Protein 8CEG (pdb70)

Organism: Homo sapiens (NCBI:txid9606)

Solvent-accessible surface area: 21418 Å² total; per-residue (Å²): 132,86,87,132,56,28,25,149,98,2,88,86,13,2,48,32,2,70,140,9,1,36,73,1,12,99,9,1,19,9,2,8,137,17,2,25,106,6,43,62,53,0,53,86,0,17,96,19,1,43,47,1,0,66,69,21,74,94,68,0,70,107,4,1,68,48,2,0,91,51,0,36,88,0,4,102,51,12,52,47,12,13,99,146,1,57,50,94,0,0,90,42,5,124,76,7,43,78,36,0,125,105,62,85,52,53,12,129,52,25,59,78,64,31,104,66,55,74,119,177,99,116,59,103,46,106,88,99,126,128,87,59,60,67,22,39,76,148,12,23,143,51,1,101,80,13,7,87,87,6,50,59,92,10,47,140,33,2,48,76,5,1,14,53,0,0,49,11,1,41,108,10,4,26,76,0,44,110,2,1,71,48,2,74,108,73,1,78,109,7,50,93,142,176,58,68,186,26,69,104,57,33,82,46,10,38,152,100,4,70,84,18,0,42,34,2,74,147,15,1,36,66,0,14,93,8,2,23,5,2,15,141,28,3,24,88,6,43,50,36,0,52,84,0,15,94,17,0,53,43,0,0,65,67,20,81,114,87,1,73,91,8,0,69,56,3,0,92,31,1,34,96,0,3,100,88,14,50,25,8,13,99,108,1,34,47,98,0,7,94,45,3,126,73,8,48,75,36,3,131,110,53,71,82,60,14,56,58,35,103,89,49,57,79,58,56,50,122,110,67,73,71,26,73,114,61,74,106,179,67,78,98,46,80,127,11,69,55,70,30,117,84,42,111,66,89,19,32,86,34,0,56,152,31,15,65,96,8,96,117,15,12,86,89,7,51,68,79,14,25,119,27,1,48,71,3,1,16,50,0,0,54,11,2,50,115,10,4,24,28,0,52,133,8,2,56,42,0,71,114,66,2,59,93,2,78,89

B-factor: mean 45.9, std 14.66, range [25.65, 120.51]

Radius of gyration: 36.88 Å; Cα contacts (8 Å, |Δi|>4): 359; chains: 2; bounding box: 44×80×132 Å

Foldseek 3Di:
DDVVVLVCLLVVVLVVLLVVLVVVLVVLVVVLVVLVVVLVVLVVVLVVLQVVLVVDDVLSSVLSNVLSVLSNVLSVLSVVLSVLSCVQANVLSVCSNVVSVVSVVVVVCLVVVLVVVLPVVVVVVVVSVVSVVVSVVVVVVVSVVSSVVVVVVVVVSVCRNVVSNVVSVVVSVVSVVVSVVVSVVSVVPSPPD/DLVVLLVLLVVLLVVLVVVLVVLCVVLVVQLVVLLVVLVVLVVVLVVLVVVLVVLQVVLVPDDDLLSVLSPVLSVLSNVLSVLSVVLSVLSCVQANVLSVCSVVVSVVSVVVSVVVVVVVVVLVVVLVVLVVVCVVPVVPPVSVVVNVVSVVVVSVVSNVSSVVSVVVVVVVVVVVVVSVVRNVVSNVVSVVVSVVSVVVSVVVSVVSNVPSVD

GO terms:
  GO:0005634 nucleus (C, IDA)
  GO:0005515 protein binding (F, IPI)
  GO:0097546 ciliary base (C, IDA)
  GO:0005543 phospholipid binding (F, IDA)
  GO:0005737 cytoplasm (C, IDA)
  GO:0005743 mitochondrial inner membrane (C, IDA)
  GO:0005814 centriole (C, IDA)
  GO:0061024 membrane organization (P, IDA)
  GO:0005634 nucleus (C, EXP)
  GO:0035108 limb morphogenesis (P, IMP)
  GO:0030061 mitochondrial crista (C, IMP)
  GO:0060271 cilium assembly (P, IMP)
  GO:0097749 membrane tubulation (P, IMP)
  GO:0007007 inner mitochondrial membrane organization (P, IMP)
  GO:0005739 mitochondrion (C, IDA)

Nearest PDB structures (foldseek):
  8ceg-assembly1_A  TM=1.005E+00  e=4.173E-24  Homo sapiens
  8ceg-assembly1_B  TM=9.623E-01  e=1.947E-19  Homo sapiens
  3plt-assembly1_B  TM=7.033E-01  e=3.130E-03  Saccharomyces cerevisiae
  3plt-assembly2_C-2  TM=6.935E-01  e=7.156E-03  Saccharomyces cerevisiae
  8qb8-assembly1_A  TM=5.856E-01  e=1.139E-02  Saccharomyces cerevisiae

Structure (mmCIF, N/CA/C/O backbone):
data_8CEG
#
_entry.id   8CEG
#
_cell.length_a   49.044
_cell.length_b   54.915
_cell.length_c   57.505
_cell.angle_alpha   88.32
_cell.angle_beta   67.40
_cell.angle_gamma   63.86
#
_symmetry.space_group_name_H-M   'P 1'
#
loop_
_entity.id
_entity.type
_entity.pdbx_description
1 polymer 'CBY1-interacting BAR domain-containing protein 1'
2 water water
#
loop_
_atom_site.group_PDB
_atom_site.id
_atom_site.type_symbol
_atom_site.label_atom_id
_atom_site.label_alt_id
_atom_site.label_comp_id
_atom_site.label_asym_id
_atom_site.label_entity_id
_atom_site.label_seq_id
_atom_site.pdbx_PDB_ins_code
_atom_site.Cartn_x
_atom_site.Cartn_y
_atom_site.Cartn_z
_atom_site.occupancy
_atom_site.B_iso_or_equiv
_atom_site.auth_seq_id
_atom_site.auth_comp_id
_atom_site.auth_asym_id
_atom_site.auth_atom_id
_atom_site.pdbx_PDB_model_num
ATOM 1 N N . GLU A 1 7 ? 74.323 59.210 -9.576 1.00 94.48 7 GLU A N 1
ATOM 2 C CA . GLU A 1 7 ? 75.006 60.479 -9.343 1.00 96.14 7 GLU A CA 1
ATOM 3 C C . GLU A 1 7 ? 76.516 60.310 -9.102 1.00 87.76 7 GLU A C 1
ATOM 4 O O . GLU A 1 7 ? 77.314 61.101 -9.632 1.00 83.08 7 GLU A O 1
ATOM 6 N N . ASN A 1 8 ? 76.916 59.296 -8.306 1.00 79.39 8 ASN A N 1
ATOM 7 C CA . ASN A 1 8 ? 78.331 59.154 -7.935 1.00 69.06 8 ASN A CA 1
ATOM 8 C C . ASN A 1 8 ? 78.687 57.673 -7.767 1.00 58.26 8 ASN A C 1
ATOM 9 O O . ASN A 1 8 ? 78.682 57.143 -6.652 1.00 49.77 8 ASN A O 1
ATOM 14 N N . ARG A 1 9 ? 79.090 57.043 -8.881 1.00 52.83 9 ARG A N 1
ATOM 15 C CA . ARG A 1 9 ? 79.331 55.598 -8.890 1.00 52.75 9 ARG A CA 1
ATOM 16 C C . ARG A 1 9 ? 80.533 55.181 -8.042 1.00 47.08 9 ARG A C 1
ATOM 17 O O . ARG A 1 9 ? 80.497 54.115 -7.420 1.00 45.84 9 ARG A O 1
ATOM 25 N N . ASN A 1 10 ? 81.610 55.964 -8.034 1.00 48.90 10 ASN A N 1
ATOM 26 C CA . ASN A 1 10 ? 82.788 55.573 -7.278 1.00 49.55 10 ASN A CA 1
ATOM 27 C C . ASN A 1 10 ? 82.502 55.574 -5.782 1.00 47.62 10 ASN A C 1
ATOM 28 O O . ASN A 1 10 ? 83.027 54.743 -5.056 1.00 47.13 10 ASN A O 1
ATOM 33 N N . ALA A 1 11 ? 81.705 56.535 -5.329 1.00 46.90 11 ALA A N 1
ATOM 34 C CA . ALA A 1 11 ? 81.381 56.706 -3.929 1.00 49.89 11 ALA A CA 1
ATOM 35 C C . ALA A 1 11 ? 80.357 55.678 -3.479 1.00 47.98 11 ALA A C 1
ATOM 36 O O . ALA A 1 11 ? 80.499 55.112 -2.383 1.00 41.94 11 ALA A O 1
ATOM 38 N N . GLN A 1 12 ? 79.349 55.375 -4.315 1.00 42.46 12 GLN A N 1
ATOM 39 C CA . GLN A 1 12 ? 78.391 54.348 -3.903 1.00 42.36 12 GLN A CA 1
ATOM 40 C C . GLN A 1 12 ? 79.039 52.969 -3.829 1.00 40.20 12 GLN A C 1
ATOM 41 O O . GLN A 1 12 ? 78.747 52.178 -2.926 1.00 40.93 12 GLN A O 1
ATOM 47 N N . THR A 1 13 ? 79.874 52.656 -4.814 1.00 42.51 13 THR A N 1
ATOM 48 C CA . THR A 1 13 ? 80.594 51.388 -4.867 1.00 42.99 13 THR A CA 1
ATOM 49 C C . THR A 1 13 ? 81.459 51.200 -3.628 1.00 41.78 13 THR A C 1
ATOM 50 O O . THR A 1 13 ? 81.409 50.160 -2.975 1.00 40.77 13 THR A O 1
ATOM 54 N N . LYS A 1 14 ? 82.254 52.215 -3.301 1.00 43.68 14 LYS A N 1
ATOM 55 C CA . LYS A 1 14 ? 83.132 52.168 -2.157 1.00 43.01 14 LYS A CA 1
ATOM 56 C C . LYS A 1 14 ? 82.319 52.074 -0.872 1.00 43.12 14 LYS A C 1
ATOM 57 O O . LYS A 1 14 ? 82.650 51.297 0.025 1.00 39.96 14 LYS A O 1
ATOM 63 N N . GLN A 1 15 ? 81.226 52.843 -0.785 1.00 41.30 15 GLN A N 1
ATOM 64 C CA . GLN A 1 15 ? 80.385 52.794 0.403 1.00 45.86 15 GLN A CA 1
ATOM 65 C C . GLN A 1 15 ? 79.880 51.371 0.662 1.00 42.41 15 GLN A C 1
ATOM 66 O O . GLN A 1 15 ? 79.934 50.891 1.798 1.00 36.04 15 GLN A O 1
ATOM 72 N N . LEU A 1 16 ? 79.414 50.678 -0.383 1.00 38.52 16 LEU A N 1
ATOM 73 C CA . LEU A 1 16 ? 78.892 49.317 -0.255 1.00 37.82 16 LEU A CA 1
ATOM 74 C C . LEU A 1 16 ? 80.004 48.323 0.080 1.00 39.82 16 LEU A C 1
ATOM 75 O O . LEU A 1 16 ? 79.887 47.541 1.033 1.00 35.55 16 LEU A O 1
ATOM 80 N N . GLN A 1 17 ? 81.109 48.354 -0.664 1.00 39.45 17 GLN A N 1
ATOM 81 C CA . GLN A 1 17 ? 82.194 47.438 -0.334 1.00 40.59 17 GLN A CA 1
ATOM 82 C C . GLN A 1 17 ? 82.702 47.668 1.086 1.00 41.53 17 GLN A C 1
ATOM 83 O O . GLN A 1 17 ? 83.011 46.705 1.811 1.00 40.94 17 GLN A O 1
ATOM 89 N N . THR A 1 18 ? 82.780 48.927 1.524 1.00 42.86 18 THR A N 1
ATOM 90 C CA . THR A 1 18 ? 83.293 49.184 2.884 1.00 37.71 18 THR A CA 1
ATOM 91 C C . THR A 1 18 ? 82.322 48.659 3.945 1.00 38.65 18 THR A C 1
ATOM 92 O O . THR A 1 18 ? 82.743 48.090 4.963 1.00 41.25 18 THR A O 1
ATOM 96 N N . ALA A 1 19 ? 81.022 48.858 3.734 1.00 39.69 19 ALA A N 1
ATOM 97 C CA . ALA A 1 19 ? 80.028 48.351 4.666 1.00 38.07 19 ALA A CA 1
ATOM 98 C C . ALA A 1 19 ? 80.021 46.829 4.698 1.00 38.40 19 ALA A C 1
ATOM 99 O O . ALA A 1 19 ? 80.050 46.234 5.774 1.00 37.29 19 ALA A O 1
ATOM 101 N N . VAL A 1 20 ? 80.004 46.166 3.535 1.00 37.34 20 VAL A N 1
ATOM 102 C CA . VAL A 1 20 ? 79.912 44.708 3.600 1.00 41.30 20 VAL A CA 1
ATOM 103 C C . VAL A 1 20 ? 81.180 44.111 4.218 1.00 40.07 20 VAL A C 1
ATOM 104 O O . VAL A 1 20 ? 81.109 43.101 4.929 1.00 33.58 20 VAL A O 1
ATOM 108 N N . SER A 1 21 ? 82.342 44.712 3.950 1.00 36.85 21 SER A N 1
ATOM 109 C CA . SER A 1 21 ? 83.615 44.172 4.420 1.00 40.14 21 SER A CA 1
ATOM 110 C C . SER A 1 21 ? 83.791 44.349 5.922 1.00 38.78 21 SER A C 1
ATOM 111 O O . SER A 1 21 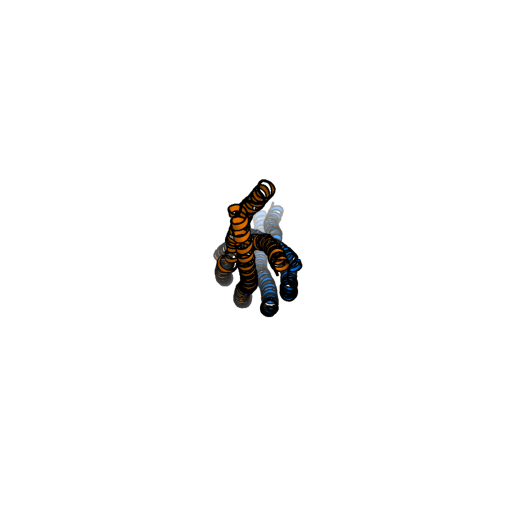? 84.379 43.491 6.590 1.00 37.15 21 SER A O 1
ATOM 114 N N . ASN A 1 22 ? 83.319 45.485 6.441 1.00 39.75 22 ASN A N 1
ATOM 115 C CA . ASN A 1 22 ? 83.336 45.749 7.869 1.00 37.78 22 ASN A CA 1
ATOM 116 C C . ASN A 1 22 ? 82.483 44.733 8.617 1.00 37.01 22 ASN A C 1
ATOM 117 O O . ASN A 1 22 ? 82.948 44.097 9.570 1.00 36.07 22 ASN A O 1
ATOM 122 N N . VAL A 1 23 ? 81.243 44.540 8.174 1.00 35.58 23 VAL A N 1
ATOM 123 C CA . VAL A 1 23 ? 80.363 43.541 8.772 1.00 35.54 23 VAL A CA 1
ATOM 124 C C . VAL A 1 23 ? 80.985 42.150 8.663 1.00 34.85 23 VAL A C 1
ATOM 125 O O . VAL A 1 23 ? 80.970 41.361 9.612 1.00 34.22 23 VAL A O 1
ATOM 129 N N . GLU A 1 24 ? 81.507 41.812 7.488 1.00 36.06 24 GLU A N 1
ATOM 130 C CA . GLU A 1 24 ? 82.083 40.481 7.319 1.00 38.76 24 GLU A CA 1
ATOM 131 C C . GLU A 1 24 ? 83.120 40.197 8.395 1.00 41.77 24 GLU A C 1
ATOM 132 O O . GLU A 1 24 ? 83.077 39.151 9.063 1.00 38.29 24 GLU A O 1
ATOM 138 N N . LYS A 1 25 ? 84.077 41.122 8.547 1.00 40.64 25 LYS A N 1
ATOM 139 C CA . LYS A 1 25 ? 85.169 40.977 9.507 1.00 39.97 25 LYS A CA 1
ATOM 140 C C . LYS A 1 25 ? 84.659 40.921 10.935 1.00 38.69 25 LYS A C 1
ATOM 141 O O . LYS A 1 25 ? 85.033 40.033 11.709 1.00 35.97 25 LYS A O 1
ATOM 147 N N . HIS A 1 26 ? 83.828 41.884 11.317 1.00 35.84 26 HIS A N 1
ATOM 148 C CA . HIS A 1 26 ? 83.444 41.978 12.714 1.00 32.27 26 HIS A CA 1
ATOM 149 C C . HIS A 1 26 ? 82.352 40.984 13.085 1.00 38.66 26 HIS A C 1
ATOM 150 O O . HIS A 1 26 ? 82.414 40.384 14.169 1.00 39.88 26 HIS A O 1
ATOM 157 N N . PHE A 1 27 ? 81.367 40.743 12.228 1.00 33.66 27 PHE A N 1
ATOM 158 C CA . PHE A 1 27 ? 80.430 39.680 12.577 1.00 38.14 27 PHE A CA 1
ATOM 159 C C . PHE A 1 27 ? 81.155 38.345 12.654 1.00 39.23 27 PHE A C 1
ATOM 160 O O . PHE A 1 27 ? 80.837 37.493 13.494 1.00 36.55 27 PHE A O 1
ATOM 168 N N . GLY A 1 28 ? 82.123 38.134 11.772 1.00 34.77 28 GLY A N 1
ATOM 169 C CA . GLY A 1 28 ? 82.819 36.869 11.770 1.00 37.42 28 GLY A CA 1
ATOM 170 C C . GLY A 1 28 ? 83.628 36.695 13.038 1.00 39.75 28 GLY A C 1
ATOM 171 O O . GLY A 1 28 ? 83.652 35.607 13.634 1.00 35.27 28 GLY A O 1
ATOM 172 N N . GLU A 1 29 ? 84.236 37.785 13.511 1.00 37.94 29 GLU A N 1
ATOM 173 C CA . GLU A 1 29 ? 84.956 37.723 14.789 1.00 42.19 29 GLU A CA 1
ATOM 174 C C . GLU A 1 29 ? 83.990 37.521 15.958 1.00 42.91 29 GLU A C 1
ATOM 175 O O . GLU A 1 29 ? 84.276 36.755 16.875 1.00 35.49 29 GLU A O 1
ATOM 181 N N . LEU A 1 30 ? 82.852 38.225 15.966 1.00 40.40 30 LEU A N 1
ATOM 182 C CA . LEU A 1 30 ? 81.871 37.997 17.016 1.00 38.70 30 LEU A CA 1
ATOM 183 C C . LEU A 1 30 ? 81.403 36.552 17.026 1.00 38.86 30 LEU A C 1
ATOM 184 O O . LEU A 1 30 ? 81.211 35.955 18.091 1.00 37.15 30 LEU A O 1
ATOM 189 N N . CYS A 1 31 ? 81.214 35.980 15.842 1.00 36.00 31 CYS A N 1
ATOM 190 C CA . CYS A 1 31 ? 80.736 34.613 15.733 1.00 36.78 31 CYS A CA 1
ATOM 191 C C . CYS A 1 31 ? 81.648 33.661 16.475 1.00 37.55 31 CYS A C 1
ATOM 192 O O . CYS A 1 31 ? 81.198 32.803 17.237 1.00 32.79 31 CYS A O 1
ATOM 195 N N . GLN A 1 32 ? 82.941 33.769 16.224 1.00 35.29 32 GLN A N 1
ATOM 196 C CA . GLN A 1 32 ? 83.858 32.791 16.767 1.00 42.09 32 GLN A CA 1
ATOM 197 C C . GLN A 1 32 ? 84.080 33.000 18.264 1.00 40.55 32 GLN A C 1
ATOM 198 O O . GLN A 1 32 ? 84.293 32.019 18.977 1.00 35.82 32 GLN A O 1
ATOM 204 N N . ILE A 1 33 ? 83.984 34.237 18.769 1.00 37.62 33 ILE A N 1
ATOM 205 C CA . ILE A 1 33 ? 84.126 34.455 20.215 1.00 37.28 33 ILE A CA 1
ATOM 206 C C . ILE A 1 33 ? 82.868 33.986 20.929 1.00 37.46 33 ILE A C 1
ATOM 207 O O . ILE A 1 33 ? 82.944 33.318 21.966 1.00 34.36 33 ILE A O 1
ATOM 212 N N . PHE A 1 34 ? 81.683 34.306 20.381 1.00 33.38 34 PHE A N 1
ATOM 213 C CA . PHE A 1 34 ? 80.464 33.748 20.949 1.00 33.30 34 PHE A CA 1
ATOM 214 C C . PHE A 1 34 ? 80.506 32.227 20.965 1.00 33.58 34 PHE A C 1
ATOM 215 O O . PHE A 1 34 ? 80.125 31.597 21.960 1.00 33.95 34 PHE A O 1
ATOM 223 N N . ALA A 1 35 ? 80.980 31.620 19.879 1.00 31.61 35 ALA A N 1
ATOM 224 C CA . ALA A 1 35 ? 81.088 30.170 19.839 1.00 32.97 35 ALA A CA 1
ATOM 225 C C . ALA A 1 35 ? 81.997 29.663 20.952 1.00 37.80 35 ALA A C 1
ATOM 226 O O . ALA A 1 35 ? 81.718 28.624 21.555 1.00 34.34 35 ALA A O 1
ATOM 228 N N . ALA A 1 36 ? 83.090 30.387 21.228 1.00 36.44 36 ALA A N 1
ATOM 229 C CA . ALA A 1 36 ? 84.024 30.007 22.296 1.00 38.25 36 ALA A CA 1
ATOM 230 C C . ALA A 1 36 ? 83.409 30.206 23.664 1.00 38.40 36 ALA A C 1
ATOM 231 O O . ALA A 1 36 ? 83.600 29.387 24.574 1.00 34.04 36 ALA A O 1
ATOM 233 N N . TYR A 1 37 ? 82.684 31.307 23.828 1.00 33.15 37 TYR A N 1
ATOM 234 C CA . TYR A 1 37 ? 81.944 31.549 25.055 1.00 32.77 37 TYR A CA 1
ATOM 235 C C . TYR A 1 37 ? 80.959 30.429 25.331 1.00 34.50 37 TYR A C 1
ATOM 236 O O . TYR A 1 37 ? 80.813 29.992 26.479 1.00 33.16 37 TYR A O 1
ATOM 245 N N . VAL A 1 38 ? 80.260 29.968 24.298 1.00 30.67 38 VAL A N 1
ATOM 246 C CA . VAL A 1 38 ? 79.334 28.849 24.442 1.00 32.43 38 VAL A CA 1
ATOM 247 C C . VAL A 1 38 ? 80.069 27.570 24.836 1.00 38.00 38 VAL A C 1
ATOM 248 O O . VAL A 1 38 ? 79.568 26.790 25.658 1.00 30.69 38 VAL A O 1
ATOM 252 N N . ARG A 1 39 ? 81.236 27.307 24.222 1.00 33.88 39 ARG A N 1
ATOM 253 C CA . ARG A 1 39 ? 82.003 26.118 24.556 1.00 38.12 39 ARG A CA 1
ATOM 254 C C . ARG A 1 39 ? 82.470 26.144 26.004 1.00 37.49 39 ARG A C 1
ATOM 255 O O . ARG A 1 39 ? 82.395 25.131 26.700 1.00 38.75 39 ARG A O 1
ATOM 263 N N . LYS A 1 40 ? 82.959 27.295 26.464 1.00 34.28 40 LYS A N 1
ATOM 264 C CA . LYS A 1 40 ? 83.382 27.438 27.850 1.00 36.81 40 LYS A CA 1
ATOM 265 C C . LYS A 1 40 ? 82.218 27.263 28.817 1.00 33.07 40 LYS A C 1
ATOM 266 O O . LYS A 1 40 ? 82.405 26.759 29.932 1.00 30.31 40 LYS A O 1
ATOM 272 N N . THR A 1 41 ? 81.028 27.730 28.431 1.00 31.29 41 THR A N 1
ATOM 273 C CA . THR A 1 41 ? 79.826 27.534 29.241 1.00 31.17 41 THR A CA 1
ATOM 274 C C . THR A 1 41 ? 79.503 26.035 29.364 1.00 31.58 41 THR A C 1
ATOM 275 O O . THR A 1 41 ? 79.242 25.526 30.477 1.00 33.33 41 THR A O 1
ATOM 279 N N . ALA A 1 42 ? 79.652 25.297 28.259 1.00 34.61 42 ALA A N 1
ATOM 280 C CA . ALA A 1 42 ? 79.446 23.857 28.284 1.00 37.78 42 ALA A CA 1
ATOM 281 C C . ALA A 1 42 ? 80.501 23.150 29.130 1.00 34.55 42 ALA A C 1
ATOM 282 O O . ALA A 1 42 ? 80.182 22.182 29.819 1.00 30.91 42 ALA A O 1
ATOM 284 N N . ARG A 1 43 ? 81.765 23.599 29.074 1.00 33.76 43 ARG A N 1
ATOM 285 C CA . ARG A 1 43 ? 82.797 22.970 29.902 1.00 35.09 43 ARG A CA 1
ATOM 286 C C . ARG A 1 43 ? 82.562 23.225 31.393 1.00 34.89 43 ARG A C 1
ATOM 287 O O . ARG A 1 43 ? 82.831 22.345 32.216 1.00 32.61 43 ARG A O 1
ATOM 295 N N . LEU A 1 44 ? 82.084 24.421 31.753 1.00 34.78 44 LEU A N 1
ATOM 296 C CA . LEU A 1 44 ? 81.652 24.689 33.121 1.00 34.38 44 LEU A CA 1
ATOM 297 C C . LEU A 1 44 ? 80.529 23.735 33.532 1.00 34.06 44 LEU A C 1
ATOM 298 O O . LEU A 1 44 ? 80.547 23.163 34.639 1.00 30.95 44 LEU A O 1
ATOM 303 N N . ARG A 1 45 ? 79.585 23.489 32.628 1.00 31.15 45 ARG A N 1
ATOM 304 C CA . ARG A 1 45 ? 78.436 22.597 32.911 1.00 34.14 45 ARG A CA 1
ATOM 305 C C . ARG A 1 45 ? 78.941 21.162 33.109 1.00 35.13 45 ARG A C 1
ATOM 306 O O . ARG A 1 45 ? 78.327 20.458 33.892 1.00 32.04 45 ARG A O 1
ATOM 314 N N . ASP A 1 46 ? 79.991 20.747 32.409 1.00 36.92 46 ASP A N 1
ATOM 315 C CA . ASP A 1 46 ? 80.574 19.423 32.630 1.00 37.73 46 ASP A CA 1
ATOM 316 C C . ASP A 1 46 ? 81.103 19.276 34.050 1.00 32.52 46 ASP A C 1
ATOM 317 O O . ASP A 1 46 ? 80.931 18.222 34.688 1.00 35.12 46 ASP A O 1
ATOM 322 N N . LYS A 1 47 ? 81.814 20.299 34.527 1.00 31.18 47 LYS A N 1
ATOM 323 C CA . LYS A 1 47 ? 82.385 20.255 35.873 1.00 38.94 47 LYS A CA 1
ATOM 324 C C . LYS A 1 47 ? 81.294 20.307 36.932 1.00 34.72 47 LYS A C 1
ATOM 325 O O . LYS A 1 47 ? 81.380 19.613 37.958 1.00 32.52 47 LYS A O 1
ATOM 331 N N . ALA A 1 48 ? 80.240 21.088 36.689 1.00 29.26 48 ALA A N 1
ATOM 332 C CA . ALA A 1 48 ? 79.133 21.105 37.628 1.00 32.31 48 ALA A CA 1
ATOM 333 C C . ALA A 1 48 ? 78.472 19.730 37.706 1.00 35.10 48 ALA A C 1
ATOM 334 O O . ALA A 1 48 ? 78.043 19.305 38.782 1.00 37.72 48 ALA A O 1
ATOM 336 N N . ASP A 1 49 ? 78.377 19.036 36.567 1.00 37.62 49 ASP A N 1
ATOM 337 C CA . ASP A 1 49 ? 77.865 17.675 36.539 1.00 36.72 49 ASP A CA 1
ATOM 338 C C . ASP A 1 49 ? 78.712 16.742 37.390 1.00 34.97 49 ASP A C 1
ATOM 339 O O . ASP A 1 49 ? 78.182 15.853 38.055 1.00 36.33 49 ASP A O 1
ATOM 344 N N . LEU A 1 50 ? 80.034 16.866 37.302 1.00 34.76 50 LEU A N 1
ATOM 345 C CA . LEU A 1 50 ? 80.891 16.074 38.183 1.00 40.15 50 LEU A CA 1
ATOM 346 C C . LEU A 1 50 ? 80.638 16.422 39.645 1.00 36.71 50 LEU A C 1
ATOM 347 O O . LEU A 1 50 ? 80.729 15.551 40.528 1.00 36.06 50 LEU A O 1
ATOM 352 N N . LEU A 1 51 ? 80.301 17.684 39.920 1.00 33.03 51 LEU A N 1
ATOM 353 C CA . LEU A 1 51 ? 80.020 18.094 41.289 1.00 32.79 51 LEU A CA 1
ATOM 354 C C . LEU A 1 51 ? 78.724 17.452 41.789 1.00 40.89 51 LEU A C 1
ATOM 355 O O . LEU A 1 51 ? 78.668 16.935 42.914 1.00 35.88 51 LEU A O 1
ATOM 360 N N . VAL A 1 52 ? 77.675 17.461 40.952 1.00 38.29 52 VAL A N 1
ATOM 361 C CA . VAL A 1 52 ? 76.460 16.711 41.275 1.00 35.26 52 VAL A CA 1
ATOM 362 C C . VAL A 1 52 ? 76.805 15.268 41.650 1.00 39.34 52 VAL A C 1
ATOM 363 O O . VAL A 1 52 ? 76.352 14.746 42.672 1.00 39.50 52 VAL A O 1
ATOM 367 N N . ASN A 1 53 ? 77.601 14.593 40.822 1.00 38.94 53 ASN A N 1
ATOM 368 C CA . ASN A 1 53 ? 77.812 13.176 41.078 1.00 41.46 53 ASN A CA 1
ATOM 369 C C . ASN A 1 53 ? 78.562 12.952 42.389 1.00 40.20 53 ASN A C 1
ATOM 370 O O . ASN A 1 53 ? 78.250 12.009 43.132 1.00 41.88 53 ASN A O 1
ATOM 375 N N . GLU A 1 54 ? 79.537 13.809 42.695 1.00 38.48 54 GLU A N 1
ATOM 376 C CA . GLU A 1 54 ? 80.330 13.616 43.914 1.00 38.63 54 GLU A CA 1
ATOM 377 C C . GLU A 1 54 ? 79.555 13.969 45.187 1.00 38.41 54 GLU A C 1
ATOM 378 O O . GLU A 1 54 ? 79.704 13.289 46.202 1.00 39.19 54 GLU A O 1
ATOM 384 N N . ILE A 1 55 ? 78.713 15.002 45.157 1.00 38.93 55 ILE A N 1
ATOM 385 C CA . ILE A 1 55 ? 77.878 15.323 46.320 1.00 37.02 55 ILE A CA 1
ATOM 386 C C . ILE A 1 55 ? 76.970 14.157 46.670 1.00 42.72 55 ILE A C 1
ATOM 387 O O . ILE A 1 55 ? 76.788 13.817 47.846 1.00 40.64 55 ILE A O 1
ATOM 392 N N . ASN A 1 56 ? 76.351 13.549 45.656 1.00 41.05 56 ASN A N 1
ATOM 393 C CA . ASN A 1 56 ? 75.508 12.378 45.893 1.00 42.72 56 ASN A CA 1
ATOM 394 C C . ASN A 1 56 ? 76.321 11.178 46.369 1.00 44.15 56 ASN A C 1
ATOM 395 O O . ASN A 1 56 ? 75.865 10.410 47.224 1.00 45.92 56 ASN A O 1
ATOM 400 N N . ALA A 1 57 ? 77.499 10.960 45.793 1.00 43.81 57 ALA A N 1
ATOM 401 C CA . ALA A 1 57 ? 78.362 9.870 46.249 1.00 46.88 57 ALA A CA 1
ATOM 402 C C . ALA A 1 57 ? 78.821 10.080 47.696 1.00 44.7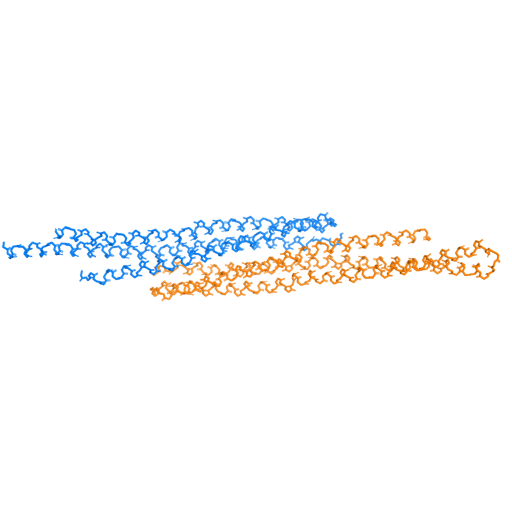9 57 ALA A C 1
ATOM 403 O O . ALA A 1 57 ? 78.869 9.125 48.494 1.00 51.38 57 ALA A O 1
ATOM 405 N N . TYR A 1 58 ? 79.146 11.317 48.076 1.00 46.58 58 TYR A N 1
ATOM 406 C CA . TYR A 1 58 ? 79.498 11.551 49.480 1.00 47.44 58 TYR A CA 1
ATOM 407 C C . TYR A 1 58 ? 78.266 11.465 50.369 1.00 47.19 58 TYR A C 1
ATOM 408 O O . TYR A 1 58 ? 78.331 10.922 51.477 1.00 44.25 58 TYR A O 1
ATOM 417 N N . ALA A 1 59 ? 77.134 12.014 49.910 1.00 46.56 59 ALA A N 1
ATOM 418 C CA . ALA A 1 59 ? 75.922 11.955 50.715 1.00 46.30 59 ALA A CA 1
ATOM 419 C C . ALA A 1 59 ? 75.567 10.518 51.066 1.00 53.45 59 ALA A C 1
ATOM 420 O O . ALA A 1 59 ? 75.063 10.245 52.159 1.00 48.07 59 ALA A O 1
ATOM 422 N N . ALA A 1 60 ? 75.753 9.603 50.107 1.00 51.75 60 ALA A N 1
ATOM 423 C CA . ALA A 1 60 ? 75.386 8.208 50.311 1.00 51.13 60 ALA A CA 1
ATOM 424 C C . ALA A 1 60 ? 76.066 7.611 51.547 1.00 56.05 60 ALA A C 1
ATOM 425 O O . ALA A 1 60 ? 75.519 6.698 52.178 1.00 55.87 60 ALA A O 1
ATOM 427 N N . THR A 1 61 ? 77.241 8.117 51.918 1.00 49.60 61 THR A N 1
ATOM 428 C CA . THR A 1 61 ? 78.010 7.599 53.032 1.00 53.22 61 THR A CA 1
ATOM 429 C C . THR A 1 61 ? 77.648 8.233 54.364 1.00 51.43 61 THR A C 1
ATOM 430 O O . THR A 1 61 ? 78.288 7.914 55.350 1.00 51.22 61 THR A O 1
ATOM 434 N N . GLU A 1 62 ? 76.689 9.146 54.430 1.00 51.75 62 GLU A N 1
ATOM 435 C CA . GLU A 1 62 ? 76.599 10.020 55.592 1.00 51.21 62 GLU A CA 1
ATOM 436 C C . GLU A 1 62 ? 75.360 9.719 56.424 1.00 54.37 62 GLU A C 1
ATOM 437 O O . GLU A 1 62 ? 74.573 8.803 56.130 1.00 54.45 62 GLU A O 1
ATOM 443 N N . THR A 1 63 ? 75.220 10.497 57.514 1.00 52.20 63 THR A N 1
ATOM 444 C CA . THR A 1 63 ? 74.092 10.307 58.422 1.00 68.38 63 THR A CA 1
ATOM 445 C C . THR A 1 63 ? 72.832 10.906 57.798 1.00 60.73 63 THR A C 1
ATOM 446 O O . THR A 1 63 ? 72.922 11.800 56.958 1.00 60.21 63 THR A O 1
ATOM 450 N N . PRO A 1 64 ? 71.648 10.405 58.192 1.00 66.16 64 PRO A N 1
ATOM 451 C CA . PRO A 1 64 ? 70.386 10.778 57.530 1.00 64.90 64 PRO A CA 1
ATOM 452 C C . PRO A 1 64 ? 70.174 12.258 57.248 1.00 61.14 64 PRO A C 1
ATOM 453 O O . PRO A 1 64 ? 69.873 12.602 56.103 1.00 64.66 64 PRO A O 1
ATOM 457 N N . HIS A 1 65 ? 70.253 13.137 58.254 1.00 62.38 65 HIS A N 1
ATOM 458 C CA . HIS A 1 65 ? 69.964 14.548 57.996 1.00 64.08 65 HIS A CA 1
ATOM 459 C C . HIS A 1 65 ? 70.955 15.139 56.996 1.00 57.35 65 HIS A C 1
ATOM 460 O O . HIS A 1 65 ? 70.572 15.910 56.102 1.00 59.94 65 HIS A O 1
ATOM 467 N N . LEU A 1 66 ? 72.234 14.779 57.125 1.00 54.30 66 LEU A N 1
ATOM 468 C CA . LEU A 1 66 ? 73.264 15.306 56.235 1.00 56.22 66 LEU A CA 1
ATOM 469 C C . LEU A 1 66 ? 73.155 14.687 54.851 1.00 51.26 66 LEU A C 1
ATOM 470 O O . LEU A 1 66 ? 73.312 15.381 53.832 1.00 48.60 66 LEU A O 1
ATOM 475 N N . LYS A 1 67 ? 72.850 13.387 54.791 1.00 48.79 67 LYS A N 1
ATOM 476 C CA . LYS A 1 67 ? 72.641 12.751 53.495 1.00 54.80 67 LYS A CA 1
ATOM 477 C C . LYS A 1 67 ? 71.467 13.385 52.744 1.00 53.43 67 LYS A C 1
ATOM 478 O O . LYS A 1 67 ? 71.566 13.706 51.551 1.00 50.21 67 LYS A O 1
ATOM 484 N N . LEU A 1 68 ? 70.351 13.583 53.434 1.00 54.26 68 LEU A N 1
ATOM 485 C CA . LEU A 1 68 ? 69.168 14.159 52.806 1.00 52.99 68 LEU A CA 1
ATOM 486 C C . LEU A 1 68 ? 69.431 15.581 52.308 1.00 54.11 68 LEU A C 1
ATOM 487 O O . LEU A 1 68 ? 69.128 15.918 51.152 1.00 50.12 68 LEU A O 1
ATOM 492 N N . GLY A 1 69 ? 70.020 16.426 53.154 1.00 51.81 69 GLY A N 1
ATOM 493 C CA . GLY A 1 69 ? 70.237 17.803 52.754 1.00 48.41 69 GLY A CA 1
ATOM 494 C C . GLY A 1 69 ? 71.173 17.911 51.567 1.00 46.49 69 GLY A C 1
ATOM 495 O O . GLY A 1 69 ? 70.984 18.755 50.701 1.00 46.52 69 GLY A O 1
ATOM 496 N N . LEU A 1 70 ? 72.201 17.055 51.518 1.00 44.99 70 LEU A N 1
ATOM 497 C CA . LEU A 1 70 ? 73.153 17.113 50.426 1.00 44.21 70 LEU A CA 1
ATOM 498 C C . LEU A 1 70 ? 72.529 16.593 49.148 1.00 42.14 70 LEU A C 1
ATOM 499 O O . LEU A 1 70 ? 72.799 17.111 48.079 1.00 44.63 70 LEU A O 1
ATOM 504 N N . MET A 1 71 ? 71.727 15.536 49.251 1.00 48.78 71 MET A N 1
ATOM 505 C CA . MET A 1 71 ? 71.070 14.990 48.079 1.00 52.16 71 MET A CA 1
ATOM 506 C C . MET A 1 71 ? 70.033 15.963 47.527 1.00 45.94 71 MET A C 1
ATOM 507 O O . MET A 1 71 ? 69.866 16.065 46.318 1.00 51.65 71 MET A O 1
ATOM 512 N N . ASN A 1 72 ? 69.339 16.690 48.400 1.00 49.95 72 ASN A N 1
ATOM 513 C CA . ASN A 1 72 ? 68.371 17.675 47.955 1.00 47.75 72 ASN A CA 1
ATOM 514 C C . ASN A 1 72 ? 69.076 18.821 47.257 1.00 50.18 72 ASN A C 1
ATOM 515 O O . ASN A 1 72 ? 68.610 19.305 46.213 1.00 47.99 72 ASN A O 1
ATOM 520 N N . PHE A 1 73 ? 70.223 19.243 47.808 1.00 43.96 73 PHE A N 1
ATOM 521 C CA . PHE A 1 73 ? 71.035 20.250 47.139 1.00 43.42 73 PHE A CA 1
ATOM 522 C C . PHE A 1 73 ? 71.528 19.736 45.794 1.00 44.51 73 PHE A C 1
ATOM 523 O O . PHE A 1 73 ? 71.555 20.482 44.790 1.00 40.64 73 PHE A O 1
ATOM 531 N N . ALA A 1 74 ? 71.957 18.471 45.754 1.00 39.25 74 ALA A N 1
ATOM 532 C CA . ALA A 1 74 ? 72.406 17.920 44.479 1.00 44.28 74 ALA A CA 1
ATOM 533 C C . ALA A 1 74 ? 71.251 17.915 43.481 1.00 43.39 74 ALA A C 1
ATOM 534 O O . ALA A 1 74 ? 71.434 18.264 42.315 1.00 38.75 74 ALA A O 1
ATOM 536 N N . ASP A 1 75 ? 70.037 17.619 43.944 1.00 42.47 75 ASP A N 1
ATOM 537 C CA . ASP A 1 75 ? 68.897 17.632 43.019 1.00 47.30 75 ASP A CA 1
ATOM 538 C C . ASP A 1 75 ? 68.702 19.010 42.389 1.00 44.74 75 ASP A C 1
ATOM 539 O O . ASP A 1 75 ? 68.538 19.134 41.162 1.00 49.73 75 ASP A O 1
ATOM 544 N N . GLU A 1 76 ? 68.703 20.064 43.208 1.00 43.99 76 GLU A N 1
ATOM 545 C CA . GLU A 1 76 ? 68.569 21.425 42.693 1.00 42.20 76 GLU A CA 1
ATOM 546 C C . GLU A 1 76 ? 69.720 21.782 41.756 1.00 47.52 76 GLU A C 1
ATOM 547 O O . GLU A 1 76 ? 69.510 22.308 40.645 1.00 42.23 76 GLU A O 1
ATOM 553 N N . PHE A 1 77 ? 70.951 21.522 42.194 1.00 38.88 77 PHE A N 1
ATOM 554 C CA . PHE A 1 77 ? 72.110 21.869 41.376 1.00 37.29 77 PHE A CA 1
ATOM 555 C C . PHE A 1 77 ? 72.098 21.121 40.051 1.00 41.13 77 PHE A C 1
ATOM 556 O O . PHE A 1 77 ? 72.474 21.679 39.018 1.00 38.73 77 PHE A O 1
ATOM 564 N N . ALA A 1 78 ? 71.659 19.863 40.050 1.00 40.38 78 ALA A N 1
ATOM 565 C CA . ALA A 1 78 ? 71.531 19.141 38.783 1.00 42.94 78 ALA A CA 1
ATOM 566 C C . ALA A 1 78 ? 70.514 19.810 37.867 1.00 43.00 78 ALA A C 1
ATOM 567 O O . ALA A 1 78 ? 70.703 19.889 36.642 1.00 42.39 78 ALA A O 1
ATOM 569 N N . LYS A 1 79 ? 69.418 20.280 38.450 1.00 42.18 79 LYS A N 1
ATOM 570 C CA . LYS A 1 79 ? 68.382 20.968 37.688 1.00 40.91 79 LYS A CA 1
ATOM 571 C C . LYS A 1 79 ? 68.926 22.218 37.022 1.00 48.65 79 LYS A C 1
ATOM 572 O O . LYS A 1 79 ? 68.656 22.481 35.833 1.00 39.56 79 LYS A O 1
ATOM 578 N N . LEU A 1 80 ? 69.713 22.986 37.773 1.00 37.30 80 LEU A N 1
ATOM 579 C CA . LEU A 1 80 ? 70.368 24.166 37.246 1.00 36.39 80 LEU A CA 1
ATOM 580 C C . LEU A 1 80 ? 71.224 23.833 36.033 1.00 39.37 80 LEU A C 1
ATOM 581 O O . LEU A 1 80 ? 71.332 24.647 35.104 1.00 37.16 80 LEU A O 1
ATOM 586 N N . GLN A 1 81 ? 71.852 22.650 36.020 1.00 38.82 81 GLN A N 1
ATOM 587 C CA . GLN A 1 81 ? 72.752 22.308 34.917 1.00 37.69 81 GLN A CA 1
ATOM 588 C C . GLN A 1 81 ? 71.982 21.911 33.661 1.00 40.90 81 GLN A C 1
ATOM 589 O O . GLN A 1 81 ? 72.486 22.093 32.536 1.00 36.92 81 GLN A O 1
ATOM 595 N N . ASP A 1 82 ? 70.765 21.396 33.822 1.00 39.52 82 ASP A N 1
ATOM 596 C CA . ASP A 1 82 ? 69.868 21.272 32.676 1.00 42.52 82 ASP A CA 1
ATOM 597 C C . ASP A 1 82 ? 69.498 22.634 32.109 1.00 38.68 82 ASP A C 1
ATOM 598 O O . ASP A 1 82 ? 69.340 22.784 30.896 1.00 39.80 82 ASP A O 1
ATOM 603 N N . TYR A 1 83 ? 69.277 23.629 32.977 1.00 39.37 83 TYR A N 1
ATOM 604 C CA . TYR A 1 83 ? 69.000 24.962 32.458 1.00 40.15 83 TYR A CA 1
ATOM 605 C C . TYR A 1 83 ? 70.232 25.545 31.782 1.00 34.03 83 TYR A C 1
ATOM 606 O O . TYR A 1 83 ? 70.117 26.228 30.775 1.00 32.02 83 TYR A O 1
ATOM 615 N N . ARG A 1 84 ? 71.418 25.295 32.335 1.00 32.09 84 ARG A N 1
ATOM 616 C CA . ARG A 1 84 ? 72.630 25.752 31.678 1.00 32.18 84 ARG A CA 1
ATOM 617 C C . ARG A 1 84 ? 72.781 25.113 30.303 1.00 33.57 84 ARG A C 1
ATOM 618 O O . ARG A 1 84 ? 73.268 25.758 29.364 1.00 31.96 84 ARG A O 1
ATOM 626 N N . GLN A 1 85 ? 72.433 23.831 30.175 1.00 35.55 85 GLN A N 1
ATOM 627 C CA . GLN A 1 85 ? 72.580 23.153 28.893 1.00 37.11 85 GLN A CA 1
ATOM 628 C C . GLN A 1 85 ? 71.625 23.775 27.881 1.00 41.93 85 GLN A C 1
ATOM 629 O O . GLN A 1 85 ? 72.004 23.993 26.723 1.00 42.14 85 GLN A O 1
ATOM 635 N N . ALA A 1 86 ? 70.413 24.142 28.342 1.00 42.11 86 ALA A N 1
ATOM 636 C CA . ALA A 1 86 ? 69.439 24.846 27.511 1.00 36.65 86 ALA A CA 1
ATOM 637 C C . ALA A 1 86 ? 69.923 26.221 27.109 1.00 37.23 86 ALA A C 1
ATOM 638 O O . ALA A 1 86 ? 69.654 26.667 25.987 1.00 38.25 86 ALA A O 1
ATOM 640 N N . GLU A 1 87 ? 70.607 26.922 28.017 1.00 31.16 87 GLU A N 1
ATOM 641 C CA . GLU A 1 87 ? 71.260 28.189 27.660 1.00 34.82 87 GLU A CA 1
ATOM 642 C C . GLU A 1 87 ? 72.289 27.961 26.571 1.00 32.63 87 GLU A C 1
ATOM 643 O O . GLU A 1 87 ? 72.342 28.688 25.576 1.00 33.12 87 GLU A O 1
ATOM 649 N N . VAL A 1 88 ? 73.152 26.965 26.773 1.00 34.71 88 VAL A N 1
ATOM 650 C CA . VAL A 1 88 ? 74.152 26.611 25.768 1.00 34.88 88 VAL A CA 1
ATOM 651 C C . VAL A 1 88 ? 73.499 26.418 24.400 1.00 37.01 88 VAL A C 1
ATOM 652 O O . VAL A 1 88 ? 73.917 27.018 23.408 1.00 35.29 88 VAL A O 1
ATOM 656 N N . GLU A 1 89 ? 72.431 25.632 24.340 1.00 35.65 89 GLU A N 1
ATOM 657 C CA . GLU A 1 89 ? 71.838 25.346 23.051 1.00 43.11 89 GLU A CA 1
ATOM 658 C C . GLU A 1 89 ? 71.142 26.556 22.454 1.00 39.51 89 GLU A C 1
ATOM 659 O O . GLU A 1 89 ? 71.169 26.720 21.235 1.00 35.45 89 GLU A O 1
ATOM 665 N N . ARG A 1 90 ? 70.556 27.434 23.271 1.00 34.32 90 ARG A N 1
ATOM 666 C CA . ARG A 1 90 ? 69.882 28.579 22.677 1.00 35.80 90 ARG A CA 1
ATOM 667 C C . ARG A 1 90 ? 70.895 29.599 22.170 1.00 35.23 90 ARG A C 1
ATOM 668 O O . ARG A 1 90 ? 70.676 30.226 21.124 1.00 30.08 90 ARG A O 1
ATOM 676 N N . LEU A 1 91 ? 72.014 29.754 22.873 1.00 29.41 91 LEU A N 1
ATOM 677 C CA . LEU A 1 91 ? 73.069 30.651 22.411 1.00 30.83 91 LEU A CA 1
ATOM 678 C C . LEU A 1 91 ? 73.598 30.243 21.045 1.00 30.66 91 LEU A C 1
ATOM 679 O O . LEU A 1 91 ? 73.782 31.092 20.166 1.00 31.23 91 LEU A O 1
ATOM 684 N N . GLU A 1 92 ? 73.850 28.954 20.843 1.00 34.10 92 GLU A N 1
ATOM 685 C CA . GLU A 1 92 ? 74.338 28.489 19.545 1.00 32.93 92 GLU A CA 1
ATOM 686 C C . GLU A 1 92 ? 73.278 28.716 18.464 1.00 40.46 92 GLU A C 1
ATOM 687 O O . GLU A 1 92 ? 73.578 29.255 17.394 1.00 36.31 92 GLU A O 1
ATOM 693 N N . ALA A 1 93 ? 72.016 28.408 18.781 1.00 36.87 93 ALA A N 1
ATOM 694 C CA . ALA A 1 93 ? 70.940 28.488 17.815 1.00 37.90 93 ALA A CA 1
ATOM 695 C C . ALA A 1 93 ? 70.613 29.936 17.448 1.00 42.20 93 ALA A C 1
ATOM 696 O O . ALA A 1 93 ? 70.313 30.241 16.278 1.00 36.00 93 ALA A O 1
ATOM 698 N N . LYS A 1 94 ? 70.679 30.853 18.410 1.00 30.51 94 LYS A N 1
ATOM 699 C CA . LYS A 1 94 ? 70.100 32.175 18.232 1.00 31.96 94 LYS A CA 1
ATOM 700 C C . LYS A 1 94 ? 71.116 33.297 18.230 1.00 31.90 94 LYS A C 1
ATOM 701 O O . LYS A 1 94 ? 70.741 34.468 18.005 1.00 36.12 94 LYS A O 1
ATOM 707 N N . VAL A 1 95 ? 72.383 32.991 18.450 1.00 29.41 95 VAL A N 1
ATOM 708 C CA . VAL A 1 95 ? 73.408 34.023 18.470 1.00 26.98 95 VAL A CA 1
ATOM 709 C C . VAL A 1 95 ? 74.510 33.629 17.509 1.00 32.07 95 VAL A C 1
ATOM 710 O O . VAL A 1 95 ? 74.843 34.382 16.585 1.00 34.09 95 VAL A O 1
ATOM 714 N N . VAL A 1 96 ? 75.060 32.434 17.702 1.00 27.48 96 VAL A N 1
ATOM 715 C CA . VAL A 1 96 ? 76.185 32.005 16.884 1.00 34.66 96 VAL A CA 1
ATOM 716 C C . VAL A 1 96 ? 75.734 31.741 15.450 1.00 36.24 96 VAL A C 1
ATOM 717 O O . VAL A 1 96 ? 76.320 32.258 14.505 1.00 33.80 96 VAL A O 1
ATOM 721 N N . GLU A 1 97 ? 74.680 30.951 15.267 1.00 31.99 97 GLU A N 1
ATOM 722 C CA . GLU A 1 97 ? 74.298 30.609 13.902 1.00 42.23 97 GLU A CA 1
ATOM 723 C C . GLU A 1 97 ? 73.879 31.823 13.081 1.00 36.21 97 GLU A C 1
ATOM 724 O O . GLU A 1 97 ? 74.302 31.891 11.916 1.00 40.14 97 GLU A O 1
ATOM 730 N N . PRO A 1 98 ? 73.087 32.790 13.582 1.00 35.45 98 PRO A N 1
ATOM 731 C CA . PRO A 1 98 ? 72.779 33.998 12.783 1.00 38.15 98 PRO A CA 1
ATOM 732 C C . PRO A 1 98 ? 73.998 34.815 12.403 1.00 34.73 98 PRO A C 1
ATOM 733 O O . PRO A 1 98 ? 74.038 35.387 11.309 1.00 37.57 98 PRO A O 1
ATOM 737 N N . LEU A 1 99 ? 74.993 34.902 13.283 1.00 32.29 99 LEU A N 1
ATOM 738 C CA . LEU A 1 99 ? 76.229 35.586 12.925 1.00 37.06 99 LEU A CA 1
ATOM 739 C C . LEU A 1 99 ? 76.976 34.822 11.842 1.00 38.71 99 LEU A C 1
ATOM 740 O O . LEU A 1 99 ? 77.539 35.420 10.923 1.00 37.91 99 LEU A O 1
ATOM 745 N N . LYS A 1 100 ? 77.005 33.496 11.936 1.00 35.60 100 LYS A N 1
ATOM 746 C CA . LYS A 1 100 ? 77.650 32.729 10.876 1.00 43.42 100 LYS A CA 1
ATOM 747 C C . LYS A 1 100 ? 76.927 32.913 9.545 1.00 43.74 100 LYS A C 1
ATOM 748 O O . LYS A 1 100 ? 77.569 32.930 8.487 1.00 41.79 100 LYS A O 1
ATOM 754 N N . THR A 1 101 ? 75.597 33.081 9.574 1.00 40.88 101 THR A N 1
ATOM 755 C CA . THR A 1 101 ? 74.845 33.281 8.334 1.00 38.37 101 THR A CA 1
ATOM 756 C C . THR A 1 101 ? 75.290 34.523 7.572 1.00 41.12 101 THR A C 1
ATOM 757 O O . THR A 1 101 ? 75.133 34.565 6.344 1.00 37.93 101 THR A O 1
ATOM 761 N N . TYR A 1 102 ? 75.877 35.519 8.250 1.00 37.75 102 TYR A N 1
ATOM 762 C CA . TYR A 1 102 ? 76.306 36.734 7.568 1.00 40.78 102 TYR A CA 1
ATOM 763 C C . TYR A 1 102 ? 77.466 36.540 6.602 1.00 42.80 102 TYR A C 1
ATOM 764 O O . TYR A 1 102 ? 77.656 37.389 5.707 1.00 40.63 102 TYR A O 1
ATOM 773 N N . GLY A 1 103 ? 78.224 35.450 6.721 1.00 37.67 103 GLY A N 1
ATOM 774 C CA . GLY A 1 103 ? 79.227 35.167 5.701 1.00 41.60 103 GLY A CA 1
ATOM 775 C C . GLY A 1 103 ? 78.592 34.960 4.341 1.00 42.30 103 GLY A C 1
ATOM 776 O O . GLY A 1 103 ? 79.097 35.428 3.317 1.00 45.84 103 GLY A O 1
ATOM 777 N N . THR A 1 104 ? 77.430 34.318 4.333 1.00 40.19 104 THR A N 1
ATOM 778 C CA . THR A 1 104 ? 76.676 34.102 3.118 1.00 41.64 104 THR A CA 1
ATOM 779 C C . THR A 1 104 ? 76.017 35.392 2.637 1.00 41.41 104 THR A C 1
ATOM 780 O O . THR A 1 104 ? 76.017 35.676 1.443 1.00 42.62 104 THR A O 1
ATOM 784 N N . ILE A 1 105 ? 75.442 36.176 3.550 1.00 40.04 105 ILE A N 1
ATOM 785 C CA . ILE A 1 105 ? 74.834 37.445 3.157 1.00 41.45 105 ILE A CA 1
ATOM 786 C C . ILE A 1 105 ? 75.864 38.343 2.488 1.00 41.38 105 ILE A C 1
ATOM 787 O O . ILE A 1 105 ? 75.647 38.858 1.390 1.00 41.10 105 ILE A O 1
ATOM 792 N N . VAL A 1 106 ? 77.018 38.507 3.128 1.00 40.11 106 VAL A N 1
ATOM 793 C CA . VAL A 1 106 ? 78.071 39.347 2.565 1.00 41.39 106 VAL A CA 1
ATOM 794 C C . VAL A 1 106 ? 78.514 38.816 1.200 1.00 43.07 106 VAL A C 1
ATOM 795 O O . VAL A 1 106 ? 78.811 39.594 0.283 1.00 41.95 106 VAL A O 1
ATOM 799 N N . LYS A 1 107 ? 78.620 37.490 1.052 1.00 44.23 107 LYS A N 1
ATOM 800 C CA . LYS A 1 107 ? 78.992 36.965 -0.256 1.00 46.35 107 LYS A CA 1
ATOM 801 C C . LYS A 1 107 ? 77.945 37.328 -1.311 1.00 45.13 107 LYS A C 1
ATOM 802 O O . LYS A 1 107 ? 78.289 37.800 -2.382 1.00 45.71 107 LYS A O 1
ATOM 808 N N . MET A 1 108 ? 76.661 37.157 -1.006 1.00 44.44 108 MET A N 1
ATOM 809 C CA . MET A 1 108 ? 75.632 37.480 -1.996 1.00 45.52 108 MET A CA 1
ATOM 810 C C . MET A 1 108 ? 75.647 38.966 -2.358 1.00 45.07 108 MET A C 1
ATOM 811 O O . MET A 1 108 ? 75.399 39.332 -3.516 1.00 51.61 108 MET A O 1
ATOM 816 N N . LYS A 1 109 ? 75.927 39.843 -1.384 1.00 43.58 109 LYS A N 1
ATOM 817 C CA . LYS A 1 109 ? 75.978 41.277 -1.666 1.00 45.24 109 LYS A CA 1
ATOM 818 C C . LYS A 1 109 ? 77.118 41.609 -2.615 1.00 50.61 109 LYS A C 1
ATOM 819 O O . LYS A 1 109 ? 76.932 42.374 -3.566 1.00 44.97 109 LYS A O 1
ATOM 825 N N . ARG A 1 110 ? 78.300 41.029 -2.378 1.00 47.58 110 ARG A N 1
ATOM 826 C CA . ARG A 1 110 ? 79.426 41.271 -3.273 1.00 50.21 110 ARG A CA 1
ATOM 827 C C . ARG A 1 110 ? 79.145 40.704 -4.657 1.00 52.87 110 ARG A C 1
ATOM 828 O O . ARG A 1 110 ? 79.382 41.378 -5.669 1.00 49.42 110 ARG A O 1
ATOM 836 N N . ASP A 1 111 ? 78.590 39.485 -4.714 1.00 47.51 111 ASP A N 1
ATOM 837 C CA . ASP A 1 111 ? 78.287 38.861 -6.006 1.00 54.13 111 ASP A CA 1
ATOM 838 C C . ASP A 1 111 ? 77.275 39.681 -6.802 1.00 54.48 111 ASP A C 1
ATOM 839 O O . ASP A 1 111 ? 77.325 39.703 -8.035 1.00 52.82 111 ASP A O 1
ATOM 844 N N . ASP A 1 112 ? 76.328 40.325 -6.118 1.00 53.47 112 ASP A N 1
ATOM 845 C CA . ASP A 1 112 ? 75.338 41.160 -6.810 1.00 53.63 112 ASP A CA 1
ATOM 846 C C . ASP A 1 112 ? 75.966 42.452 -7.327 1.00 59.23 112 ASP A C 1
ATOM 847 O O . ASP A 1 112 ? 75.674 42.896 -8.458 1.00 53.42 112 ASP A O 1
ATOM 852 N N . LEU A 1 113 ? 76.855 43.061 -6.532 1.00 49.71 113 LEU A N 1
ATOM 853 C CA . LEU A 1 113 ? 77.595 44.227 -7.017 1.00 53.21 113 LEU A CA 1
ATOM 854 C C . LEU A 1 113 ? 78.395 43.897 -8.278 1.00 59.35 113 LEU A C 1
ATOM 855 O O . LEU A 1 113 ? 78.279 44.594 -9.300 1.00 60.34 113 LEU A O 1
ATOM 860 N N . LYS A 1 114 ? 79.186 42.814 -8.244 1.00 55.52 114 LYS A N 1
ATOM 861 C CA . LYS A 1 114 ? 79.976 42.444 -9.416 1.00 63.47 114 LYS A CA 1
ATOM 862 C C . LYS A 1 114 ? 79.082 42.165 -10.616 1.00 68.48 114 LYS A C 1
ATOM 863 O O . LYS A 1 114 ? 79.338 42.656 -11.716 1.00 63.45 114 LYS A O 1
ATOM 869 N N . ALA A 1 115 ? 78.007 41.393 -10.410 1.00 65.26 115 ALA A N 1
ATOM 870 C CA . ALA A 1 115 ? 77.078 41.093 -11.497 1.00 70.36 115 ALA A CA 1
ATOM 871 C C . ALA A 1 115 ? 76.413 42.364 -12.019 1.00 71.73 115 ALA A C 1
ATOM 872 O O . ALA A 1 115 ? 76.200 42.507 -13.228 1.00 83.84 115 ALA A O 1
ATOM 874 N N . THR A 1 116 ? 76.059 43.291 -11.119 1.00 75.26 116 THR A N 1
ATOM 875 C CA . THR A 1 116 ? 75.463 44.564 -11.532 1.00 78.00 116 THR A CA 1
ATOM 876 C C . THR A 1 116 ? 76.367 45.302 -12.523 1.00 81.67 116 THR A C 1
ATOM 877 O O . THR A 1 116 ? 75.904 45.766 -13.573 1.00 84.13 116 THR A O 1
ATOM 881 N N . LEU A 1 117 ? 77.660 45.439 -12.191 1.00 73.32 117 LEU A N 1
ATOM 882 C CA . LEU A 1 117 ? 78.619 46.135 -13.052 1.00 73.59 117 LEU A CA 1
ATOM 883 C C . LEU A 1 117 ? 79.028 45.293 -14.270 1.00 79.75 117 LEU A C 1
ATOM 884 O O . LEU A 1 117 ? 79.357 45.860 -15.313 1.00 82.08 117 LEU A O 1
ATOM 889 N N . THR A 1 118 ? 79.034 43.952 -14.169 1.00 81.09 118 THR A N 1
ATOM 890 C CA . THR A 1 118 ? 79.365 43.126 -15.332 1.00 84.66 118 THR A CA 1
ATOM 891 C C . THR A 1 118 ? 78.244 43.129 -16.378 1.00 90.67 118 THR A C 1
ATOM 892 O O . THR A 1 118 ? 78.516 43.169 -17.586 1.00 86.74 118 THR A O 1
ATOM 896 N N . ALA A 1 119 ? 76.979 43.080 -15.931 1.00 92.83 119 ALA A N 1
ATOM 897 C CA . ALA A 1 119 ? 75.851 43.071 -16.860 1.00 92.02 119 ALA A CA 1
ATOM 898 C C . ALA A 1 119 ? 75.779 44.359 -17.663 1.00 97.00 119 ALA A C 1
ATOM 899 O O . ALA A 1 119 ? 75.659 44.331 -18.893 1.00 105.59 119 ALA A O 1
ATOM 901 N N . ARG A 1 120 ? 75.821 45.506 -16.984 1.00 93.27 120 ARG A N 1
ATOM 902 C CA . ARG A 1 120 ? 75.827 46.764 -17.723 1.00 97.85 120 ARG A CA 1
ATOM 903 C C . ARG A 1 120 ? 77.047 46.849 -18.639 1.00 106.89 120 ARG A C 1
ATOM 904 O O . ARG A 1 120 ? 76.966 47.441 -19.723 1.00 106.85 120 ARG A O 1
ATOM 906 N N . ASN A 1 121 ? 78.177 46.243 -18.230 1.00 104.93 121 ASN A N 1
ATOM 907 C CA . ASN A 1 121 ? 79.376 46.198 -19.071 1.00 104.37 121 ASN A CA 1
ATOM 908 C C . ASN A 1 121 ? 79.208 45.277 -20.276 1.00 109.48 121 ASN A C 1
ATOM 909 O O . ASN A 1 121 ? 79.566 45.644 -21.404 1.00 108.92 121 ASN A O 1
ATOM 914 N N . ARG A 1 122 ? 78.710 44.066 -20.059 1.00 104.85 122 ARG A N 1
ATOM 915 C CA . ARG A 1 122 ? 78.552 43.087 -21.156 1.00 109.50 122 ARG A CA 1
ATOM 916 C C . ARG A 1 122 ? 77.742 43.764 -22.254 1.00 109.34 122 ARG A C 1
ATOM 917 O O . ARG A 1 122 ? 78.215 43.788 -23.399 1.00 110.46 122 ARG A O 1
ATOM 919 N N . GLU A 1 123 ? 76.590 44.329 -21.904 1.00 116.87 123 GLU A N 1
ATOM 920 C CA . GLU A 1 123 ? 75.666 44.942 -22.888 1.00 119.99 123 GLU A CA 1
ATOM 921 C C . GLU A 1 123 ? 76.386 46.049 -23.655 1.00 120.51 123 GLU A C 1
ATOM 922 O O . GLU A 1 123 ? 76.188 46.142 -24.881 1.00 115.49 123 GLU A O 1
ATOM 924 N N . ALA A 1 124 ? 77.182 46.860 -22.967 1.00 120.26 124 ALA A N 1
ATOM 925 C CA . ALA A 1 124 ? 77.897 47.993 -23.588 1.00 117.58 124 ALA A CA 1
ATOM 926 C C . ALA A 1 124 ? 78.861 47.470 -24.654 1.00 118.86 124 ALA A C 1
ATOM 927 O O . ALA A 1 124 ? 78.991 48.133 -25.694 1.00 119.40 124 ALA A O 1
ATOM 929 N N . LYS A 1 125 ? 79.518 46.336 -24.406 1.00 115.28 125 LYS A N 1
ATOM 930 C CA . LYS A 1 125 ? 80.457 45.727 -25.383 1.00 107.02 125 LYS A CA 1
ATOM 931 C C . LYS A 1 125 ? 79.666 45.171 -26.575 1.00 102.29 125 LYS A C 1
ATOM 932 O O . LYS A 1 125 ? 78.438 45.022 -26.433 1.00 102.87 125 LYS A O 1
ATOM 934 N N . HIS A 1 142 ? 77.697 56.405 -38.495 1.00 78.44 142 HIS A N 1
ATOM 935 C CA . HIS A 1 142 ? 78.866 57.258 -38.399 1.00 78.71 142 HIS A CA 1
ATOM 936 C C . HIS A 1 142 ? 79.248 57.344 -36.917 1.00 77.30 142 HIS A C 1
ATOM 937 O O . HIS A 1 142 ? 78.587 56.751 -36.048 1.00 76.08 142 HIS A O 1
ATOM 944 N N . VAL A 1 143 ? 80.287 58.119 -36.615 1.00 53.83 143 VAL A N 1
ATOM 945 C CA . VAL A 1 143 ? 80.732 58.228 -35.232 1.00 56.14 143 VAL A CA 1
ATOM 946 C C . VAL A 1 143 ? 79.720 59.011 -34.396 1.00 50.15 143 VAL A C 1
ATOM 947 O O . VAL A 1 143 ? 79.475 58.665 -33.230 1.00 35.50 143 VAL A O 1
ATOM 951 N N . ILE A 1 144 ? 79.082 60.046 -34.975 1.00 41.87 144 ILE A N 1
ATOM 952 C CA . ILE A 1 144 ? 78.100 60.807 -34.195 1.00 39.20 144 ILE A CA 1
ATOM 953 C C . ILE A 1 144 ? 76.934 59.925 -33.753 1.00 44.10 144 ILE A C 1
ATOM 954 O O . ILE A 1 144 ? 76.522 59.955 -32.582 1.00 33.94 144 ILE A O 1
ATOM 959 N N . SER A 1 145 ? 76.381 59.118 -34.656 1.00 40.41 145 SER A N 1
ATOM 960 C CA . SER A 1 145 ? 75.242 58.303 -34.230 1.00 45.38 145 SER A CA 1
ATOM 961 C C . SER A 1 145 ? 75.650 57.255 -33.193 1.00 40.36 145 SER A C 1
ATOM 962 O O . SER A 1 145 ? 74.883 56.946 -32.278 1.00 40.21 145 SER A O 1
ATOM 965 N N . GLN A 1 146 ? 76.845 56.677 -33.326 1.00 41.95 146 GLN A N 1
ATOM 966 C CA . GLN A 1 146 ? 77.338 55.755 -32.309 1.00 40.61 146 GLN A CA 1
ATOM 967 C C . GLN A 1 146 ? 77.462 56.440 -30.949 1.00 36.36 146 GLN A C 1
ATOM 968 O O . GLN A 1 146 ? 77.090 55.868 -29.916 1.00 37.16 146 GLN A O 1
ATOM 974 N N . ALA A 1 147 ? 78.002 57.659 -30.928 1.00 37.01 147 ALA A N 1
ATOM 975 C CA . ALA A 1 147 ? 78.183 58.365 -29.666 1.00 34.08 147 ALA A CA 1
ATOM 976 C C . ALA A 1 147 ? 76.841 58.672 -29.025 1.00 36.62 147 ALA A C 1
ATOM 977 O O . ALA A 1 147 ? 76.706 58.587 -27.811 1.00 30.70 147 ALA A O 1
ATOM 979 N N . GLU A 1 148 ? 75.835 59.043 -29.821 1.00 34.94 148 GLU A N 1
ATOM 980 C CA . GLU A 1 148 ? 74.523 59.301 -29.238 1.00 39.06 148 GLU A CA 1
ATOM 981 C C . GLU A 1 148 ? 73.908 58.033 -28.635 1.00 36.59 148 GLU A C 1
ATOM 982 O O . GLU A 1 148 ? 73.187 58.100 -27.637 1.00 32.64 148 GLU A O 1
ATOM 988 N N . THR A 1 149 ? 74.099 56.882 -29.281 1.00 35.09 149 THR A N 1
ATOM 989 C CA . THR A 1 149 ? 73.496 55.668 -28.742 1.00 36.16 149 THR A CA 1
ATOM 990 C C . THR A 1 149 ? 74.178 55.273 -27.436 1.00 35.17 149 THR A C 1
ATOM 991 O O . THR A 1 149 ? 73.519 54.809 -26.505 1.00 36.51 149 THR A O 1
ATOM 995 N N . GLU A 1 150 ? 75.505 55.451 -27.371 1.00 37.00 150 GLU A N 1
ATOM 996 C CA . GLU A 1 150 ? 76.262 55.180 -26.168 1.00 41.54 150 GLU A CA 1
ATOM 997 C C . GLU A 1 150 ? 75.910 56.179 -25.084 1.00 34.75 150 GLU A C 1
ATOM 998 O O . GLU A 1 150 ? 75.810 55.802 -23.935 1.00 32.54 150 GLU A O 1
ATOM 1004 N N . LEU A 1 151 ? 75.679 57.446 -25.440 1.00 37.89 151 LEU A N 1
ATOM 1005 C CA . LEU A 1 151 ? 75.221 58.420 -24.448 1.00 37.68 151 LEU A CA 1
ATOM 1006 C C . LEU A 1 151 ? 73.890 58.017 -23.852 1.00 35.11 151 LEU A C 1
ATOM 1007 O O . LEU A 1 151 ? 73.685 58.113 -22.640 1.00 33.00 151 LEU A O 1
ATOM 1012 N N . GLN A 1 152 ? 72.943 57.660 -24.709 1.00 31.93 152 GLN A N 1
ATOM 1013 C CA . GLN A 1 152 ? 71.636 57.255 -24.216 1.00 34.01 152 GLN A CA 1
ATOM 1014 C C . GLN A 1 152 ? 71.764 56.032 -23.301 1.00 31.93 152 GLN A C 1
ATOM 1015 O O . GLN A 1 152 ? 71.141 55.985 -22.240 1.00 31.84 152 GLN A O 1
ATOM 1021 N N . ARG A 1 153 ? 72.554 55.030 -23.713 1.00 32.76 153 ARG A N 1
ATOM 1022 C CA . ARG A 1 153 ? 72.735 53.812 -22.906 1.00 35.42 153 ARG A CA 1
ATOM 1023 C C . ARG A 1 153 ? 73.388 54.125 -21.569 1.00 36.77 153 ARG A C 1
ATOM 1024 O O . ARG A 1 153 ? 73.003 53.564 -20.524 1.00 33.76 153 ARG A O 1
ATOM 1032 N N . ALA A 1 154 ? 74.407 54.998 -21.589 1.00 32.40 154 ALA A N 1
ATOM 1033 C CA . ALA A 1 154 ? 75.090 55.368 -20.351 1.00 36.05 154 ALA A CA 1
ATOM 1034 C C . ALA A 1 154 ? 74.141 56.089 -19.410 1.00 38.12 154 ALA A C 1
ATOM 1035 O O . ALA A 1 154 ? 74.156 55.854 -18.192 1.00 35.43 154 ALA A O 1
ATOM 1037 N N . ALA A 1 155 ? 73.272 56.936 -19.953 1.00 30.23 155 ALA A N 1
ATOM 1038 C CA . ALA A 1 155 ? 72.309 57.635 -19.110 1.00 31.32 155 ALA A CA 1
ATOM 1039 C C . ALA A 1 155 ? 71.328 56.664 -18.459 1.00 34.86 155 ALA A C 1
ATOM 1040 O O . ALA A 1 155 ? 70.989 56.803 -17.271 1.00 33.40 155 ALA A O 1
ATOM 1042 N N . MET A 1 156 ? 70.836 55.688 -19.229 1.00 34.76 156 MET A N 1
ATOM 1043 C CA . MET A 1 156 ? 69.896 54.707 -18.671 1.00 37.63 156 MET A CA 1
ATOM 1044 C C . MET A 1 156 ? 70.570 53.870 -17.595 1.00 33.42 156 MET A C 1
ATOM 1045 O O . MET A 1 156 ? 70.035 53.684 -16.495 1.00 34.15 156 MET A O 1
ATOM 1050 N N . ASP A 1 157 ? 71.771 53.402 -17.871 1.00 35.29 157 ASP A N 1
ATOM 1051 C CA . ASP A 1 157 ? 72.479 52.575 -16.905 1.00 40.15 157 ASP A CA 1
ATOM 1052 C C . ASP A 1 157 ? 72.898 53.360 -15.675 1.00 38.01 157 ASP A C 1
ATOM 1053 O O . ASP A 1 157 ? 72.868 52.835 -14.550 1.00 34.56 157 ASP A O 1
ATOM 1058 N N . ALA A 1 158 ? 73.269 54.615 -15.844 1.00 33.18 158 ALA A N 1
ATOM 1059 C CA . ALA A 1 158 ? 73.621 55.404 -14.666 1.00 38.91 158 ALA A CA 1
ATOM 1060 C C . ALA A 1 158 ? 72.421 55.577 -13.753 1.00 37.62 158 ALA A C 1
ATOM 1061 O O . ALA A 1 158 ? 72.542 55.518 -12.527 1.00 33.17 158 ALA A O 1
ATOM 1063 N N . SER A 1 159 ? 71.258 55.837 -14.345 1.00 34.58 159 SER A N 1
ATOM 1064 C CA . SER A 1 159 ? 70.028 56.008 -13.579 1.00 29.88 159 SER A CA 1
ATOM 1065 C C . SER A 1 159 ? 69.627 54.703 -12.884 1.00 34.68 159 SER A C 1
ATOM 1066 O O . SER A 1 159 ? 69.296 54.697 -11.690 1.00 32.82 159 SER A O 1
ATOM 1069 N N . ARG A 1 160 ? 69.672 53.579 -13.607 1.00 30.26 160 ARG A N 1
ATOM 1070 C CA . ARG A 1 160 ? 69.220 52.314 -13.021 1.00 34.04 160 ARG A CA 1
ATOM 1071 C C . ARG A 1 160 ? 70.209 51.796 -11.971 1.00 32.96 160 ARG A C 1
ATOM 1072 O O . ARG A 1 160 ? 69.808 51.228 -10.951 1.00 31.53 160 ARG A O 1
ATOM 1080 N N . THR A 1 161 ? 71.511 51.956 -12.231 1.00 32.10 161 THR A N 1
ATOM 1081 C CA . THR A 1 161 ? 72.527 51.443 -11.324 1.00 31.11 161 THR A CA 1
ATOM 1082 C C . THR A 1 161 ? 72.596 52.260 -10.039 1.00 35.19 161 THR A C 1
ATOM 1083 O O . THR A 1 161 ? 72.767 51.699 -8.944 1.00 31.92 161 THR A O 1
ATOM 1087 N N . SER A 1 162 ? 72.480 53.574 -10.140 1.00 31.30 162 SER A N 1
ATOM 1088 C CA . SER A 1 162 ? 72.535 54.366 -8.926 1.00 35.01 162 SER A CA 1
ATOM 1089 C C . SER A 1 162 ? 71.273 54.186 -8.076 1.00 37.39 162 SER A C 1
ATOM 1090 O O . SER A 1 162 ? 71.353 54.248 -6.855 1.00 38.06 162 SER A O 1
ATOM 1093 N N . ARG A 1 163 ? 70.110 53.957 -8.693 1.00 35.52 163 ARG A N 1
ATOM 1094 C CA . ARG A 1 163 ? 68.914 53.598 -7.934 1.00 36.20 163 ARG A CA 1
ATOM 1095 C C . ARG A 1 163 ? 69.107 52.272 -7.191 1.00 35.15 163 ARG A C 1
ATOM 1096 O O . ARG A 1 163 ? 68.670 52.117 -6.038 1.00 34.15 163 ARG A O 1
ATOM 1104 N N . HIS A 1 164 ? 69.704 51.297 -7.874 1.00 32.28 164 HIS A N 1
ATOM 1105 C CA . HIS A 1 164 ? 69.939 49.973 -7.325 1.00 34.90 164 HIS A CA 1
ATOM 1106 C C . HIS A 1 164 ? 70.983 50.008 -6.219 1.00 37.28 164 HIS A C 1
ATOM 1107 O O . HIS A 1 164 ? 70.778 49.451 -5.149 1.00 32.87 164 HIS A O 1
ATOM 1114 N N . LEU A 1 165 ? 72.109 50.664 -6.453 1.00 35.62 165 LEU A N 1
ATOM 1115 C CA . LEU A 1 165 ? 73.135 50.707 -5.433 1.00 30.12 165 LEU A CA 1
ATOM 1116 C C . LEU A 1 165 ? 72.628 51.386 -4.178 1.00 40.70 165 LEU A C 1
ATOM 1117 O O . LEU A 1 165 ? 72.992 50.998 -3.050 1.00 35.75 165 LEU A O 1
ATOM 1122 N N . GLU A 1 166 ? 71.843 52.446 -4.361 1.00 36.08 166 GLU A N 1
ATOM 1123 C CA . GLU A 1 166 ? 71.302 53.173 -3.222 1.00 43.39 166 GLU A CA 1
ATOM 1124 C C . GLU A 1 166 ? 70.370 52.299 -2.407 1.00 42.80 166 GLU A C 1
ATOM 1125 O O . GLU A 1 166 ? 70.385 52.343 -1.169 1.00 39.87 166 GLU A O 1
ATOM 1131 N N . GLU A 1 167 ? 69.516 51.538 -3.089 1.00 37.43 167 GLU A N 1
ATOM 1132 C CA . GLU A 1 167 ? 68.574 50.669 -2.398 1.00 40.16 167 GLU A CA 1
ATOM 1133 C C . GLU A 1 167 ? 69.274 49.475 -1.764 1.00 41.61 167 GLU A C 1
ATOM 1134 O O . GLU A 1 167 ? 68.911 49.083 -0.652 1.00 37.83 167 GLU A O 1
ATOM 1140 N N . THR A 1 168 ? 70.326 48.948 -2.397 1.00 32.80 168 THR A N 1
ATOM 1141 C CA . THR A 1 168 ? 71.089 47.856 -1.792 1.00 37.99 168 THR A CA 1
ATOM 1142 C C . THR A 1 168 ? 71.814 48.315 -0.526 1.00 38.57 168 THR A C 1
ATOM 1143 O O . THR A 1 168 ? 71.810 47.615 0.490 1.00 35.13 168 THR A O 1
ATOM 1147 N N . ILE A 1 169 ? 72.460 49.478 -0.584 1.00 35.03 169 ILE A N 1
ATOM 1148 C CA . ILE A 1 169 ? 73.141 50.036 0.576 1.00 36.23 169 ILE A CA 1
ATOM 1149 C C . ILE A 1 169 ? 72.148 50.288 1.706 1.00 39.83 169 ILE A C 1
ATOM 1150 O O . ILE A 1 169 ? 72.418 49.988 2.880 1.00 36.65 169 ILE A O 1
ATOM 1155 N N . ASN A 1 170 ? 71.008 50.904 1.378 1.00 36.32 170 ASN A N 1
ATOM 1156 C CA . ASN A 1 170 ? 70.087 51.307 2.424 1.00 37.28 170 ASN A CA 1
ATOM 1157 C C . ASN A 1 170 ? 69.458 50.087 3.076 1.00 37.12 170 ASN A C 1
ATOM 1158 O O . ASN A 1 170 ? 69.366 50.029 4.307 1.00 35.10 170 ASN A O 1
ATOM 1163 N N . ASN A 1 171 ? 69.093 49.078 2.272 1.00 33.73 171 ASN A N 1
ATOM 1164 C CA . ASN A 1 171 ? 68.552 47.840 2.824 1.00 43.55 171 ASN A CA 1
ATOM 1165 C C . ASN A 1 171 ? 69.595 47.096 3.644 1.00 37.03 171 ASN A C 1
ATOM 1166 O O . ASN A 1 171 ? 69.260 46.528 4.695 1.00 37.73 171 ASN A O 1
ATOM 1171 N N . PHE A 1 172 ? 70.848 47.021 3.143 1.00 32.07 172 PHE A N 1
ATOM 1172 C CA . PHE A 1 172 ? 71.883 46.284 3.873 1.00 39.82 172 PHE A CA 1
ATOM 1173 C C . PHE A 1 172 ? 72.081 46.889 5.253 1.00 40.09 172 PHE A C 1
ATOM 1174 O O . PHE A 1 172 ? 72.120 46.178 6.273 1.00 34.46 172 PHE A O 1
ATOM 1182 N N . GLU A 1 173 ? 72.136 48.213 5.298 1.00 33.82 173 GLU A N 1
ATOM 1183 C CA . GLU A 1 173 ? 72.398 48.898 6.547 1.00 40.38 173 GLU A CA 1
ATOM 1184 C C . GLU A 1 173 ? 71.217 48.782 7.504 1.00 39.67 173 GLU A C 1
ATOM 1185 O O . GLU A 1 173 ? 71.417 48.696 8.719 1.00 34.38 173 GLU A O 1
ATOM 1191 N N . ARG A 1 174 ? 69.982 48.870 6.985 1.00 37.34 174 ARG A N 1
ATOM 1192 C CA . ARG A 1 174 ? 68.777 48.691 7.808 1.00 33.63 174 ARG A CA 1
ATOM 1193 C C . ARG A 1 174 ? 68.676 47.260 8.343 1.00 38.13 174 ARG A C 1
ATOM 1194 O O . ARG A 1 174 ? 68.288 47.033 9.508 1.00 34.41 174 ARG A O 1
ATOM 1196 N N . GLN A 1 175 ? 69.047 46.279 7.520 1.00 32.01 175 GLN A N 1
ATOM 1197 C CA . GLN A 1 175 ? 68.958 44.890 7.962 1.00 34.84 175 GLN A CA 1
ATOM 1198 C C . GLN A 1 175 ? 70.050 44.561 8.968 1.00 36.23 175 GLN A C 1
ATOM 1199 O O . GLN A 1 175 ? 69.845 43.731 9.869 1.00 33.68 175 GLN A O 1
ATOM 1205 N N . LYS A 1 176 ? 71.241 45.145 8.765 1.00 32.09 176 LYS A N 1
ATOM 1206 C CA . LYS A 1 176 ? 72.373 44.929 9.659 1.00 36.06 176 LYS A CA 1
ATOM 1207 C C . LYS A 1 176 ? 72.046 45.429 11.061 1.00 35.75 176 LYS A C 1
ATOM 1208 O O . LYS A 1 176 ? 72.351 44.761 12.048 1.00 35.02 176 LYS A O 1
ATOM 1214 N N . MET A 1 177 ? 71.403 46.598 11.156 1.00 36.98 177 MET A N 1
ATOM 1215 C CA . MET A 1 177 ? 70.972 47.139 12.438 1.00 35.11 177 MET A CA 1
ATOM 1216 C C . MET A 1 177 ? 69.900 46.275 13.071 1.00 36.04 177 MET A C 1
ATOM 1217 O O . MET A 1 177 ? 69.921 46.028 14.286 1.00 33.63 177 MET A O 1
ATOM 1222 N N . LYS A 1 178 ? 68.923 45.848 12.273 1.00 30.37 178 LYS A N 1
ATOM 1223 C CA . LYS A 1 178 ? 67.885 44.972 12.802 1.00 39.20 178 LYS A CA 1
ATOM 1224 C C . LYS A 1 178 ? 68.499 43.700 13.353 1.00 33.33 178 LYS A C 1
ATOM 1225 O O . LYS A 1 178 ? 68.093 43.217 14.406 1.00 31.97 178 LYS A O 1
ATOM 1231 N N . ASP A 1 179 ? 69.465 43.152 12.628 1.00 31.45 179 ASP A N 1
ATOM 1232 C CA . ASP A 1 179 ? 70.049 41.878 12.969 1.00 34.32 179 ASP A CA 1
ATOM 1233 C C . ASP A 1 179 ? 70.925 42.008 14.191 1.00 37.57 179 ASP A C 1
ATOM 1234 O O . ASP A 1 179 ? 70.891 41.135 15.066 1.00 31.07 179 ASP A O 1
ATOM 1239 N N . ILE A 1 180 ? 71.711 43.093 14.271 1.00 32.98 180 ILE A N 1
ATOM 1240 C CA . ILE A 1 180 ? 72.525 43.324 15.463 1.00 34.97 180 ILE A CA 1
ATOM 1241 C C . ILE A 1 180 ? 71.642 43.464 16.688 1.00 33.82 180 ILE A C 1
ATOM 1242 O O . ILE A 1 180 ? 71.969 42.965 17.772 1.00 28.61 180 ILE A O 1
ATOM 1247 N N . LYS A 1 181 ? 70.545 44.201 16.555 1.00 27.42 181 LYS A N 1
ATOM 1248 C CA . LYS A 1 181 ? 69.641 44.360 17.685 1.00 34.87 181 LYS A CA 1
ATOM 1249 C C . LYS A 1 181 ? 69.057 43.005 18.103 1.00 32.04 181 LYS A C 1
ATOM 1250 O O . LYS A 1 181 ? 68.969 42.709 19.298 1.00 30.28 181 LYS A O 1
ATOM 1256 N N . THR A 1 182 ? 68.677 42.167 17.127 1.00 30.80 182 THR A N 1
ATOM 1257 C CA . THR A 1 182 ? 68.080 40.867 17.414 1.00 32.03 182 THR A CA 1
ATOM 1258 C C . THR A 1 182 ? 69.075 39.964 18.110 1.00 29.88 182 THR A C 1
ATOM 1259 O O . THR A 1 182 ? 68.753 39.324 19.106 1.00 30.79 182 THR A O 1
ATOM 1263 N N . ILE A 1 183 ? 70.302 39.929 17.602 1.00 29.61 183 ILE A N 1
ATOM 1264 C CA . ILE A 1 183 ? 71.283 38.970 18.059 1.00 28.98 183 ILE A CA 1
ATOM 1265 C C . ILE A 1 183 ? 71.735 39.291 19.474 1.00 31.82 183 ILE A C 1
ATOM 1266 O O . ILE A 1 183 ? 71.854 38.393 20.300 1.00 29.50 183 ILE A O 1
ATOM 1271 N N . PHE A 1 184 ? 72.001 40.560 19.764 1.00 30.20 184 PHE A N 1
ATOM 1272 C CA . PHE A 1 184 ? 72.380 40.961 21.106 1.00 33.22 184 PHE A CA 1
ATOM 1273 C C . PHE A 1 184 ? 71.194 40.921 22.037 1.00 29.91 184 PHE A C 1
ATOM 1274 O O . PHE A 1 184 ? 71.357 40.567 23.202 1.00 30.80 184 PHE A O 1
ATOM 1282 N N . SER A 1 185 ? 69.985 41.174 21.527 1.00 29.56 185 SER A N 1
ATOM 1283 C CA . SER A 1 185 ? 68.814 41.058 22.388 1.00 31.78 185 SER A CA 1
ATOM 1284 C C . SER A 1 185 ? 68.553 39.607 22.774 1.00 30.94 185 SER A C 1
ATOM 1285 O O . SER A 1 185 ? 68.193 39.341 23.923 1.00 30.88 185 SER A O 1
ATOM 1288 N N . GLU A 1 186 ? 68.751 38.661 21.832 1.00 31.34 186 GLU A N 1
ATOM 1289 C CA . GLU A 1 186 ? 68.657 37.237 22.148 1.00 33.23 186 GLU A CA 1
ATOM 1290 C C . GLU A 1 186 ? 69.733 36.798 23.140 1.00 31.62 186 GLU A C 1
ATOM 1291 O O . GLU A 1 186 ? 69.445 36.012 24.038 1.00 27.66 186 GLU A O 1
ATOM 1297 N N . PHE A 1 187 ? 70.997 37.208 22.938 1.00 26.53 187 PHE A N 1
ATOM 1298 C CA . PHE A 1 187 ? 72.039 36.870 23.906 1.00 27.32 187 PHE A CA 1
ATOM 1299 C C . PHE A 1 187 ? 71.632 37.330 25.298 1.00 29.01 187 PHE A C 1
ATOM 1300 O O . PHE A 1 187 ? 71.775 36.588 26.292 1.00 29.29 187 PHE A O 1
ATOM 1308 N N . ILE A 1 188 ? 71.159 38.572 25.388 1.00 27.85 188 ILE A N 1
ATOM 1309 C CA . ILE A 1 188 ? 70.826 39.123 26.693 1.00 33.93 188 ILE A CA 1
ATOM 1310 C C . ILE A 1 188 ? 69.621 38.396 27.270 1.00 30.12 188 ILE A C 1
ATOM 1311 O O . ILE A 1 188 ? 69.614 38.029 28.441 1.00 33.37 188 ILE A O 1
ATOM 1316 N N . THR A 1 189 ? 68.624 38.113 26.435 1.00 30.41 189 THR A N 1
ATOM 1317 C CA . THR A 1 189 ? 67.435 37.415 26.910 1.00 31.86 189 THR A CA 1
ATOM 1318 C C . THR A 1 189 ? 67.785 36.034 27.454 1.00 30.42 189 THR A C 1
ATOM 1319 O O . THR A 1 189 ? 67.266 35.611 28.488 1.00 33.79 189 THR A O 1
ATOM 1323 N N . ILE A 1 190 ? 68.623 35.297 26.717 1.00 31.02 190 ILE A N 1
ATOM 1324 C CA . ILE A 1 190 ? 68.999 33.930 27.061 1.00 29.36 190 ILE A CA 1
ATOM 1325 C C . ILE A 1 190 ? 69.754 33.903 28.383 1.00 34.09 190 ILE A C 1
ATOM 1326 O O . ILE A 1 190 ? 69.525 33.034 29.231 1.00 28.38 190 ILE A O 1
ATOM 1331 N N . GLU A 1 191 ? 70.657 34.865 28.572 1.00 33.32 191 GLU A N 1
ATOM 1332 C CA . GLU A 1 191 ? 71.413 34.979 29.811 1.00 28.77 191 GLU A CA 1
ATOM 1333 C C . GLU A 1 191 ? 70.516 35.401 30.969 1.00 31.54 191 GLU A C 1
ATOM 1334 O O . GLU A 1 191 ? 70.576 34.803 32.045 1.00 35.25 191 GLU A O 1
ATOM 1340 N N . MET A 1 192 ? 69.635 36.371 30.756 1.00 31.62 192 MET A N 1
ATOM 1341 C CA . MET A 1 192 ? 68.732 36.780 31.828 1.00 37.53 192 MET A CA 1
ATOM 1342 C C . MET A 1 192 ? 67.867 35.626 32.314 1.00 33.61 192 MET A C 1
ATOM 1343 O O . MET A 1 192 ? 67.579 35.510 33.516 1.00 39.39 192 MET A O 1
ATOM 1348 N N . LEU A 1 193 ? 67.372 34.811 31.384 1.00 35.20 193 LEU A N 1
ATOM 1349 C CA . LEU A 1 193 ? 66.533 33.689 31.774 1.00 37.36 193 LEU A CA 1
ATOM 1350 C C . LEU A 1 193 ? 67.327 32.684 32.600 1.00 32.84 193 LEU A C 1
ATOM 1351 O O . LEU A 1 193 ? 66.838 32.200 33.624 1.00 38.84 193 LEU A O 1
ATOM 1356 N N . PHE A 1 194 ? 68.560 32.368 32.182 1.00 30.23 194 PHE A N 1
ATOM 1357 C CA . PHE A 1 194 ? 69.403 31.474 32.988 1.00 32.08 194 PHE A CA 1
ATOM 1358 C C . PHE A 1 194 ? 69.695 32.076 34.358 1.00 37.26 194 PHE A C 1
ATOM 1359 O O . PHE A 1 194 ? 69.595 31.396 35.385 1.00 34.89 194 PHE A O 1
ATOM 1367 N N . HIS A 1 195 ? 70.110 33.346 34.403 1.00 31.63 195 HIS A N 1
ATOM 1368 C CA . HIS A 1 195 ? 70.437 33.914 35.710 1.00 34.47 195 HIS A CA 1
ATOM 1369 C C . HIS A 1 195 ? 69.210 33.974 36.603 1.00 34.97 195 HIS A C 1
ATOM 1370 O O . HIS A 1 195 ? 69.328 33.828 37.829 1.00 35.90 195 HIS A O 1
ATOM 1377 N N . GLY A 1 196 ? 68.037 34.162 35.998 1.00 36.97 196 GLY A N 1
ATOM 1378 C CA . GLY A 1 196 ? 66.807 34.204 36.763 1.00 37.97 196 GLY A CA 1
ATOM 1379 C C . GLY A 1 196 ? 66.500 32.868 37.414 1.00 40.52 196 GLY A C 1
ATOM 1380 O O . GLY A 1 196 ? 66.179 32.814 38.592 1.00 39.84 196 GLY A O 1
ATOM 1381 N N . LYS A 1 197 ? 66.616 31.776 36.649 1.00 43.85 197 LYS A N 1
ATOM 1382 C CA . LYS A 1 197 ? 66.444 30.430 37.194 1.00 45.87 197 LYS A CA 1
ATOM 1383 C C . LYS A 1 197 ? 67.497 30.081 38.240 1.00 43.03 197 LYS A C 1
ATOM 1384 O O . LYS A 1 197 ? 67.183 29.423 39.230 1.00 39.31 197 LYS A O 1
ATOM 1390 N N . ALA A 1 198 ? 68.765 30.434 37.991 1.00 39.16 198 ALA A N 1
ATOM 1391 C CA . ALA A 1 198 ? 69.841 30.160 38.930 1.00 38.80 198 ALA A CA 1
ATOM 1392 C C . ALA A 1 198 ? 69.542 30.809 40.269 1.00 39.70 198 ALA A C 1
ATOM 1393 O O . ALA A 1 198 ? 69.648 30.172 41.326 1.00 40.57 198 ALA A O 1
ATOM 1395 N N . LEU A 1 199 ? 69.103 32.060 40.239 1.00 37.69 199 LEU A N 1
ATOM 1396 C CA . LEU A 1 199 ? 68.790 32.751 41.483 1.00 47.31 199 LEU A CA 1
ATOM 1397 C C . LEU A 1 199 ? 67.750 31.996 42.300 1.00 47.02 199 LEU A C 1
ATOM 1398 O O . LEU A 1 199 ? 67.914 31.793 43.512 1.00 48.48 199 LEU A O 1
ATOM 1403 N N . GLU A 1 200 ? 66.686 31.547 41.647 1.00 47.47 200 GLU A N 1
ATOM 1404 C CA . GLU A 1 200 ? 65.616 30.902 42.384 1.00 52.11 200 GLU A CA 1
ATOM 1405 C C . GLU A 1 200 ? 66.020 29.501 42.830 1.00 48.88 200 GLU A C 1
ATOM 1406 O O . GLU A 1 200 ? 65.504 29.012 43.828 1.00 50.38 200 GLU A O 1
ATOM 1412 N N . VAL A 1 201 ? 66.891 28.825 42.089 1.00 47.64 201 VAL A N 1
ATOM 1413 C CA . VAL A 1 201 ? 67.390 27.527 42.533 1.00 50.06 201 VAL A CA 1
ATOM 1414 C C . VAL A 1 201 ? 68.306 27.689 43.751 1.00 50.82 201 VAL A C 1
ATOM 1415 O O . VAL A 1 201 ? 68.118 27.043 44.788 1.00 48.03 201 VAL A O 1
ATOM 1419 N N . TYR A 1 202 ? 69.276 28.595 43.666 1.00 48.15 202 TYR A N 1
ATOM 1420 C CA . TYR A 1 202 ? 70.180 28.814 44.785 1.00 44.42 202 TYR A CA 1
ATOM 1421 C C . TYR A 1 202 ? 69.443 29.368 45.998 1.00 53.32 202 TYR A C 1
ATOM 1422 O O . TYR A 1 202 ? 69.804 29.060 47.136 1.00 49.74 202 TYR A O 1
ATOM 1431 N N . THR A 1 203 ? 68.404 30.177 45.790 1.00 51.97 203 THR A N 1
ATOM 1432 C CA . THR A 1 203 ? 67.636 30.662 46.935 1.00 55.93 203 THR A CA 1
ATOM 1433 C C . THR A 1 203 ? 66.974 29.489 47.664 1.00 60.06 203 THR A C 1
ATOM 1434 O O . THR A 1 203 ? 66.931 29.449 48.901 1.00 66.40 203 THR A O 1
ATOM 1438 N N . ALA A 1 204 ? 66.458 28.519 46.907 1.00 60.29 204 ALA A N 1
ATOM 1439 C CA . ALA A 1 204 ? 65.898 27.314 47.512 1.00 59.83 204 ALA A CA 1
ATOM 1440 C C . ALA A 1 204 ? 66.975 26.441 48.144 1.00 65.95 204 ALA A C 1
ATOM 1441 O O . ALA A 1 204 ? 66.848 26.019 49.297 1.00 65.21 204 ALA A O 1
ATOM 1443 N N . ALA A 1 205 ? 68.052 26.157 47.403 1.00 59.81 205 ALA A N 1
ATOM 1444 C CA . ALA A 1 205 ? 69.069 25.242 47.911 1.00 52.80 205 ALA A CA 1
ATOM 1445 C C . ALA A 1 205 ? 69.667 25.722 49.230 1.00 58.48 205 ALA A C 1
ATOM 1446 O O . ALA A 1 205 ? 70.057 24.902 50.071 1.00 52.23 205 ALA A O 1
ATOM 1448 N N . TYR A 1 206 ? 69.766 27.040 49.416 1.00 59.21 206 TYR A N 1
ATOM 1449 C CA . TYR A 1 206 ? 70.347 27.577 50.640 1.00 59.44 206 TYR A CA 1
ATOM 1450 C C . TYR A 1 206 ? 69.615 27.040 51.858 1.00 65.00 206 TYR A C 1
ATOM 1451 O O . TYR A 1 206 ? 70.246 26.691 52.865 1.00 62.16 206 TYR A O 1
ATOM 1460 N N . GLN A 1 207 ? 68.282 26.991 51.787 1.00 67.08 207 GLN A N 1
ATOM 1461 C CA . GLN A 1 207 ? 67.486 26.591 52.938 1.00 73.49 207 GLN A CA 1
ATOM 1462 C C . GLN A 1 207 ? 67.752 25.149 53.359 1.00 77.81 207 GLN A C 1
ATOM 1463 O O . GLN A 1 207 ? 68.029 24.883 54.536 1.00 80.64 207 GLN A O 1
ATOM 1469 N N . ASN A 1 208 ? 67.740 24.204 52.417 1.00 74.24 208 ASN A N 1
ATOM 1470 C CA . ASN A 1 208 ? 67.872 22.811 52.856 1.00 82.51 208 ASN A CA 1
ATOM 1471 C C . ASN A 1 208 ? 69.294 22.464 53.275 1.00 73.56 208 ASN A C 1
ATOM 1472 O O . ASN A 1 208 ? 69.476 21.493 54.015 1.00 72.14 208 ASN A O 1
ATOM 1477 N N . ILE A 1 209 ? 70.305 23.186 52.792 1.00 63.60 209 ILE A N 1
ATOM 1478 C CA . ILE A 1 209 ? 71.612 23.064 53.413 1.00 60.67 209 ILE A CA 1
ATOM 1479 C C . ILE A 1 209 ? 71.555 23.603 54.837 1.00 68.64 209 ILE A C 1
ATOM 1480 O O . ILE A 1 209 ? 72.136 23.027 55.761 1.00 63.84 209 ILE A O 1
ATOM 1485 N N . GLN A 1 210 ? 70.838 24.718 55.036 1.00 74.46 210 GLN A N 1
ATOM 1486 C CA . GLN A 1 210 ? 70.778 25.338 56.358 1.00 78.55 210 GLN A CA 1
ATOM 1487 C C . GLN A 1 210 ? 69.918 24.552 57.343 1.00 80.52 210 GLN A C 1
ATOM 1488 O O . GLN A 1 210 ? 70.171 24.607 58.550 1.00 78.29 210 GLN A O 1
ATOM 1494 N N . ASN A 1 211 ? 68.897 23.843 56.863 1.00 81.84 211 ASN A N 1
ATOM 1495 C CA . ASN A 1 211 ? 68.022 23.048 57.716 1.00 83.82 211 ASN A CA 1
ATOM 1496 C C . ASN A 1 211 ? 68.486 21.606 57.872 1.00 81.70 211 ASN A C 1
ATOM 1497 O O . ASN A 1 211 ? 67.696 20.743 58.277 1.00 85.47 211 ASN A O 1
ATOM 1502 N N . ILE A 1 212 ? 69.749 21.329 57.564 1.00 70.88 212 ILE A N 1
ATOM 1503 C CA . ILE A 1 212 ? 70.347 20.045 57.910 1.00 67.46 212 ILE A CA 1
ATOM 1504 C C . ILE A 1 212 ? 70.423 20.031 59.437 1.00 79.88 212 ILE A C 1
ATOM 1505 O O . ILE A 1 212 ? 71.227 20.767 60.020 1.00 73.13 212 ILE A O 1
ATOM 1510 N N . ASP A 1 213 ? 69.598 19.201 60.084 1.00 86.67 213 ASP A N 1
ATOM 1511 C CA . ASP A 1 213 ? 69.557 19.159 61.544 1.00 92.96 213 ASP A CA 1
ATOM 1512 C C . ASP A 1 213 ? 70.822 18.480 62.062 1.00 94.90 213 ASP A C 1
ATOM 1513 O O . ASP A 1 213 ? 71.109 17.328 61.710 1.00 90.87 213 ASP A O 1
ATOM 1515 N N . GLU A 1 214 ? 71.580 19.196 62.891 1.00 105.25 214 GLU A N 1
ATOM 1516 C CA . GLU A 1 214 ? 72.858 18.709 63.387 1.00 108.21 214 GLU A CA 1
ATOM 1517 C C . GLU A 1 214 ? 72.750 17.412 64.191 1.00 113.73 214 GLU A C 1
ATOM 1518 O O . GLU A 1 214 ? 73.775 16.864 64.595 1.00 113.93 214 GLU A O 1
ATOM 1520 N N . ASP A 1 215 ? 71.533 16.910 64.431 1.00 112.35 215 ASP A N 1
ATOM 1521 C CA . ASP A 1 215 ? 71.348 15.554 64.956 1.00 107.48 215 ASP A CA 1
ATOM 1522 C C . ASP A 1 215 ? 71.363 14.530 63.814 1.00 103.55 215 ASP A C 1
ATOM 1523 O O . ASP A 1 215 ? 71.892 13.426 63.950 1.00 102.25 215 ASP A O 1
ATOM 1528 N N . MET B 1 1 ? 84.153 -2.039 83.601 1.00 81.77 1 MET B N 1
ATOM 1529 C CA . MET B 1 1 ? 84.765 -3.368 83.286 1.00 75.83 1 MET B CA 1
ATOM 1530 C C . MET B 1 1 ? 85.930 -3.188 82.323 1.00 67.95 1 MET B C 1
ATOM 1531 O O . MET B 1 1 ? 85.908 -2.339 81.411 1.00 62.15 1 MET B O 1
ATOM 1536 N N . MET B 1 2 ? 86.933 -4.039 82.498 1.00 57.16 2 MET B N 1
ATOM 1537 C CA . MET B 1 2 ? 88.066 -4.011 81.591 1.00 61.82 2 MET B CA 1
ATOM 1538 C C . MET B 1 2 ? 87.727 -4.605 80.224 1.00 53.63 2 MET B C 1
ATOM 1539 O O . MET B 1 2 ? 88.223 -4.117 79.206 1.00 52.93 2 MET B O 1
ATOM 1544 N N . ARG B 1 3 ? 86.921 -5.683 80.187 1.00 56.18 3 ARG B N 1
ATOM 1545 C CA . ARG B 1 3 ? 86.456 -6.258 78.920 1.00 60.58 3 ARG B CA 1
ATOM 1546 C C . ARG B 1 3 ? 85.820 -5.184 78.034 1.00 53.10 3 ARG B C 1
ATOM 1547 O O . ARG B 1 3 ? 86.175 -5.035 76.849 1.00 47.75 3 ARG B O 1
ATOM 1549 N N . ARG B 1 4 ? 84.944 -4.363 78.633 1.00 46.17 4 ARG B N 1
ATOM 1550 C CA . ARG B 1 4 ? 84.233 -3.324 77.902 1.00 52.30 4 ARG B CA 1
ATOM 1551 C C . ARG B 1 4 ? 85.151 -2.182 77.481 1.00 45.03 4 ARG B C 1
ATOM 1552 O O . ARG B 1 4 ? 84.981 -1.628 76.397 1.00 45.89 4 ARG B O 1
ATOM 1560 N N . THR B 1 5 ? 86.121 -1.802 78.320 1.00 45.73 5 THR B N 1
ATOM 1561 C CA . THR B 1 5 ? 87.001 -0.679 77.966 1.00 44.93 5 THR B CA 1
ATOM 1562 C C . THR B 1 5 ? 87.906 -1.038 76.792 1.00 42.21 5 THR B C 1
ATOM 1563 O O . THR B 1 5 ? 88.073 -0.240 75.865 1.00 45.46 5 THR B O 1
ATOM 1567 N N . LEU B 1 6 ? 88.499 -2.234 76.821 1.00 43.18 6 LEU B N 1
ATOM 1568 C CA . LEU B 1 6 ? 89.311 -2.719 75.708 1.00 43.34 6 LEU B CA 1
ATOM 1569 C C . LEU B 1 6 ? 88.489 -2.850 74.423 1.00 43.19 6 LEU B C 1
ATOM 1570 O O . LEU B 1 6 ? 88.947 -2.477 73.339 1.00 45.11 6 LEU B O 1
ATOM 1575 N N . GLU B 1 7 ? 87.268 -3.372 74.515 1.00 43.75 7 GLU B N 1
ATOM 1576 C CA . GLU B 1 7 ? 86.404 -3.428 73.340 1.00 47.35 7 GLU B CA 1
ATOM 1577 C C . GLU B 1 7 ? 86.077 -2.022 72.831 1.00 47.30 7 GLU B C 1
ATOM 1578 O O . GLU B 1 7 ? 86.143 -1.743 71.623 1.00 42.94 7 GLU B O 1
ATOM 1584 N N . ASN B 1 8 ? 85.744 -1.105 73.741 1.00 45.56 8 ASN B N 1
ATOM 1585 C CA . ASN B 1 8 ? 85.378 0.216 73.270 1.00 50.55 8 ASN B CA 1
ATOM 1586 C C . ASN B 1 8 ? 86.596 0.958 72.734 1.00 46.34 8 ASN B C 1
ATOM 1587 O O . ASN B 1 8 ? 86.445 1.833 71.884 1.00 46.83 8 ASN B O 1
ATOM 1592 N N . ARG B 1 9 ? 87.807 0.642 73.213 1.00 45.19 9 ARG B N 1
ATOM 1593 C CA . ARG B 1 9 ? 88.977 1.291 72.621 1.00 44.99 9 ARG B CA 1
ATOM 1594 C C . ARG B 1 9 ? 89.151 0.865 71.168 1.00 39.93 9 ARG B C 1
ATOM 1595 O O . ARG B 1 9 ? 89.406 1.699 70.293 1.00 38.66 9 ARG B O 1
ATOM 1603 N N . ASN B 1 10 ? 88.970 -0.434 70.897 1.00 42.58 10 ASN B N 1
ATOM 1604 C CA . ASN B 1 10 ? 89.115 -0.990 69.557 1.00 43.10 10 ASN B CA 1
ATOM 1605 C C . ASN B 1 10 ? 88.023 -0.498 68.614 1.00 40.22 10 ASN B C 1
ATOM 1606 O O . ASN B 1 10 ? 88.272 -0.322 67.415 1.00 42.75 10 ASN B O 1
ATOM 1611 N N . ALA B 1 11 ? 86.815 -0.286 69.123 1.00 40.92 11 ALA B N 1
ATOM 1612 C CA . ALA B 1 11 ? 85.705 0.098 68.254 1.00 42.75 11 ALA B CA 1
ATOM 1613 C C . ALA B 1 11 ? 85.829 1.559 67.831 1.00 40.48 11 ALA B C 1
ATOM 1614 O O . ALA B 1 11 ? 85.488 1.918 66.705 1.00 42.52 11 ALA B O 1
ATOM 1616 N N . GLN B 1 12 ? 86.285 2.403 68.755 1.00 41.14 12 GLN B N 1
ATOM 1617 C CA . GLN B 1 12 ? 86.466 3.830 68.503 1.00 42.86 12 GLN B CA 1
ATOM 1618 C C . GLN B 1 12 ? 87.624 4.078 67.545 1.00 42.17 12 GLN B C 1
ATOM 1619 O O . GLN B 1 12 ? 87.549 4.967 66.679 1.00 41.18 12 GLN B O 1
ATOM 1625 N N . THR B 1 13 ? 88.712 3.322 67.706 1.00 38.39 13 THR B N 1
ATOM 1626 C CA . THR B 1 13 ? 89.832 3.384 66.776 1.00 37.81 13 THR B CA 1
ATOM 1627 C C . THR B 1 13 ? 89.356 3.062 65.367 1.00 42.56 13 THR B C 1
ATOM 1628 O O . THR B 1 13 ? 89.650 3.804 64.426 1.00 37.01 13 THR B O 1
ATOM 1632 N N . LYS B 1 14 ? 88.610 1.955 65.208 1.00 37.92 14 LYS B N 1
ATOM 1633 C CA . LYS B 1 14 ? 88.050 1.617 63.902 1.00 39.21 14 LYS B CA 1
ATOM 1634 C C . LYS B 1 14 ? 87.042 2.672 63.428 1.00 44.48 14 LYS B C 1
ATOM 1635 O O . LYS B 1 14 ? 87.087 3.111 62.270 1.00 41.69 14 LYS B O 1
ATOM 1641 N N . GLN B 1 15 ? 86.192 3.161 64.326 1.00 42.14 15 GLN B N 1
ATOM 1642 C CA . GLN B 1 15 ? 85.254 4.209 63.934 1.00 40.83 15 GLN B CA 1
ATOM 1643 C C . GLN B 1 15 ? 85.967 5.473 63.433 1.00 43.80 15 GLN B C 1
ATOM 1644 O O . GLN B 1 15 ? 85.529 6.092 62.446 1.00 36.46 15 GLN B O 1
ATOM 1650 N N . LEU B 1 16 ? 87.036 5.899 64.118 1.00 39.17 16 LEU B N 1
ATOM 1651 C CA . LEU B 1 16 ? 87.727 7.120 63.725 1.00 38.15 16 LEU B CA 1
ATOM 1652 C C . LEU B 1 16 ? 88.428 6.946 62.379 1.00 43.90 16 LEU B C 1
ATOM 1653 O O . LEU B 1 16 ? 88.289 7.791 61.479 1.00 36.24 16 LEU B O 1
ATOM 1658 N N . GLN B 1 17 ? 89.169 5.853 62.213 1.00 40.14 17 GLN B N 1
ATOM 1659 C CA . GLN B 1 17 ? 89.878 5.629 60.953 1.00 42.46 17 GLN B CA 1
ATOM 1660 C C . GLN B 1 17 ? 88.923 5.544 59.755 1.00 44.95 17 GLN B C 1
ATOM 1661 O O . GLN B 1 17 ? 89.283 5.929 58.633 1.00 37.75 17 GLN B O 1
ATOM 1667 N N . THR B 1 18 ? 87.736 4.968 59.941 1.00 44.64 18 THR B N 1
ATOM 1668 C CA . THR B 1 18 ? 86.794 4.871 58.828 1.00 36.35 18 THR B CA 1
ATOM 1669 C C . THR B 1 18 ? 86.275 6.241 58.451 1.00 41.10 18 THR B C 1
ATOM 1670 O O . THR B 1 18 ? 86.259 6.595 57.265 1.00 37.68 18 THR B O 1
ATOM 1674 N N . ALA B 1 19 ? 85.929 7.051 59.460 1.00 40.39 19 ALA B N 1
ATOM 1675 C CA . ALA B 1 19 ? 85.465 8.408 59.209 1.00 39.87 19 ALA B CA 1
ATOM 1676 C C . ALA B 1 19 ? 86.550 9.265 58.585 1.00 42.19 19 ALA B C 1
ATOM 1677 O O . ALA B 1 19 ? 86.273 10.021 57.641 1.00 34.88 19 ALA B O 1
ATOM 1679 N N . VAL B 1 20 ? 87.784 9.187 59.105 1.00 34.64 20 VAL B N 1
ATOM 1680 C CA . VAL B 1 20 ? 88.874 10.015 58.587 1.00 33.33 20 VAL B CA 1
ATOM 1681 C C . VAL B 1 20 ? 89.133 9.686 57.118 1.00 36.49 20 VAL B C 1
ATOM 1682 O O . VAL B 1 20 ? 89.376 10.580 56.296 1.00 38.90 20 VAL B O 1
ATOM 1686 N N . SER B 1 21 ? 89.046 8.402 56.762 1.00 38.77 21 SER B N 1
ATOM 1687 C CA . SER B 1 21 ? 89.296 7.974 55.395 1.00 42.41 21 SER B CA 1
ATOM 1688 C C . SER B 1 21 ? 88.172 8.434 54.465 1.00 43.28 21 SER B C 1
ATOM 1689 O O . SER B 1 21 ? 88.416 8.792 53.301 1.00 40.30 21 SER B O 1
ATOM 1692 N N . ASN B 1 22 ? 86.934 8.382 54.967 1.00 39.13 22 ASN B N 1
ATOM 1693 C CA . ASN B 1 22 ? 85.778 8.854 54.220 1.00 42.31 22 ASN B CA 1
ATOM 1694 C C . ASN B 1 22 ? 85.867 10.343 53.949 1.00 37.25 22 ASN B C 1
ATOM 1695 O O . ASN B 1 22 ? 85.629 10.800 52.820 1.00 36.37 22 ASN B O 1
ATOM 1700 N N . VAL B 1 23 ? 86.150 11.130 54.984 1.00 33.70 23 VAL B N 1
ATOM 1701 C CA . VAL B 1 23 ? 86.305 12.572 54.782 1.00 33.23 23 VAL B CA 1
ATOM 1702 C C . VAL B 1 23 ? 87.442 12.849 53.800 1.00 35.83 23 VAL B C 1
ATOM 1703 O O . VAL B 1 23 ? 87.298 13.646 52.866 1.00 35.45 23 VAL B O 1
ATOM 1707 N N . GLU B 1 24 ? 88.570 12.166 53.962 1.00 36.34 24 GLU B N 1
ATOM 1708 C CA . GLU B 1 24 ? 89.693 12.372 53.072 1.00 39.82 24 GLU B CA 1
ATOM 1709 C C . GLU B 1 24 ? 89.299 12.144 51.628 1.00 42.69 24 GLU B C 1
ATOM 1710 O O . GLU B 1 24 ? 89.603 12.962 50.759 1.00 35.28 24 GLU B O 1
ATOM 1716 N N . LYS B 1 25 ? 88.673 11.001 51.352 1.00 37.52 25 LYS B N 1
ATOM 1717 C CA . LYS B 1 25 ? 88.347 10.634 49.976 1.00 40.03 25 LYS B CA 1
ATOM 1718 C C . LYS B 1 25 ? 87.375 11.636 49.335 1.00 38.19 25 LYS B C 1
ATOM 1719 O O . LYS B 1 25 ? 87.627 12.160 48.244 1.00 34.03 25 LYS B O 1
ATOM 1725 N N . HIS B 1 26 ? 86.282 11.948 50.033 1.00 36.63 26 HIS B N 1
ATOM 1726 C CA . HIS B 1 26 ? 85.218 12.767 49.488 1.00 33.01 26 HIS B CA 1
ATOM 1727 C C . HIS B 1 26 ? 85.498 14.257 49.589 1.00 36.55 26 HIS B C 1
ATOM 1728 O O . HIS B 1 26 ? 85.189 14.990 48.647 1.00 33.54 26 HIS B O 1
ATOM 1735 N N . PHE B 1 27 ? 86.059 14.752 50.697 1.00 32.68 27 PHE B N 1
ATOM 1736 C CA . PHE B 1 27 ? 86.431 16.163 50.721 1.00 34.17 27 PHE B CA 1
ATOM 1737 C C . PHE B 1 27 ? 87.507 16.463 49.683 1.00 35.04 27 PHE B C 1
ATOM 1738 O O . PHE B 1 27 ? 87.560 17.575 49.146 1.00 31.61 27 PHE B O 1
ATOM 1746 N N . GLY B 1 28 ? 88.425 15.514 49.464 1.00 35.08 28 GLY B N 1
ATOM 1747 C CA . GLY B 1 28 ? 89.471 15.706 48.472 1.00 31.68 28 GLY B CA 1
ATOM 1748 C C . GLY B 1 28 ? 88.912 15.708 47.059 1.00 36.97 28 GLY B C 1
ATOM 1749 O O . GLY B 1 28 ? 89.360 16.471 46.200 1.00 33.79 28 GLY B O 1
ATOM 1750 N N . GLU B 1 29 ? 87.912 14.868 46.806 1.00 38.75 29 GLU B N 1
ATOM 1751 C CA . GLU B 1 29 ? 87.246 14.878 45.506 1.00 36.64 29 GLU B CA 1
ATOM 1752 C C . GLU B 1 29 ? 86.456 16.175 45.299 1.00 36.80 29 GLU B C 1
ATOM 1753 O O . GLU B 1 29 ? 86.540 16.789 44.236 1.00 38.31 29 GLU B O 1
ATOM 1759 N N . LEU B 1 30 ? 85.692 16.617 46.308 1.00 30.26 30 LEU B N 1
ATOM 1760 C CA . LEU B 1 30 ? 85.024 17.904 46.220 1.00 35.92 30 LEU B CA 1
ATOM 1761 C C . LEU B 1 30 ? 86.027 19.023 46.003 1.00 36.58 30 LEU B C 1
ATOM 1762 O O . LEU B 1 30 ? 85.782 19.945 45.205 1.00 32.14 30 LEU B O 1
ATOM 1767 N N . CYS B 1 31 ? 87.171 18.950 46.682 1.00 30.57 31 CYS B N 1
ATOM 1768 C CA . CYS B 1 31 ? 88.165 20.002 46.537 1.00 30.11 31 CYS B CA 1
ATOM 1769 C C . CYS B 1 31 ? 88.600 20.142 45.075 1.00 38.19 31 CYS B C 1
ATOM 1770 O O . CYS B 1 31 ? 88.618 21.242 44.518 1.00 33.21 31 CYS B O 1
ATOM 1773 N N . GLN B 1 32 ? 88.953 19.033 44.435 1.00 37.42 32 GLN B N 1
ATOM 1774 C CA . GLN B 1 32 ? 89.508 19.138 43.087 1.00 36.04 32 GLN B CA 1
ATOM 1775 C C . GLN B 1 32 ? 88.429 19.453 42.038 1.00 36.01 32 GLN B C 1
ATOM 1776 O O . GLN B 1 32 ? 88.743 20.095 41.030 1.00 33.33 32 GLN B O 1
ATOM 1782 N N . ILE B 1 33 ? 87.173 19.046 42.263 1.00 33.25 33 ILE B N 1
ATOM 1783 C CA . ILE B 1 33 ? 86.078 19.380 41.358 1.00 35.46 33 ILE B CA 1
ATOM 1784 C C . ILE B 1 33 ? 85.656 20.832 41.545 1.00 33.86 33 ILE B C 1
ATOM 1785 O O . ILE B 1 33 ? 85.436 21.553 40.562 1.00 32.67 33 ILE B O 1
ATOM 1790 N N . PHE B 1 34 ? 85.522 21.301 42.793 1.00 28.50 34 PHE B N 1
ATOM 1791 C CA . PHE B 1 34 ? 85.258 22.724 42.958 1.00 29.67 34 PHE B CA 1
ATOM 1792 C C . PHE B 1 34 ? 86.378 23.558 42.350 1.00 32.68 34 PHE B C 1
ATOM 1793 O O . PHE B 1 34 ? 86.123 24.605 41.754 1.00 27.16 34 PHE B O 1
ATOM 1801 N N . ALA B 1 35 ? 87.628 23.141 42.547 1.00 32.29 35 ALA B N 1
ATOM 1802 C CA . ALA B 1 35 ? 88.737 23.881 41.947 1.00 35.03 35 ALA B CA 1
ATOM 1803 C C . ALA B 1 35 ? 88.635 23.891 40.427 1.00 34.75 35 ALA B C 1
ATOM 1804 O O . ALA B 1 35 ? 88.985 24.892 39.789 1.00 31.66 35 ALA B O 1
ATOM 1806 N N . ALA B 1 36 ? 88.211 22.773 39.817 1.00 33.02 36 ALA B N 1
ATOM 1807 C CA . ALA B 1 36 ? 88.044 22.756 38.363 1.00 34.27 36 ALA B CA 1
ATOM 1808 C C . ALA B 1 36 ? 86.875 23.643 37.955 1.00 36.47 36 ALA B C 1
ATOM 1809 O O . ALA B 1 36 ? 86.949 24.373 36.956 1.00 30.81 36 ALA B O 1
ATOM 1811 N N . TYR B 1 37 ? 85.794 23.614 38.743 1.00 30.85 37 TYR B N 1
ATOM 1812 C CA . TYR B 1 37 ? 84.689 24.525 38.485 1.00 32.12 37 TYR B CA 1
ATOM 1813 C C . TYR B 1 37 ? 85.146 25.984 38.501 1.00 33.68 37 TYR B C 1
ATOM 1814 O O . TYR B 1 37 ? 84.757 26.779 37.635 1.00 30.15 37 TYR B O 1
ATOM 1823 N N . VAL B 1 38 ? 85.973 26.359 39.469 1.00 31.41 38 VAL B N 1
ATOM 1824 C CA . VAL B 1 38 ? 86.475 27.727 39.511 1.00 28.80 38 VAL B CA 1
ATOM 1825 C C . VAL B 1 38 ? 87.305 28.021 38.266 1.00 35.57 38 VAL B C 1
ATOM 1826 O O . VAL B 1 38 ? 87.156 29.072 37.647 1.00 33.19 38 VAL B O 1
ATOM 1830 N N . ARG B 1 39 ? 88.148 27.080 37.848 1.00 35.92 39 ARG B N 1
ATOM 1831 C CA . ARG B 1 39 ? 88.971 27.300 36.666 1.00 35.93 39 ARG B CA 1
ATOM 1832 C C . ARG B 1 39 ? 88.127 27.489 35.416 1.00 34.68 39 ARG B C 1
ATOM 1833 O O . ARG B 1 39 ? 88.448 28.322 34.557 1.00 33.92 39 ARG B O 1
ATOM 1841 N N . LYS B 1 40 ? 87.089 26.675 35.244 1.00 31.47 40 LYS B N 1
ATOM 1842 C CA . LYS B 1 40 ? 86.241 26.852 34.070 1.00 30.58 40 LYS B CA 1
ATOM 1843 C C . LYS B 1 40 ? 85.485 28.171 34.129 1.00 30.47 40 LYS B C 1
ATOM 1844 O O . LYS B 1 40 ? 85.187 28.772 33.083 1.00 36.61 40 LYS B O 1
ATOM 1850 N N . THR B 1 41 ? 85.116 28.604 35.326 1.00 28.73 41 THR B N 1
ATOM 1851 C CA . THR B 1 41 ? 84.451 29.885 35.467 1.00 27.28 41 THR B CA 1
ATOM 1852 C C . THR B 1 41 ? 85.396 31.008 35.047 1.00 30.91 41 THR B C 1
ATOM 1853 O O . THR B 1 41 ? 84.972 31.980 34.417 1.00 31.64 41 THR B O 1
ATOM 1857 N N . ALA B 1 42 ? 86.679 30.890 35.391 1.00 33.52 42 ALA B N 1
ATOM 1858 C CA . ALA B 1 42 ? 87.682 31.867 34.952 1.00 33.20 42 ALA B CA 1
ATOM 1859 C C . ALA B 1 42 ? 87.927 31.788 33.449 1.00 32.45 42 ALA B C 1
ATOM 1860 O O . ALA B 1 42 ? 88.142 32.824 32.801 1.00 32.11 42 ALA B O 1
ATOM 1862 N N . ARG B 1 43 ? 87.913 30.575 32.866 1.00 31.63 43 ARG B N 1
ATOM 1863 C CA . ARG B 1 43 ? 88.080 30.458 31.416 1.00 36.19 43 ARG B CA 1
ATOM 1864 C C . ARG B 1 43 ? 86.902 31.110 30.670 1.00 36.84 43 ARG B C 1
ATOM 1865 O O . ARG B 1 43 ? 87.091 31.725 29.603 1.00 34.54 43 ARG B O 1
ATOM 1873 N N . LEU B 1 44 ? 85.667 30.943 31.192 1.00 29.88 44 LEU B N 1
ATOM 1874 C CA . LEU B 1 44 ? 84.507 31.657 30.640 1.00 32.96 44 LEU B CA 1
ATOM 1875 C C . LEU B 1 44 ? 84.688 33.166 30.760 1.00 33.68 44 LEU B C 1
ATOM 1876 O O . LEU B 1 44 ? 84.430 33.914 29.815 1.00 34.89 44 LEU B O 1
ATOM 1881 N N . ARG B 1 45 ? 85.165 33.628 31.908 1.00 30.05 45 ARG B N 1
ATOM 1882 C CA . ARG B 1 45 ? 85.445 35.047 32.080 1.00 33.30 45 ARG B CA 1
ATOM 1883 C C . ARG B 1 45 ? 86.464 35.535 31.043 1.00 30.19 45 ARG B C 1
ATOM 1884 O O . ARG B 1 45 ? 86.331 36.644 30.509 1.00 32.81 45 ARG B O 1
ATOM 1892 N N . ASP B 1 46 ? 87.465 34.701 30.698 1.00 35.39 46 ASP B N 1
ATOM 1893 C CA . ASP B 1 46 ? 88.432 35.087 29.655 1.00 36.19 46 ASP B CA 1
ATOM 1894 C C . ASP B 1 46 ? 87.753 35.337 28.313 1.00 31.61 46 ASP B C 1
ATOM 1895 O O . ASP B 1 46 ? 88.132 36.236 27.567 1.00 32.33 46 ASP B O 1
ATOM 1900 N N . LYS B 1 47 ? 86.871 34.429 27.934 1.00 32.07 47 LYS B N 1
ATOM 1901 C CA . LYS B 1 47 ? 86.166 34.529 26.675 1.00 34.77 47 LYS B CA 1
ATOM 1902 C C . LYS B 1 47 ? 85.239 35.721 26.668 1.00 33.47 47 LYS B C 1
ATOM 1903 O O . LYS B 1 47 ? 85.092 36.379 25.633 1.00 33.39 47 LYS B O 1
ATOM 1909 N N . ALA B 1 48 ? 84.614 36.013 27.810 1.00 32.33 48 ALA B N 1
ATOM 1910 C CA . ALA B 1 48 ? 83.771 37.190 27.891 1.00 30.11 48 ALA B CA 1
ATOM 1911 C C . ALA B 1 48 ? 84.579 38.469 27.743 1.00 34.34 48 ALA B C 1
ATOM 1912 O O . ALA B 1 48 ? 84.129 39.404 27.067 1.00 34.90 48 ALA B O 1
ATOM 1914 N N . ASP B 1 49 ? 85.786 38.518 28.319 1.00 30.71 49 ASP B N 1
ATOM 1915 C CA . ASP B 1 49 ? 86.638 39.691 28.121 1.00 34.78 49 ASP B CA 1
ATOM 1916 C C . ASP B 1 49 ? 86.948 39.924 26.624 1.00 32.53 49 ASP B C 1
ATOM 1917 O O . ASP B 1 49 ? 86.918 41.060 26.126 1.00 33.05 49 ASP B O 1
ATOM 1922 N N . LEU B 1 50 ? 87.289 38.862 25.901 1.00 33.99 50 LEU B N 1
ATOM 1923 C CA . LEU B 1 50 ? 87.546 38.982 24.464 1.00 38.20 50 LEU B CA 1
ATOM 1924 C C . LEU B 1 50 ? 86.331 39.493 23.705 1.00 34.16 50 LEU B C 1
ATOM 1925 O O . LEU B 1 50 ? 86.466 40.165 22.671 1.00 36.68 50 LEU B O 1
ATOM 1930 N N . LEU B 1 51 ? 85.142 39.113 24.160 1.00 35.50 51 LEU B N 1
ATOM 1931 C CA . LEU B 1 51 ? 83.922 39.605 23.556 1.00 35.74 51 LEU B CA 1
ATOM 1932 C C . LEU B 1 51 ? 83.766 41.080 23.824 1.00 33.20 51 LEU B C 1
ATOM 1933 O O . LEU B 1 51 ? 83.389 41.844 22.947 1.00 31.69 51 LEU B O 1
ATOM 1938 N N . VAL B 1 52 ? 84.003 41.484 25.067 1.00 33.05 52 VAL B N 1
ATOM 1939 C CA . VAL B 1 52 ? 84.054 42.911 25.372 1.00 31.81 52 VAL B CA 1
ATOM 1940 C C . VAL B 1 52 ? 84.926 43.636 24.348 1.00 34.19 52 VAL B C 1
ATOM 1941 O O . VAL B 1 52 ? 84.518 44.653 23.775 1.00 34.80 52 VAL B O 1
ATOM 1945 N N . ASN B 1 53 ? 86.131 43.116 24.104 1.00 33.85 53 ASN B N 1
ATOM 1946 C CA . ASN B 1 53 ? 87.082 43.809 23.252 1.00 36.68 53 ASN B CA 1
ATOM 1947 C C . ASN B 1 53 ? 86.597 43.852 21.797 1.00 35.46 53 ASN B C 1
ATOM 1948 O O . ASN B 1 53 ? 86.788 44.847 21.116 1.00 36.25 53 ASN B O 1
ATOM 1953 N N . GLU B 1 54 ? 86.009 42.768 21.304 1.00 35.35 54 GLU B N 1
ATOM 1954 C CA . GLU B 1 54 ? 85.525 42.753 19.927 1.00 39.49 54 GLU B CA 1
ATOM 1955 C C . GLU B 1 54 ? 84.253 43.569 19.768 1.00 34.11 54 GLU B C 1
ATOM 1956 O O . GLU B 1 54 ? 84.033 44.152 18.716 1.00 37.97 54 GLU B O 1
ATOM 1962 N N . ILE B 1 55 ? 83.367 43.584 20.765 1.00 37.57 55 ILE B N 1
ATOM 1963 C CA . ILE B 1 55 ? 82.219 44.481 20.664 1.00 36.76 55 ILE B CA 1
ATOM 1964 C C . ILE B 1 55 ? 82.706 45.918 20.559 1.00 40.35 55 ILE B C 1
ATOM 1965 O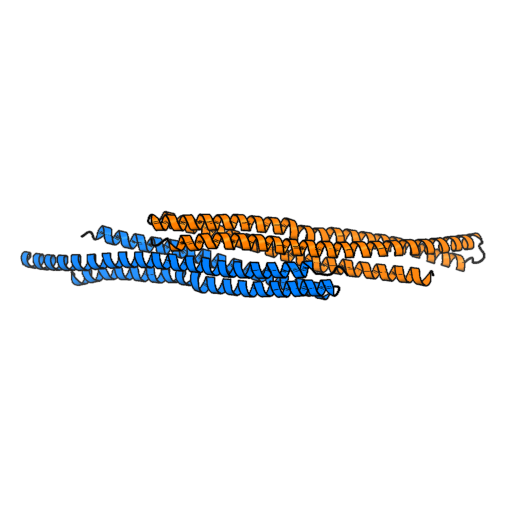 O . ILE B 1 55 ? 82.252 46.688 19.693 1.00 38.56 55 ILE B O 1
ATOM 1970 N N . ASN B 1 56 ? 83.681 46.287 21.412 1.00 39.20 56 ASN B N 1
ATOM 1971 C CA . ASN B 1 56 ? 84.255 47.633 21.310 1.00 45.51 56 ASN B CA 1
ATOM 1972 C C . ASN B 1 56 ? 84.915 47.866 19.958 1.00 36.58 56 ASN B C 1
ATOM 1973 O O . ASN B 1 56 ? 84.746 48.929 19.360 1.00 38.13 56 ASN B O 1
ATOM 1978 N N . ALA B 1 57 ? 85.670 46.886 19.454 1.00 37.17 57 ALA B N 1
ATOM 1979 C CA . ALA B 1 57 ? 86.350 47.076 18.170 1.00 38.83 57 ALA B CA 1
ATOM 1980 C C . ALA B 1 57 ? 85.347 47.274 17.042 1.00 41.00 57 ALA B C 1
ATOM 1981 O O . ALA B 1 57 ? 85.545 48.112 16.147 1.00 38.76 57 ALA B O 1
ATOM 1983 N N . TYR B 1 58 ? 84.248 46.525 17.065 1.00 38.33 58 TYR B N 1
ATOM 1984 C CA . TYR B 1 58 ? 83.256 46.720 16.007 1.00 40.22 58 TYR B CA 1
ATOM 1985 C C . TYR B 1 58 ? 82.542 48.058 16.166 1.00 38.79 58 TYR B C 1
ATOM 1986 O O . TYR B 1 58 ? 82.332 48.769 15.182 1.00 38.87 58 TYR B O 1
ATOM 1995 N N . ALA B 1 59 ? 82.176 48.426 17.403 1.00 37.22 59 ALA B N 1
ATOM 1996 C CA . ALA B 1 59 ? 81.496 49.700 17.664 1.00 35.76 59 ALA B CA 1
ATOM 1997 C C . ALA B 1 59 ? 82.308 50.881 17.146 1.00 40.62 59 ALA B C 1
ATOM 1998 O O . ALA B 1 59 ? 81.747 51.858 16.627 1.00 44.60 59 ALA B O 1
ATOM 2000 N N . ALA B 1 60 ? 83.630 50.814 17.319 1.00 41.59 60 ALA B N 1
ATOM 2001 C CA . ALA B 1 60 ? 84.527 51.874 16.877 1.00 42.10 60 ALA B CA 1
ATOM 2002 C C . ALA B 1 60 ? 84.340 52.190 15.395 1.00 46.05 60 ALA B C 1
ATOM 2003 O O . ALA B 1 60 ? 84.511 53.344 14.973 1.00 52.53 60 ALA B O 1
ATOM 2005 N N . THR B 1 61 ? 83.937 51.204 14.597 1.00 45.54 61 THR B N 1
ATOM 2006 C CA . THR B 1 61 ? 83.786 51.398 13.154 1.00 46.15 61 THR B CA 1
ATOM 2007 C C . THR B 1 61 ? 82.416 51.907 12.743 1.00 45.02 61 THR B C 1
ATOM 2008 O O . THR B 1 61 ? 82.175 52.076 11.547 1.00 47.00 61 THR B O 1
ATOM 2012 N N . GLU B 1 62 ? 81.507 52.139 13.667 1.00 43.93 62 GLU B N 1
ATOM 2013 C CA . GLU B 1 62 ? 80.115 52.247 13.284 1.00 46.62 62 GLU B CA 1
ATOM 2014 C C . GLU B 1 62 ? 79.612 53.691 13.384 1.00 58.92 62 GLU B C 1
ATOM 2015 O O . GLU B 1 62 ? 80.331 54.612 13.804 1.00 53.71 62 GLU B O 1
ATOM 2021 N N . THR B 1 63 ? 78.343 53.862 12.963 1.00 53.25 63 THR B N 1
ATOM 2022 C CA . THR B 1 63 ? 77.675 55.149 12.948 1.00 60.73 63 THR B CA 1
ATOM 2023 C C . THR B 1 63 ? 77.295 55.550 14.373 1.00 53.34 63 THR B C 1
ATOM 2024 O O . THR B 1 63 ? 77.127 54.699 15.234 1.00 60.02 63 THR B O 1
ATOM 2028 N N . PRO B 1 64 ? 77.123 56.859 14.624 1.00 61.60 64 PRO B N 1
ATOM 2029 C CA . PRO B 1 64 ? 77.046 57.370 16.005 1.00 61.37 64 PRO B CA 1
ATOM 2030 C C . PRO B 1 64 ? 76.184 56.590 16.989 1.00 56.13 64 PRO B C 1
ATOM 2031 O O . PRO B 1 64 ? 76.681 56.106 18.009 1.00 51.92 64 PRO B O 1
ATOM 2035 N N . HIS B 1 65 ? 74.894 56.466 16.678 1.00 59.88 65 HIS B N 1
ATOM 2036 C CA . HIS B 1 65 ? 73.923 55.867 17.595 1.00 58.88 65 HIS B CA 1
ATOM 2037 C C . HIS B 1 65 ? 74.239 54.395 17.867 1.00 60.28 65 HIS B C 1
ATOM 2038 O O . HIS B 1 65 ? 74.107 53.907 19.008 1.00 49.93 65 HIS B O 1
ATOM 2045 N N . LEU B 1 66 ? 74.662 53.676 16.828 1.00 47.09 66 LEU B N 1
ATOM 2046 C CA . LEU B 1 66 ? 74.980 52.261 16.968 1.00 52.72 66 LEU B CA 1
ATOM 2047 C C . LEU B 1 66 ? 76.272 52.076 17.753 1.00 43.26 66 LEU B C 1
ATOM 2048 O O . LEU B 1 66 ? 76.346 51.207 18.625 1.00 39.40 66 LEU B O 1
ATOM 2053 N N . LYS B 1 67 ? 77.266 52.933 17.500 1.00 46.07 67 LYS B N 1
ATOM 2054 C CA . LYS B 1 67 ? 78.515 52.890 18.249 1.00 45.43 67 LYS B CA 1
ATOM 2055 C C . LYS B 1 67 ? 78.235 53.108 19.724 1.00 41.92 67 LYS B C 1
ATOM 2056 O O . LYS B 1 67 ? 78.748 52.383 20.588 1.00 44.76 67 LYS B O 1
ATOM 2062 N N . LEU B 1 68 ? 77.423 54.126 20.025 1.00 41.24 68 LEU B N 1
ATOM 2063 C CA . LEU B 1 68 ? 77.113 54.461 21.408 1.00 47.00 68 LEU B CA 1
ATOM 2064 C C . LEU B 1 68 ? 76.448 53.285 22.123 1.00 48.21 68 LEU B C 1
ATOM 2065 O O . LEU B 1 68 ? 76.818 52.944 23.256 1.00 39.79 68 LEU B O 1
ATOM 2070 N N . GLY B 1 69 ? 75.451 52.664 21.478 1.00 42.35 69 GLY B N 1
ATOM 2071 C CA . GLY B 1 69 ? 74.751 51.548 22.096 1.00 43.95 69 GLY B CA 1
ATOM 2072 C C . GLY B 1 69 ? 75.635 50.333 22.314 1.00 38.54 69 GLY B C 1
ATOM 2073 O O . GLY B 1 69 ? 75.524 49.637 23.337 1.00 37.42 69 GLY B O 1
ATOM 2074 N N . LEU B 1 70 ? 76.520 50.047 21.362 1.00 36.37 70 LEU B N 1
ATOM 2075 C CA . LEU B 1 70 ? 77.368 48.869 21.506 1.00 35.27 70 LEU B CA 1
ATOM 2076 C C . LEU B 1 70 ? 78.446 49.070 22.564 1.00 37.04 70 LEU B C 1
ATOM 2077 O O . LEU B 1 70 ? 78.774 48.131 23.286 1.00 35.64 70 LEU B O 1
ATOM 2082 N N . MET B 1 71 ? 79.038 50.269 22.630 1.00 40.73 71 MET B N 1
ATOM 2083 C CA . MET B 1 71 ? 80.040 50.571 23.646 1.00 38.34 71 MET B CA 1
ATOM 2084 C C . MET B 1 71 ? 79.406 50.629 25.014 1.00 38.27 71 MET B C 1
ATOM 2085 O O . MET B 1 71 ? 80.059 50.283 26.017 1.00 40.63 71 MET B O 1
ATOM 2090 N N . ASN B 1 72 ? 78.155 51.086 25.093 1.00 35.66 72 ASN B N 1
ATOM 2091 C CA . ASN B 1 72 ? 77.459 51.037 26.378 1.00 40.99 72 ASN B CA 1
ATOM 2092 C C . ASN B 1 72 ? 77.212 49.589 26.805 1.00 41.17 72 ASN B C 1
ATOM 2093 O O . ASN B 1 72 ? 77.415 49.218 27.979 1.00 39.08 72 ASN B O 1
ATOM 2098 N N . PHE B 1 73 ? 76.828 48.733 25.856 1.00 37.52 73 PHE B N 1
ATOM 2099 C CA . PHE B 1 73 ? 76.661 47.332 26.210 1.00 39.10 73 PHE B CA 1
ATOM 2100 C C . PHE B 1 73 ? 77.995 46.699 26.622 1.00 35.86 73 PHE B C 1
ATOM 2101 O O . PHE B 1 73 ? 78.052 45.915 27.578 1.00 37.62 73 PHE B O 1
ATOM 2109 N N . ALA B 1 74 ? 79.075 47.010 25.898 1.00 32.54 74 ALA B N 1
ATOM 2110 C CA . ALA B 1 74 ? 80.379 46.458 26.255 1.00 40.23 74 ALA B CA 1
ATOM 2111 C C . ALA B 1 74 ? 80.807 46.870 27.673 1.00 36.66 74 ALA B C 1
ATOM 2112 O O . ALA B 1 74 ? 81.390 46.064 28.403 1.00 32.34 74 ALA B O 1
ATOM 2114 N N . ASP B 1 75 ? 80.524 48.114 28.083 1.00 38.65 75 ASP B N 1
ATOM 2115 C CA . ASP B 1 75 ? 80.862 48.551 29.440 1.00 40.89 75 ASP B CA 1
ATOM 2116 C C . ASP B 1 75 ? 80.108 47.755 30.494 1.00 36.97 75 ASP B C 1
ATOM 2117 O O . ASP B 1 75 ? 80.678 47.353 31.515 1.00 36.02 75 ASP B O 1
ATOM 2122 N N . GLU B 1 76 ? 78.805 47.582 30.293 1.00 34.06 76 GLU B N 1
ATOM 2123 C CA . GLU B 1 76 ? 77.984 46.761 31.186 1.00 38.75 76 GLU B CA 1
ATOM 2124 C C . GLU B 1 76 ? 78.509 45.331 31.250 1.00 33.49 76 GLU B C 1
ATOM 2125 O O . GLU B 1 76 ? 78.790 44.804 32.333 1.00 38.79 76 GLU B O 1
ATOM 2131 N N . PHE B 1 77 ? 78.736 44.715 30.099 1.00 33.37 77 PHE B N 1
ATOM 2132 C CA . PHE B 1 77 ? 79.241 43.349 30.079 1.00 32.74 77 PHE B CA 1
ATOM 2133 C C . PHE B 1 77 ? 80.617 43.248 30.735 1.00 34.02 77 PHE B C 1
ATOM 2134 O O . PHE B 1 77 ? 80.890 42.277 31.445 1.00 33.96 77 PHE B O 1
ATOM 2142 N N . ALA B 1 78 ? 81.483 44.244 30.534 1.00 36.45 78 ALA B N 1
ATOM 2143 C CA . ALA B 1 78 ? 82.786 44.251 31.196 1.00 34.97 78 ALA B CA 1
ATOM 2144 C C . ALA B 1 78 ? 82.641 44.339 32.712 1.00 38.12 78 ALA B C 1
ATOM 2145 O O . ALA B 1 78 ? 83.381 43.682 33.463 1.00 34.48 78 ALA B O 1
ATOM 2147 N N . LYS B 1 79 ? 81.713 45.168 33.186 1.00 36.80 79 LYS B N 1
ATOM 2148 C CA . LYS B 1 79 ? 81.476 45.230 34.626 1.00 44.85 79 LYS B CA 1
ATOM 2149 C C . LYS B 1 79 ? 81.032 43.854 35.158 1.00 39.74 79 LYS B C 1
ATOM 2150 O O . LYS B 1 79 ? 81.490 43.404 36.212 1.00 37.18 79 LYS B O 1
ATOM 2156 N N . LEU B 1 80 ? 80.157 43.163 34.423 1.00 31.74 80 LEU B N 1
ATOM 2157 C CA . LEU B 1 80 ? 79.779 41.808 34.778 1.00 32.54 80 LEU B CA 1
ATOM 2158 C C . LEU B 1 80 ? 81.000 40.911 34.889 1.00 34.11 80 LEU B C 1
ATOM 2159 O O . LEU B 1 80 ? 81.042 40.024 35.754 1.00 30.79 80 LEU B O 1
ATOM 2164 N N . GLN B 1 81 ? 82.024 41.138 34.069 1.00 33.68 81 GLN B N 1
ATOM 2165 C CA . GLN B 1 81 ? 83.166 40.225 34.122 1.00 31.91 81 GLN B CA 1
ATOM 2166 C C . GLN B 1 81 ? 84.049 40.514 35.326 1.00 35.44 81 GLN B C 1
ATOM 2167 O O . GLN B 1 81 ? 84.668 39.586 35.871 1.00 30.48 81 GLN B O 1
ATOM 2173 N N . ASP B 1 82 ? 84.056 41.769 35.795 1.00 37.55 82 ASP B N 1
ATOM 2174 C CA . ASP B 1 82 ? 84.651 42.086 37.087 1.00 35.01 82 ASP B CA 1
ATOM 2175 C C . ASP B 1 82 ? 83.926 41.376 38.230 1.00 33.46 82 ASP B C 1
ATOM 2176 O O . ASP B 1 82 ? 84.550 40.971 39.216 1.00 35.92 82 ASP B O 1
ATOM 2181 N N . TYR B 1 83 ? 82.601 41.259 38.150 1.00 33.00 83 TYR B N 1
ATOM 2182 C CA . TYR B 1 83 ? 81.888 40.507 39.185 1.00 34.47 83 TYR B CA 1
ATOM 2183 C C . TYR B 1 83 ? 82.180 39.010 39.101 1.00 36.22 83 TYR B C 1
ATOM 2184 O O . TYR B 1 83 ? 82.280 38.313 40.137 1.00 32.06 83 TYR B O 1
ATOM 2193 N N . ARG B 1 84 ? 82.255 38.484 37.878 1.00 28.26 84 ARG B N 1
ATOM 2194 C CA . ARG B 1 84 ? 82.643 37.096 37.705 1.00 27.23 84 ARG B CA 1
ATOM 2195 C C . ARG B 1 84 ? 84.037 36.860 38.263 1.00 30.13 84 ARG B C 1
ATOM 2196 O O . ARG B 1 84 ? 84.275 35.836 38.901 1.00 27.71 84 ARG B O 1
ATOM 2204 N N . GLN B 1 85 ? 84.963 37.808 38.076 1.00 32.13 85 GLN B N 1
ATOM 2205 C CA . GLN B 1 85 ? 86.304 37.578 38.602 1.00 33.03 85 GLN B CA 1
ATOM 2206 C C . GLN B 1 85 ? 86.268 37.548 40.133 1.00 35.06 85 GLN B C 1
ATOM 2207 O O . GLN B 1 85 ? 86.932 36.728 40.768 1.00 34.97 85 GLN B O 1
ATOM 2213 N N . ALA B 1 86 ? 85.456 38.410 40.737 1.00 37.52 86 ALA B N 1
ATOM 2214 C CA . ALA B 1 86 ? 85.282 38.396 42.170 1.00 29.77 86 ALA B CA 1
ATOM 2215 C C . ALA B 1 86 ? 84.609 37.110 42.635 1.00 35.83 86 ALA B C 1
ATOM 2216 O O . ALA B 1 86 ? 84.963 36.584 43.694 1.00 35.25 86 ALA B O 1
ATOM 2218 N N . GLU B 1 87 ? 83.672 36.565 41.846 1.00 29.95 87 GLU B N 1
ATOM 2219 C CA . GLU B 1 87 ? 83.087 35.262 42.149 1.00 34.83 87 GLU B CA 1
ATOM 2220 C C . GLU B 1 87 ? 84.172 34.191 42.180 1.00 33.27 87 GLU B C 1
ATOM 2221 O O . GLU B 1 87 ? 84.286 33.434 43.149 1.00 29.27 87 GLU B O 1
ATOM 2227 N N . VAL B 1 88 ? 84.998 34.154 41.130 1.00 29.05 88 VAL B N 1
ATOM 2228 C CA . VAL B 1 88 ? 86.136 33.235 41.040 1.00 29.95 88 VAL B CA 1
ATOM 2229 C C . VAL B 1 88 ? 87.015 33.299 42.284 1.00 31.66 88 VAL B C 1
ATOM 2230 O O . VAL B 1 88 ? 87.393 32.260 42.858 1.00 31.99 88 VAL B O 1
ATOM 2234 N N . GLU B 1 89 ? 87.369 34.517 42.710 1.00 31.10 89 GLU B N 1
ATOM 2235 C CA . GLU B 1 89 ? 88.309 34.668 43.814 1.00 29.28 89 GLU B CA 1
ATOM 2236 C C . GLU B 1 89 ? 87.679 34.270 45.133 1.00 34.82 89 GLU B C 1
ATOM 2237 O O . GLU B 1 89 ? 88.360 33.668 45.963 1.00 29.07 89 GLU B O 1
ATOM 2243 N N . ARG B 1 90 ? 86.379 34.530 45.313 1.00 30.55 90 ARG B N 1
ATOM 2244 C CA . ARG B 1 90 ? 85.720 34.181 46.555 1.00 35.99 90 ARG B CA 1
ATOM 2245 C C . ARG B 1 90 ? 85.467 32.678 46.621 1.00 32.87 90 ARG B C 1
ATOM 2246 O O . ARG B 1 90 ? 85.630 32.078 47.687 1.00 32.90 90 ARG B O 1
ATOM 2254 N N . LEU B 1 91 ? 85.112 32.045 45.501 1.00 29.34 91 LEU B N 1
ATOM 2255 C CA . LEU B 1 91 ? 85.003 30.584 45.503 1.00 28.49 91 LEU B CA 1
ATOM 2256 C C . LEU B 1 91 ? 86.328 29.931 45.916 1.00 28.81 91 LEU B C 1
ATOM 2257 O O . LEU B 1 91 ? 86.344 28.977 46.702 1.00 30.20 91 LEU B O 1
ATOM 2262 N N . GLU B 1 92 ? 87.443 30.440 45.405 1.00 28.96 92 GLU B N 1
ATOM 2263 C CA . GLU B 1 92 ? 88.760 29.905 45.735 1.00 34.40 92 GLU B CA 1
ATOM 2264 C C . GLU B 1 92 ? 89.042 30.076 47.210 1.00 36.00 92 GLU B C 1
ATOM 2265 O O . GLU B 1 92 ? 89.510 29.156 47.856 1.00 33.14 92 GLU B O 1
ATOM 2267 N N . ALA B 1 93 ? 88.734 31.250 47.753 1.00 37.13 93 ALA B N 1
ATOM 2268 C CA . ALA B 1 93 ? 89.072 31.546 49.133 1.00 36.56 93 ALA B CA 1
ATOM 2269 C C . ALA B 1 93 ? 88.159 30.831 50.126 1.00 37.53 93 ALA B C 1
ATOM 2270 O O . ALA B 1 93 ? 88.617 30.447 51.197 1.00 29.66 93 ALA B O 1
ATOM 2272 N N . LYS B 1 94 ? 86.865 30.684 49.828 1.00 32.68 94 LYS B N 1
ATOM 2273 C CA . LYS B 1 94 ? 85.884 30.295 50.834 1.00 27.43 94 LYS B CA 1
ATOM 2274 C C . LYS B 1 94 ? 85.279 28.924 50.587 1.00 30.94 94 LYS B C 1
ATOM 2275 O O . LYS B 1 94 ? 84.459 28.474 51.389 1.00 33.16 94 LYS B O 1
ATOM 2281 N N . VAL B 1 95 ? 85.627 28.267 49.483 1.00 30.76 95 VAL B N 1
ATOM 2282 C CA . VAL B 1 95 ? 85.115 26.942 49.175 1.00 29.89 95 VAL B CA 1
ATOM 2283 C C . VAL B 1 95 ? 86.287 26.009 48.925 1.00 34.24 95 VAL B C 1
ATOM 2284 O O . VAL B 1 95 ? 86.393 24.966 49.574 1.00 27.64 95 VAL B O 1
ATOM 2288 N N . VAL B 1 96 ? 87.178 26.356 47.981 1.00 34.51 96 VAL B N 1
ATOM 2289 C CA . VAL B 1 96 ? 88.272 25.444 47.642 1.00 34.86 96 VAL B CA 1
ATOM 2290 C C . VAL B 1 96 ? 89.294 25.366 48.785 1.00 37.36 96 VAL B C 1
ATOM 2291 O O . VAL B 1 96 ? 89.707 24.282 49.180 1.00 36.31 96 VAL B O 1
ATOM 2295 N N . GLU B 1 97 ? 89.740 26.507 49.304 1.00 36.50 97 GLU B N 1
ATOM 2296 C CA . GLU B 1 97 ? 90.777 26.449 50.340 1.00 37.34 97 GLU B CA 1
ATOM 2297 C C . GLU B 1 97 ? 90.327 25.778 51.639 1.00 37.77 97 GLU B C 1
ATOM 2298 O O . GLU B 1 97 ? 91.138 25.010 52.204 1.00 37.23 97 GLU B O 1
ATOM 2304 N N . PRO B 1 98 ? 89.114 25.997 52.177 1.00 36.25 98 PRO B N 1
ATOM 2305 C CA . PRO B 1 98 ? 88.665 25.212 53.348 1.00 35.78 98 PRO B CA 1
ATOM 2306 C C . PRO B 1 98 ? 88.600 23.710 53.093 1.00 35.07 98 PRO B C 1
ATOM 2307 O O . PRO B 1 98 ? 88.909 22.912 53.983 1.00 35.05 98 PRO B O 1
ATOM 2311 N N . LEU B 1 99 ? 88.199 23.283 51.893 1.00 34.48 99 LEU B N 1
ATOM 2312 C CA . LEU B 1 99 ? 88.229 21.856 51.589 1.00 33.91 99 LEU B CA 1
ATOM 2313 C C . LEU B 1 99 ? 89.669 21.352 51.540 1.00 35.71 99 LEU B C 1
ATOM 2314 O O . LEU B 1 99 ? 89.976 20.243 52.019 1.00 34.50 99 LEU B O 1
ATOM 2319 N N . LYS B 1 100 ? 90.576 22.166 50.990 1.00 35.55 100 LYS B N 1
ATOM 2320 C CA . LYS B 1 100 ? 91.981 21.769 50.896 1.00 36.37 100 LYS B CA 1
ATOM 2321 C C . LYS B 1 100 ? 92.620 21.647 52.273 1.00 38.72 100 LYS B C 1
ATOM 2322 O O . LYS B 1 100 ? 93.472 20.781 52.487 1.00 43.21 100 LYS B O 1
ATOM 2328 N N . THR B 1 101 ? 92.202 22.484 53.222 1.00 39.85 101 THR B N 1
ATOM 2329 C CA . THR B 1 101 ? 92.689 22.375 54.589 1.00 42.52 101 THR B CA 1
ATOM 2330 C C . THR B 1 101 ? 92.393 21.006 55.168 1.00 44.02 101 THR B C 1
ATOM 2331 O O . THR B 1 101 ? 93.125 20.533 56.056 1.00 41.40 101 THR B O 1
ATOM 2335 N N . TYR B 1 102 ? 91.377 20.314 54.650 1.00 36.35 102 TYR B N 1
ATOM 2336 C CA . TYR B 1 102 ? 91.082 19.003 55.200 1.00 37.62 102 TYR B CA 1
ATOM 2337 C C . TYR B 1 102 ? 92.162 17.980 54.890 1.00 40.99 102 TYR B C 1
ATOM 2338 O O . TYR B 1 102 ? 92.285 17.000 55.623 1.00 44.10 102 TYR B O 1
ATOM 2347 N N . GLY B 1 103 ? 92.994 18.197 53.881 1.00 39.74 103 GLY B N 1
ATOM 2348 C CA . GLY B 1 103 ? 94.138 17.315 53.709 1.00 42.20 103 GLY B CA 1
ATOM 2349 C C . GLY B 1 103 ? 95.086 17.363 54.892 1.00 41.31 103 GLY B C 1
ATOM 2350 O O . GLY B 1 103 ? 95.689 16.352 55.267 1.00 45.90 103 GLY B O 1
ATOM 2351 N N . THR B 1 104 ? 95.246 18.548 55.483 1.00 44.52 104 THR B N 1
ATOM 2352 C CA . THR B 1 104 ? 96.072 18.680 56.667 1.00 42.00 104 THR B CA 1
ATOM 2353 C C . THR B 1 104 ? 95.385 18.120 57.894 1.00 41.73 104 THR B C 1
ATOM 2354 O O . THR B 1 104 ? 96.017 17.414 58.682 1.00 39.88 104 THR B O 1
ATOM 2358 N N . ILE B 1 105 ? 94.098 18.430 58.072 1.00 38.32 105 ILE B N 1
ATOM 2359 C CA . ILE B 1 105 ? 93.350 17.909 59.207 1.00 41.25 105 ILE B CA 1
ATOM 2360 C C . ILE B 1 105 ? 93.407 16.393 59.199 1.00 46.98 105 ILE B C 1
ATOM 2361 O O . ILE B 1 105 ? 93.684 15.744 60.218 1.00 40.34 105 ILE B O 1
ATOM 2366 N N . VAL B 1 106 ? 93.152 15.808 58.030 1.00 40.04 106 VAL B N 1
ATOM 2367 C CA . VAL B 1 106 ? 93.219 14.362 57.867 1.00 40.90 106 VAL B CA 1
ATOM 2368 C C . VAL B 1 106 ? 94.619 13.839 58.150 1.00 43.33 106 VAL B C 1
ATOM 2369 O O . VAL B 1 106 ? 94.785 12.791 58.791 1.00 44.99 106 VAL B O 1
ATOM 2373 N N . LYS B 1 107 ? 95.653 14.538 57.674 1.00 42.43 107 LYS B N 1
ATOM 2374 C CA . LYS B 1 107 ? 97.016 14.077 57.940 1.00 42.81 107 LYS B CA 1
ATOM 2375 C C . LYS B 1 107 ? 97.307 14.055 59.444 1.00 45.45 107 LYS B C 1
ATOM 2376 O O . LYS B 1 107 ? 97.918 13.109 59.956 1.00 46.95 107 LYS B O 1
ATOM 2382 N N . MET B 1 108 ? 96.881 15.100 60.167 1.00 42.81 108 MET B N 1
ATOM 2383 C CA . MET B 1 108 ? 97.088 15.146 61.611 1.00 43.39 108 MET B CA 1
ATOM 2384 C C . MET B 1 108 ? 96.358 14.012 62.324 1.00 45.39 108 MET B C 1
ATOM 2385 O O . MET B 1 108 ? 96.884 13.437 63.289 1.00 41.92 108 MET B O 1
ATOM 2390 N N . LYS B 1 109 ? 95.142 13.681 61.874 1.00 38.51 109 LYS B N 1
ATOM 2391 C CA . LYS B 1 109 ? 94.415 12.582 62.479 1.00 37.09 109 LYS B CA 1
ATOM 2392 C C . LYS B 1 109 ? 95.139 11.262 62.239 1.00 40.65 109 LYS B C 1
ATOM 2393 O O . LYS B 1 109 ? 95.247 10.432 63.142 1.00 39.86 109 LYS B O 1
ATOM 2399 N N . ARG B 1 110 ? 95.641 11.045 61.027 1.00 43.17 110 ARG B N 1
ATOM 2400 C CA . ARG B 1 110 ? 96.344 9.796 60.753 1.00 45.50 110 ARG B CA 1
ATOM 2401 C C . ARG B 1 110 ? 97.652 9.668 61.525 1.00 45.78 110 ARG B C 1
ATOM 2402 O O . ARG B 1 110 ? 97.995 8.567 61.961 1.00 49.13 110 ARG B O 1
ATOM 2410 N N . ASP B 1 111 ? 98.409 10.762 61.665 1.00 47.37 111 ASP B N 1
ATOM 2411 C CA . ASP B 1 111 ? 99.654 10.731 62.415 1.00 47.39 111 ASP B CA 1
ATOM 2412 C C . ASP B 1 111 ? 99.395 10.375 63.865 1.00 50.60 111 ASP B C 1
ATOM 2413 O O . ASP B 1 111 ? 100.209 9.697 64.504 1.00 51.82 111 ASP B O 1
ATOM 2418 N N . ASP B 1 112 ? 98.283 10.863 64.416 1.00 46.02 112 ASP B N 1
ATOM 2419 C CA . ASP B 1 112 ? 97.976 10.558 65.806 1.00 49.67 112 ASP B CA 1
ATOM 2420 C C . ASP B 1 112 ? 97.547 9.103 65.966 1.00 49.06 112 ASP B C 1
ATOM 2421 O O . ASP B 1 112 ? 97.966 8.433 66.914 1.00 47.07 112 ASP B O 1
ATOM 2426 N N . LEU B 1 113 ? 96.743 8.581 65.032 1.00 44.49 113 LEU B N 1
ATOM 2427 C CA . LEU B 1 113 ? 96.404 7.157 65.064 1.00 47.39 113 LEU B CA 1
ATOM 2428 C C . LEU B 1 113 ? 97.657 6.292 64.957 1.00 50.36 113 LEU B C 1
ATOM 2429 O O . LEU B 1 113 ? 97.800 5.294 65.680 1.00 44.96 113 LEU B O 1
ATOM 2434 N N . LYS B 1 114 ? 98.555 6.639 64.024 1.00 47.98 114 LYS B N 1
ATOM 2435 C CA . LYS B 1 114 ? 99.814 5.905 63.897 1.00 46.81 114 LYS B CA 1
ATOM 2436 C C . LYS B 1 114 ? 100.615 5.990 65.186 1.00 47.11 114 LYS B C 1
ATOM 2437 O O . LYS B 1 114 ? 101.187 4.988 65.628 1.00 51.21 114 LYS B O 1
ATOM 2439 N N . ALA B 1 115 ? 100.676 7.174 65.811 1.00 48.60 115 ALA B N 1
ATOM 2440 C CA . ALA B 1 115 ? 101.425 7.287 67.066 1.00 52.33 115 ALA B CA 1
ATOM 2441 C C . ALA B 1 115 ? 100.825 6.393 68.141 1.00 52.05 115 ALA B C 1
ATOM 2442 O O . ALA B 1 115 ? 101.537 5.632 68.805 1.00 55.76 115 ALA B O 1
ATOM 2444 N N . THR B 1 116 ? 99.501 6.452 68.303 1.00 52.97 116 THR B N 1
ATOM 2445 C CA . THR B 1 116 ? 98.827 5.588 69.269 1.00 46.24 116 THR B CA 1
ATOM 2446 C C . THR B 1 116 ? 99.103 4.125 68.995 1.00 45.95 116 THR B C 1
ATOM 2447 O O . THR B 1 116 ? 99.409 3.367 69.919 1.00 50.64 116 THR B O 1
ATOM 2451 N N . LEU B 1 117 ? 99.033 3.713 67.730 1.00 44.21 117 LEU B N 1
ATOM 2452 C CA . LEU B 1 117 ? 99.186 2.302 67.415 1.00 45.27 117 LEU B CA 1
ATOM 2453 C C . LEU B 1 117 ? 100.610 1.816 67.655 1.00 51.78 117 LEU B C 1
ATOM 2454 O O . LEU B 1 117 ? 100.803 0.677 68.119 1.00 43.10 117 LEU B O 1
ATOM 2459 N N . THR B 1 118 ? 101.619 2.658 67.409 1.00 45.25 118 THR B N 1
ATOM 2460 C CA . THR B 1 118 ? 102.980 2.212 67.714 1.00 51.81 118 THR B CA 1
ATOM 2461 C C . THR B 1 118 ? 103.202 2.144 69.219 1.00 47.51 118 THR B C 1
ATOM 2462 O O . THR B 1 118 ? 103.957 1.291 69.709 1.00 42.73 118 THR B O 1
ATOM 2466 N N . ALA B 1 119 ? 102.603 3.071 69.968 1.00 49.08 119 ALA B N 1
ATOM 2467 C CA . ALA B 1 119 ? 102.686 2.979 71.421 1.00 47.21 119 ALA B CA 1
ATOM 2468 C C . ALA B 1 119 ? 102.027 1.697 71.904 1.00 47.81 119 ALA B C 1
ATOM 2469 O O . ALA B 1 119 ? 102.598 0.949 72.702 1.00 46.29 119 ALA B O 1
ATOM 2471 N N . ARG B 1 120 ? 100.816 1.424 71.426 1.00 41.48 120 ARG B N 1
ATOM 2472 C CA . ARG B 1 120 ? 100.128 0.201 71.824 1.00 47.04 120 ARG B CA 1
ATOM 2473 C C . ARG B 1 120 ? 100.906 -1.060 71.439 1.00 42.76 120 ARG B C 1
ATOM 2474 O O . ARG B 1 120 ? 100.909 -2.049 72.193 1.00 41.48 120 ARG B O 1
ATOM 2482 N N . ASN B 1 121 ? 101.640 -1.017 70.326 1.00 40.38 121 ASN B N 1
ATOM 2483 C CA . ASN B 1 121 ? 102.446 -2.162 69.907 1.00 42.92 121 ASN B CA 1
ATOM 2484 C C . ASN B 1 121 ? 103.618 -2.379 70.856 1.00 43.67 121 ASN B C 1
ATOM 2485 O O . ASN B 1 121 ? 103.940 -3.527 71.190 1.00 42.42 121 ASN B O 1
ATOM 2490 N N . ARG B 1 122 ? 104.287 -1.290 71.254 1.00 42.72 122 ARG B N 1
ATOM 2491 C CA . ARG B 1 122 ? 105.368 -1.375 72.239 1.00 44.81 122 ARG B CA 1
ATOM 2492 C C . ARG B 1 122 ? 104.845 -1.912 73.579 1.00 43.41 122 ARG B C 1
ATOM 2493 O O . ARG B 1 122 ? 105.476 -2.774 74.212 1.00 38.89 122 ARG B O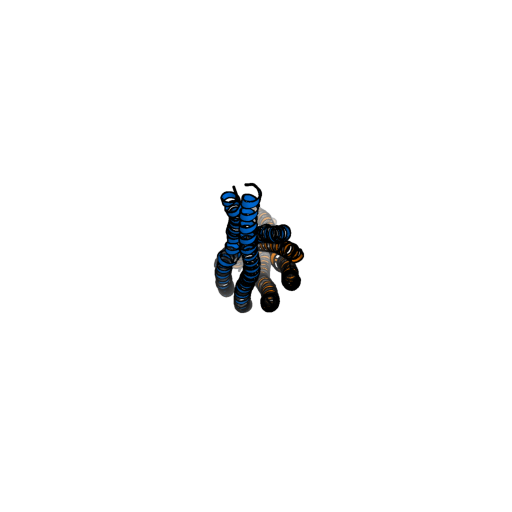 1
ATOM 2495 N N . GLU B 1 123 ? 103.700 -1.400 74.042 1.00 43.55 123 GLU B N 1
ATOM 2496 C CA . GLU B 1 123 ? 103.164 -1.845 75.327 1.00 43.14 123 GLU B CA 1
ATOM 2497 C C . GLU B 1 123 ? 102.766 -3.313 75.274 1.00 39.50 123 GLU B C 1
ATOM 2498 O O . GLU B 1 123 ? 103.002 -4.073 76.227 1.00 35.65 123 GLU B O 1
ATOM 2504 N N . ALA B 1 124 ? 102.176 -3.726 74.151 1.00 33.96 124 ALA B N 1
ATOM 2505 C CA . ALA B 1 124 ? 101.761 -5.111 73.976 1.00 38.58 124 ALA B CA 1
ATOM 2506 C C . ALA B 1 124 ? 102.954 -6.067 73.966 1.00 36.69 124 ALA B C 1
ATOM 2507 O O . ALA B 1 124 ? 102.839 -7.192 74.447 1.00 34.61 124 ALA B O 1
ATOM 2509 N N . LYS B 1 125 ? 104.090 -5.642 73.414 1.00 37.97 125 LYS B N 1
ATOM 2510 C CA . LYS B 1 125 ? 105.304 -6.435 73.444 1.00 39.09 125 LYS B CA 1
ATOM 2511 C C . LYS B 1 125 ? 105.793 -6.564 74.861 1.00 39.30 125 LYS B C 1
ATOM 2512 O O . LYS B 1 125 ? 106.168 -7.642 75.295 1.00 40.92 125 LYS B O 1
ATOM 2518 N N . GLN B 1 126 ? 105.802 -5.439 75.588 1.00 38.47 126 GLN B N 1
ATOM 2519 C CA . GLN B 1 126 ? 106.226 -5.441 76.975 1.00 43.16 126 GLN B CA 1
ATOM 2520 C C . GLN B 1 126 ? 105.359 -6.368 77.809 1.00 39.95 126 GLN B C 1
ATOM 2521 O O . GLN B 1 126 ? 105.875 -7.128 78.626 1.00 37.63 126 GLN B O 1
ATOM 2527 N N . LEU B 1 127 ? 104.032 -6.305 77.613 1.00 38.99 127 LEU B N 1
ATOM 2528 C CA . LEU B 1 127 ? 103.115 -7.104 78.409 1.00 37.73 127 LEU B CA 1
ATOM 2529 C C . LEU B 1 127 ? 103.262 -8.575 78.091 1.00 36.93 127 LEU B C 1
ATOM 2530 O O . LEU B 1 127 ? 103.224 -9.404 78.989 1.00 35.10 127 LEU B O 1
ATOM 2535 N N . THR B 1 128 ? 103.381 -8.931 76.820 1.00 37.37 128 THR B N 1
ATOM 2536 C CA . THR B 1 128 ? 103.503 -10.354 76.525 1.00 38.26 128 THR B CA 1
ATOM 2537 C C . THR B 1 128 ? 104.858 -10.881 76.968 1.00 38.00 128 THR B C 1
ATOM 2538 O O . THR B 1 128 ? 104.947 -12.039 77.392 1.00 38.20 128 THR B O 1
ATOM 2542 N N . GLN B 1 129 ? 105.910 -10.042 76.921 1.00 36.03 129 GLN B N 1
ATOM 2543 C CA . GLN B 1 129 ? 107.226 -10.485 77.392 1.00 35.68 129 GLN B CA 1
ATOM 2544 C C . GLN B 1 129 ? 107.215 -10.731 78.900 1.00 36.34 129 GLN B C 1
ATOM 2545 O O . GLN B 1 129 ? 107.830 -11.687 79.383 1.00 37.72 129 GLN B O 1
ATOM 2551 N N . LEU B 1 130 ? 106.522 -9.868 79.643 1.00 34.29 130 LEU B N 1
ATOM 2552 C CA . LEU B 1 130 ? 106.420 -10.021 81.080 1.00 34.70 130 LEU B CA 1
ATOM 2553 C C . LEU B 1 130 ? 105.648 -11.282 81.436 1.00 39.25 130 LEU B C 1
ATOM 2554 O O . LEU B 1 130 ? 105.989 -11.973 82.404 1.00 35.53 130 LEU B O 1
ATOM 2559 N N . GLU B 1 131 ? 104.593 -11.593 80.688 1.00 39.77 131 GLU B N 1
ATOM 2560 C CA . GLU B 1 131 ? 103.887 -12.847 80.934 1.00 37.53 131 GLU B CA 1
ATOM 2561 C C . GLU B 1 131 ? 104.769 -14.047 80.588 1.00 39.53 131 GLU B C 1
ATOM 2562 O O . GLU B 1 131 ? 104.741 -15.061 81.296 1.00 40.58 131 GLU B O 1
ATOM 2568 N N . ARG B 1 132 ? 105.601 -13.950 79.551 1.00 40.02 132 ARG B N 1
ATOM 2569 C CA . ARG B 1 132 ? 106.532 -15.052 79.295 1.00 39.11 132 ARG B CA 1
ATOM 2570 C C . ARG B 1 132 ? 107.510 -15.228 80.465 1.00 39.58 132 ARG B C 1
ATOM 2571 O O . ARG B 1 132 ? 107.827 -16.356 80.849 1.00 37.23 132 ARG B O 1
ATOM 2579 N N . THR B 1 133 ? 107.980 -14.125 81.054 1.00 36.38 133 THR B N 1
ATOM 2580 C CA . THR B 1 133 ? 108.887 -14.212 82.201 1.00 38.39 133 THR B CA 1
ATOM 2581 C C . THR B 1 133 ? 108.206 -14.864 83.395 1.00 34.82 133 THR B C 1
ATOM 2582 O O . THR B 1 133 ? 108.789 -15.727 84.057 1.00 40.73 133 THR B O 1
ATOM 2586 N N . ARG B 1 134 ? 106.968 -14.458 83.677 1.00 35.95 134 ARG B N 1
ATOM 2587 C CA . ARG B 1 134 ? 106.213 -15.042 84.775 1.00 36.84 134 ARG B CA 1
ATOM 2588 C C . ARG B 1 134 ? 106.060 -16.547 84.590 1.00 42.40 134 ARG B C 1
ATOM 2589 O O . ARG B 1 134 ? 106.282 -17.317 85.526 1.00 45.27 134 ARG B O 1
ATOM 2597 N N . GLN B 1 135 ? 105.716 -16.995 83.375 1.00 44.95 135 GLN B N 1
ATOM 2598 C CA . GLN B 1 135 ? 105.575 -18.438 83.141 1.00 49.06 135 GLN B CA 1
ATOM 2599 C C . GLN B 1 135 ? 106.882 -19.197 83.382 1.00 48.84 135 GLN B C 1
ATOM 2600 O O . GLN B 1 135 ? 106.856 -20.373 83.779 1.00 46.55 135 GLN B O 1
ATOM 2606 N N . ARG B 1 136 ? 108.028 -18.545 83.193 1.00 42.19 136 ARG B N 1
ATOM 2607 C CA . ARG B 1 136 ? 109.326 -19.195 83.375 1.00 38.12 136 ARG B CA 1
ATOM 2608 C C . ARG B 1 136 ? 109.863 -19.115 84.809 1.00 45.29 136 ARG B C 1
ATOM 2609 O O . ARG B 1 136 ? 110.753 -19.904 85.181 1.00 39.67 136 ARG B O 1
ATOM 2617 N N . ASN B 1 137 ? 109.343 -18.199 85.628 1.00 43.25 137 ASN B N 1
ATOM 2618 C CA . ASN B 1 137 ? 109.717 -18.101 87.045 1.00 45.06 137 ASN B CA 1
ATOM 2619 C C . ASN B 1 137 ? 108.501 -17.605 87.794 1.00 39.65 137 ASN B C 1
ATOM 2620 O O . ASN B 1 137 ? 108.442 -16.448 88.233 1.00 42.40 137 ASN B O 1
ATOM 2625 N N . PRO B 1 138 ? 107.455 -18.443 87.932 1.00 45.56 138 PRO B N 1
ATOM 2626 C CA . PRO B 1 138 ? 106.154 -17.958 88.442 1.00 43.78 138 PRO B CA 1
ATOM 2627 C C . PRO B 1 138 ? 106.111 -17.638 89.939 1.00 42.45 138 PRO B C 1
ATOM 2628 O O . PRO B 1 138 ? 105.127 -17.026 90.386 1.00 43.88 138 PRO B O 1
ATOM 2632 N N . SER B 1 139 ? 107.118 -18.031 90.719 1.00 40.53 139 SER B N 1
ATOM 2633 C CA . SER B 1 139 ? 107.152 -17.730 92.149 1.00 42.73 139 SER B CA 1
ATOM 2634 C C . SER B 1 139 ? 107.977 -16.491 92.479 1.00 48.30 139 SER B C 1
ATOM 2635 O O . SER B 1 139 ? 107.992 -16.064 93.642 1.00 45.62 139 SER B O 1
ATOM 2638 N N . ASP B 1 140 ? 108.666 -15.913 91.485 1.00 46.97 140 ASP B N 1
ATOM 2639 C CA . ASP B 1 140 ? 109.387 -14.654 91.639 1.00 44.71 140 ASP B CA 1
ATOM 2640 C C . ASP B 1 140 ? 108.472 -13.543 92.131 1.00 39.66 140 ASP B C 1
ATOM 2641 O O . ASP B 1 140 ? 107.600 -13.062 91.380 1.00 38.86 140 ASP B O 1
ATOM 2646 N N . ARG B 1 141 ? 108.697 -13.106 93.381 1.00 38.21 141 ARG B N 1
ATOM 2647 C CA . ARG B 1 141 ? 107.866 -12.063 93.981 1.00 41.55 141 ARG B CA 1
ATOM 2648 C C . ARG B 1 141 ? 107.951 -10.757 93.202 1.00 41.38 141 ARG B C 1
ATOM 2649 O O . ARG B 1 141 ? 106.999 -9.961 93.200 1.00 36.46 141 ARG B O 1
ATOM 2651 N N . HIS B 1 142 ? 109.132 -10.456 92.656 1.00 38.84 142 HIS B N 1
ATOM 2652 C CA . HIS B 1 142 ? 109.285 -9.213 91.930 1.00 42.43 142 HIS B CA 1
ATOM 2653 C C . HIS B 1 142 ? 108.580 -9.267 90.575 1.00 44.41 142 HIS B C 1
ATOM 2654 O O . HIS B 1 142 ? 108.075 -8.235 90.102 1.00 40.93 142 HIS B O 1
ATOM 2661 N N . VAL B 1 143 ? 108.540 -10.432 89.917 1.00 43.68 143 VAL B N 1
ATOM 2662 C CA . VAL B 1 143 ? 107.805 -10.481 88.649 1.00 40.63 143 VAL B CA 1
ATOM 2663 C C . VAL B 1 143 ? 106.314 -10.429 88.920 1.00 37.41 143 VAL B C 1
ATOM 2664 O O . VAL B 1 143 ? 105.546 -9.800 88.180 1.00 34.50 143 VAL B O 1
ATOM 2668 N N . ILE B 1 144 ? 105.881 -11.078 90.003 1.00 38.14 144 ILE B N 1
ATOM 2669 C CA . ILE B 1 144 ? 104.485 -11.002 90.395 1.00 36.88 144 ILE B CA 1
ATOM 2670 C C . ILE B 1 144 ? 104.105 -9.554 90.617 1.00 36.55 144 ILE B C 1
ATOM 2671 O O . ILE B 1 144 ? 103.052 -9.092 90.161 1.00 34.14 144 ILE B O 1
ATOM 2676 N N . SER B 1 145 ? 104.966 -8.807 91.312 1.00 36.95 145 SER B N 1
ATOM 2677 C CA . SER B 1 145 ? 104.688 -7.401 91.573 1.00 38.42 145 SER B CA 1
ATOM 2678 C C . SER B 1 145 ? 104.729 -6.569 90.290 1.00 36.42 145 SER B C 1
ATOM 2679 O O . SER B 1 145 ? 103.877 -5.695 90.088 1.00 36.84 145 SER B O 1
ATOM 2682 N N . GLN B 1 146 ? 105.669 -6.848 89.382 1.00 41.14 146 GLN B N 1
ATOM 2683 C CA . GLN B 1 146 ? 105.644 -6.153 88.084 1.00 42.58 146 GLN B CA 1
ATOM 2684 C C . GLN B 1 146 ? 104.346 -6.428 87.339 1.00 35.64 146 GLN B C 1
ATOM 2685 O O . GLN B 1 146 ? 103.774 -5.534 86.714 1.00 36.82 146 GLN B O 1
ATOM 2691 N N . ALA B 1 147 ? 103.907 -7.684 87.335 1.00 35.54 147 ALA B N 1
ATOM 2692 C CA . ALA B 1 147 ? 102.680 -8.040 86.635 1.00 35.80 147 ALA B CA 1
ATOM 2693 C C . ALA B 1 147 ? 101.472 -7.329 87.240 1.00 35.37 147 ALA B C 1
ATOM 2694 O O . ALA B 1 147 ? 100.605 -6.847 86.505 1.00 33.11 147 ALA B O 1
ATOM 2696 N N . GLU B 1 148 ? 101.390 -7.260 88.587 1.00 34.09 148 GLU B N 1
ATOM 2697 C CA . GLU B 1 148 ? 100.294 -6.514 89.210 1.00 33.82 148 GLU B CA 1
ATOM 2698 C C . GLU B 1 148 ? 100.351 -5.035 88.851 1.00 34.76 148 GLU B C 1
ATOM 2699 O O . GLU B 1 148 ? 99.327 -4.422 88.542 1.00 34.68 148 GLU B O 1
ATOM 2705 N N . THR B 1 149 ? 101.544 -4.463 88.814 1.00 36.95 149 THR B N 1
ATOM 2706 C CA . THR B 1 149 ? 101.673 -3.047 88.458 1.00 36.77 149 THR B CA 1
ATOM 2707 C C . THR B 1 149 ? 101.276 -2.818 87.007 1.00 36.25 149 THR B C 1
ATOM 2708 O O . THR B 1 149 ? 100.569 -1.837 86.682 1.00 36.52 149 THR B O 1
ATOM 2712 N N . GLU B 1 150 ? 101.669 -3.735 86.118 1.00 36.94 150 GLU B N 1
ATOM 2713 C CA . GLU B 1 150 ? 101.326 -3.569 84.699 1.00 37.69 150 GLU B CA 1
ATOM 2714 C C . GLU B 1 150 ? 99.836 -3.779 84.450 1.00 38.28 150 GLU B C 1
ATOM 2715 O O . GLU B 1 150 ? 99.252 -3.078 83.630 1.00 34.08 150 GLU B O 1
ATOM 2721 N N . LEU B 1 151 ? 99.196 -4.719 85.168 1.00 34.01 151 LEU B N 1
ATOM 2722 C CA . LEU B 1 151 ? 97.753 -4.879 85.022 1.00 37.67 151 LEU B CA 1
ATOM 2723 C C . LEU B 1 151 ? 97.002 -3.584 85.347 1.00 37.50 151 LEU B C 1
ATOM 2724 O O . LEU B 1 151 ? 96.138 -3.154 84.573 1.00 36.00 151 LEU B O 1
ATOM 2729 N N . GLN B 1 152 ? 97.303 -2.959 86.502 1.00 39.21 152 GLN B N 1
ATOM 2730 C CA . GLN B 1 152 ? 96.626 -1.712 86.868 1.00 35.13 152 GLN B CA 1
ATOM 2731 C C . GLN B 1 152 ? 96.893 -0.611 85.855 1.00 37.18 152 GLN B C 1
ATOM 2732 O O . GLN B 1 152 ? 95.972 0.122 85.457 1.00 38.12 152 GLN B O 1
ATOM 2734 N N . ARG B 1 153 ? 98.152 -0.466 85.435 1.00 36.44 153 ARG B N 1
ATOM 2735 C CA . ARG B 1 153 ? 98.479 0.617 84.519 1.00 41.22 153 ARG B CA 1
ATOM 2736 C C . ARG B 1 153 ? 97.779 0.439 83.169 1.00 40.91 153 ARG B C 1
ATOM 2737 O O . ARG B 1 153 ? 97.250 1.400 82.606 1.00 40.86 153 ARG B O 1
ATOM 2745 N N . ALA B 1 154 ? 97.795 -0.781 82.609 1.00 43.31 154 ALA B N 1
ATOM 2746 C CA . ALA B 1 154 ? 97.169 -0.970 81.292 1.00 39.77 154 ALA B CA 1
ATOM 2747 C C . ALA B 1 154 ? 95.667 -0.718 81.374 1.00 40.51 154 ALA B C 1
ATOM 2748 O O . ALA B 1 154 ? 95.050 -0.220 80.418 1.00 37.96 154 ALA B O 1
ATOM 2750 N N . ALA B 1 155 ? 95.064 -1.070 82.510 1.00 42.32 155 ALA B N 1
ATOM 2751 C CA . ALA B 1 155 ? 93.644 -0.804 82.710 1.00 40.60 155 ALA B CA 1
ATOM 2752 C C . ALA B 1 155 ? 93.365 0.693 82.706 1.00 35.40 155 ALA B C 1
ATOM 2753 O O . ALA B 1 155 ? 92.410 1.165 82.084 1.00 35.95 155 ALA B O 1
ATOM 2755 N N . MET B 1 156 ? 94.200 1.453 83.410 1.00 37.71 156 MET B N 1
ATOM 2756 C CA . MET B 1 156 ? 94.022 2.893 83.475 1.00 40.64 156 MET B CA 1
ATOM 2757 C C . MET B 1 156 ? 94.211 3.516 82.100 1.00 38.17 156 MET B C 1
ATOM 2758 O O . MET B 1 156 ? 93.446 4.392 81.718 1.00 36.57 156 MET B O 1
ATOM 2763 N N . ASP B 1 157 ? 95.234 3.063 81.352 1.00 35.87 157 ASP B N 1
ATOM 2764 C CA . ASP B 1 157 ? 95.560 3.612 80.050 1.00 39.92 157 ASP B CA 1
ATOM 2765 C C . ASP B 1 157 ? 94.462 3.326 79.044 1.00 43.80 157 ASP B C 1
ATOM 2766 O O . ASP B 1 157 ? 94.169 4.175 78.199 1.00 35.79 157 ASP B O 1
ATOM 2771 N N . ALA B 1 158 ? 93.820 2.145 79.145 1.00 44.56 158 ALA B N 1
ATOM 2772 C CA . ALA B 1 158 ? 92.695 1.812 78.258 1.00 38.57 158 ALA B CA 1
ATOM 2773 C C . ALA B 1 158 ? 91.530 2.770 78.468 1.00 36.11 158 ALA B C 1
ATOM 2774 O O . ALA B 1 158 ? 90.923 3.241 77.508 1.00 40.84 158 ALA B O 1
ATOM 2776 N N . SER B 1 159 ? 91.208 3.076 79.726 1.00 41.07 159 SER B N 1
ATOM 2777 C CA . SER B 1 159 ? 90.122 4.006 80.014 1.00 43.64 159 SER B CA 1
ATOM 2778 C C . SER B 1 159 ? 90.447 5.405 79.507 1.00 45.91 159 SER B C 1
ATOM 2779 O O . SER B 1 159 ? 89.611 6.053 78.857 1.00 38.83 159 SER B O 1
ATOM 2782 N N . ARG B 1 160 ? 91.672 5.875 79.752 1.00 38.78 160 ARG B N 1
ATOM 2783 C CA . ARG B 1 160 ? 91.996 7.235 79.330 1.00 38.24 160 ARG B CA 1
ATOM 2784 C C . ARG B 1 160 ? 91.979 7.353 77.818 1.00 38.86 160 ARG B C 1
ATOM 2785 O O . ARG B 1 160 ? 91.540 8.375 77.284 1.00 38.48 160 ARG B O 1
ATOM 2793 N N . THR B 1 161 ? 92.454 6.310 77.128 1.00 40.69 161 THR B N 1
ATOM 2794 C CA . THR B 1 161 ? 92.499 6.325 75.673 1.00 43.42 161 THR B CA 1
ATOM 2795 C C . THR B 1 161 ? 91.105 6.283 75.065 1.00 43.84 161 THR B C 1
ATOM 2796 O O . THR B 1 161 ? 90.848 6.945 74.057 1.00 46.51 161 THR B O 1
ATOM 2800 N N . SER B 1 162 ? 90.203 5.485 75.621 1.00 43.67 162 SER B N 1
ATOM 2801 C CA . SER B 1 162 ? 88.881 5.440 75.014 1.00 46.84 162 SER B CA 1
ATOM 2802 C C . SER B 1 162 ? 88.135 6.746 75.287 1.00 53.24 162 SER B C 1
ATOM 2803 O O . SER B 1 162 ? 87.446 7.265 74.388 1.00 49.63 162 SER B O 1
ATOM 2806 N N . ARG B 1 163 ? 88.360 7.349 76.467 1.00 43.52 163 ARG B N 1
ATOM 2807 C CA . ARG B 1 163 ? 87.872 8.706 76.739 1.00 45.69 163 ARG B CA 1
ATOM 2808 C C . ARG B 1 163 ? 88.438 9.704 75.722 1.00 52.12 163 ARG B C 1
ATOM 2809 O O . ARG B 1 163 ? 87.712 10.561 75.176 1.00 50.27 163 ARG B O 1
ATOM 2811 N N . HIS B 1 164 ? 89.721 9.555 75.400 1.00 44.17 164 HIS B N 1
ATOM 2812 C CA . HIS B 1 164 ? 90.359 10.417 74.418 1.00 41.32 164 HIS B CA 1
ATOM 2813 C C . HIS B 1 164 ? 89.738 10.216 73.051 1.00 51.49 164 HIS B C 1
ATOM 2814 O O . HIS B 1 164 ? 89.382 11.184 72.358 1.00 50.67 164 HIS B O 1
ATOM 2821 N N . LEU B 1 165 ? 89.612 8.954 72.645 1.00 49.43 165 LEU B N 1
ATOM 2822 C CA . LEU B 1 165 ? 89.055 8.633 71.340 1.00 46.28 165 LEU B CA 1
ATOM 2823 C C . LEU B 1 165 ? 87.643 9.166 71.202 1.00 51.86 165 LEU B C 1
ATOM 2824 O O . LEU B 1 165 ? 87.279 9.713 70.149 1.00 43.45 165 LEU B O 1
ATOM 2829 N N . GLU B 1 166 ? 86.836 9.056 72.264 1.00 44.60 166 GLU B N 1
ATOM 2830 C CA . GLU B 1 166 ? 85.458 9.525 72.159 1.00 53.86 166 GLU B CA 1
ATOM 2831 C C . GLU B 1 166 ? 85.389 11.021 71.898 1.00 54.85 166 GLU B C 1
ATOM 2832 O O . GLU B 1 166 ? 84.530 11.479 71.139 1.00 48.86 166 GLU B O 1
ATOM 2838 N N . GLU B 1 167 ? 86.247 11.805 72.553 1.00 52.44 167 GLU B N 1
ATOM 2839 C CA . GLU B 1 167 ? 86.208 13.245 72.345 1.00 56.26 167 GLU B CA 1
ATOM 2840 C C . GLU B 1 167 ? 86.775 13.615 70.974 1.00 48.65 167 GLU B C 1
ATOM 2841 O O . GLU B 1 167 ? 86.352 14.607 70.375 1.00 46.92 167 GLU B O 1
ATOM 2847 N N . THR B 1 168 ? 87.770 12.857 70.507 1.00 41.81 168 THR B N 1
ATOM 2848 C CA . THR B 1 168 ? 88.364 13.093 69.201 1.00 46.30 168 THR B CA 1
ATOM 2849 C C . THR B 1 168 ? 87.360 12.812 68.092 1.00 49.92 168 THR B C 1
ATOM 2850 O O . THR B 1 168 ? 87.251 13.589 67.135 1.00 35.55 168 THR B O 1
ATOM 2854 N N . ILE B 1 169 ? 86.637 11.695 68.200 1.00 42.89 169 ILE B N 1
ATOM 2855 C CA . ILE B 1 169 ? 85.572 11.379 67.253 1.00 46.25 169 ILE B CA 1
ATOM 2856 C C . ILE B 1 169 ? 84.504 12.461 67.264 1.00 48.49 169 ILE B C 1
ATOM 2857 O O . ILE B 1 169 ? 84.014 12.896 66.212 1.00 44.81 169 ILE B O 1
ATOM 2862 N N . ASN B 1 170 ? 84.077 12.863 68.459 1.00 44.33 170 ASN B N 1
ATOM 2863 C CA . ASN B 1 170 ? 82.966 13.803 68.553 1.00 48.85 170 ASN B CA 1
ATOM 2864 C C . ASN B 1 170 ? 83.365 15.193 68.066 1.00 48.36 170 ASN B C 1
ATOM 2865 O O . ASN B 1 170 ? 82.536 15.898 67.485 1.00 47.30 170 ASN B O 1
ATOM 2870 N N . ASN B 1 171 ? 84.607 15.621 68.329 1.00 46.95 171 ASN B N 1
ATOM 2871 C CA . ASN B 1 171 ? 85.081 16.893 67.793 1.00 49.57 171 ASN B CA 1
ATOM 2872 C C . ASN B 1 171 ? 85.192 16.837 66.278 1.00 46.34 171 ASN B C 1
ATOM 2873 O O . ASN B 1 171 ? 84.805 17.782 65.581 1.00 49.68 171 ASN B O 1
ATOM 2878 N N . PHE B 1 172 ? 85.766 15.752 65.751 1.00 40.84 172 PHE B N 1
ATOM 2879 C CA . PHE B 1 172 ? 85.983 15.672 64.310 1.00 48.15 172 PHE B CA 1
ATOM 2880 C C . PHE B 1 172 ? 84.659 15.744 63.560 1.00 44.36 172 PHE B C 1
ATOM 2881 O O . PHE B 1 172 ? 84.546 16.458 62.555 1.00 40.74 172 PHE B O 1
ATOM 2889 N N . GLU B 1 173 ? 83.640 15.024 64.064 1.00 39.94 173 GLU B N 1
ATOM 2890 C CA . GLU B 1 173 ? 82.345 14.933 63.407 1.00 46.22 173 GLU B CA 1
ATOM 2891 C C . GLU B 1 173 ? 81.564 16.226 63.559 1.00 46.96 173 GLU B C 1
ATOM 2892 O O . GLU B 1 173 ? 80.922 16.689 62.603 1.00 42.41 173 GLU B O 1
ATOM 2898 N N . ARG B 1 174 ? 81.632 16.840 64.737 1.00 41.19 174 ARG B N 1
ATOM 2899 C CA . ARG B 1 174 ? 80.943 18.115 64.936 1.00 46.20 174 ARG B CA 1
ATOM 2900 C C . ARG B 1 174 ? 81.541 19.191 64.025 1.00 40.17 174 ARG B C 1
ATOM 2901 O O . ARG B 1 174 ? 80.811 19.936 63.348 1.00 43.19 174 ARG B O 1
ATOM 2903 N N . GLN B 1 175 ? 82.868 19.199 63.910 1.00 36.96 175 GLN B N 1
ATOM 2904 C CA . GLN B 1 175 ? 83.561 20.163 63.079 1.00 44.90 175 GLN B CA 1
ATOM 2905 C C . GLN B 1 175 ? 83.320 19.874 61.595 1.00 46.72 175 GLN B C 1
ATOM 2906 O O . GLN B 1 175 ? 83.087 20.803 60.809 1.00 34.44 175 GLN B O 1
ATOM 2912 N N . LYS B 1 176 ? 83.298 18.586 61.218 1.00 39.39 176 LYS B N 1
ATOM 2913 C CA . LYS B 1 176 ? 83.056 18.195 59.840 1.00 40.22 176 LYS B CA 1
ATOM 2914 C C . LYS B 1 176 ? 81.687 18.689 59.371 1.00 41.45 176 LYS B C 1
ATOM 2915 O O . LYS B 1 176 ? 81.545 19.228 58.257 1.00 41.10 176 LYS B O 1
ATOM 2921 N N . MET B 1 177 ? 80.681 18.546 60.227 1.00 37.93 177 MET B N 1
ATOM 2922 C CA . MET B 1 177 ? 79.333 19.009 59.938 1.00 43.49 177 MET B CA 1
ATOM 2923 C C . MET B 1 177 ? 79.273 20.523 59.867 1.00 42.92 177 MET B C 1
ATOM 2924 O O . MET B 1 177 ? 78.643 21.088 58.962 1.00 37.33 177 MET B O 1
ATOM 2929 N N . LYS B 1 178 ? 79.900 21.204 60.830 1.00 38.88 178 LYS B N 1
ATOM 2930 C CA . LYS B 1 178 ? 79.936 22.663 60.782 1.00 37.79 178 LYS B CA 1
ATOM 2931 C C . LYS B 1 178 ? 80.612 23.158 59.496 1.00 39.92 178 LYS B C 1
ATOM 2932 O O . LYS B 1 178 ? 80.108 24.074 58.846 1.00 38.63 178 LYS B O 1
ATOM 2938 N N . ASP B 1 179 ? 81.727 22.534 59.097 1.00 34.35 179 ASP B N 1
ATOM 2939 C CA . ASP B 1 179 ? 82.499 22.990 57.961 1.00 42.35 179 ASP B CA 1
ATOM 2940 C C . ASP B 1 179 ? 81.773 22.719 56.643 1.00 39.31 179 ASP B C 1
ATOM 2941 O O . ASP B 1 179 ? 81.755 23.564 55.761 1.00 36.52 179 ASP B O 1
ATOM 2946 N N . ILE B 1 180 ? 81.187 21.538 56.490 1.00 38.41 180 ILE B N 1
ATOM 2947 C CA . ILE B 1 180 ? 80.492 21.226 55.255 1.00 35.39 180 ILE B CA 1
ATOM 2948 C C . ILE B 1 180 ? 79.287 22.147 55.082 1.00 39.47 180 ILE B C 1
ATOM 2949 O O . ILE B 1 180 ? 79.036 22.661 53.983 1.00 33.73 180 ILE B O 1
ATOM 2954 N N . LYS B 1 181 ? 78.581 22.461 56.168 1.00 38.22 181 LYS B N 1
ATOM 2955 C CA . LYS B 1 181 ? 77.493 23.429 56.034 1.00 45.97 181 LYS B CA 1
ATOM 2956 C C . LYS B 1 181 ? 78.020 24.811 55.646 1.00 43.10 181 LYS B C 1
ATOM 2957 O O . LYS B 1 181 ? 77.432 25.487 54.784 1.00 34.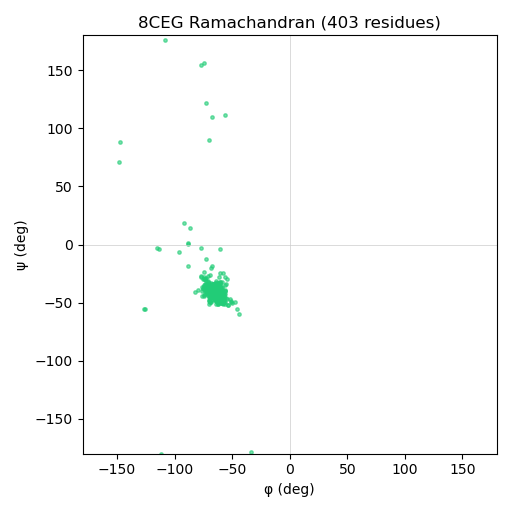15 181 LYS B O 1
ATOM 2963 N N . THR B 1 182 ? 79.120 25.246 56.280 1.00 34.12 182 THR B N 1
ATOM 2964 C CA . THR B 1 182 ? 79.721 26.524 55.942 1.00 37.93 182 THR B CA 1
ATOM 2965 C C . THR B 1 182 ? 80.161 26.540 54.489 1.00 36.35 182 THR B C 1
ATOM 2966 O O . THR B 1 182 ? 79.927 27.511 53.773 1.00 36.75 182 THR B O 1
ATOM 2970 N N . ILE B 1 183 ? 80.777 25.450 54.031 1.00 36.93 183 ILE B N 1
ATOM 2971 C CA . ILE B 1 183 ? 81.347 25.440 52.695 1.00 33.22 183 ILE B CA 1
ATOM 2972 C C . ILE B 1 183 ? 80.246 25.488 51.640 1.00 35.29 183 ILE B C 1
ATOM 2973 O O . ILE B 1 183 ? 80.322 26.281 50.703 1.00 30.78 183 ILE B O 1
ATOM 2978 N N . PHE B 1 184 ? 79.191 24.689 51.806 1.00 30.66 184 PHE B N 1
ATOM 2979 C CA . PHE B 1 184 ? 78.121 24.709 50.830 1.00 36.49 184 PHE B CA 1
ATOM 2980 C C . PHE B 1 184 ? 77.308 25.981 50.956 1.00 35.50 184 PHE B C 1
ATOM 2981 O O . PHE B 1 184 ? 76.778 26.463 49.954 1.00 32.26 184 PHE B O 1
ATOM 2989 N N . SER B 1 185 ? 77.240 26.556 52.158 1.00 33.74 185 SER B N 1
ATOM 2990 C CA . SER B 1 185 ? 76.521 27.817 52.303 1.00 38.18 185 SER B CA 1
ATOM 2991 C C . SER B 1 185 ? 77.265 28.949 51.619 1.00 33.01 185 SER B C 1
ATOM 2992 O O . SER B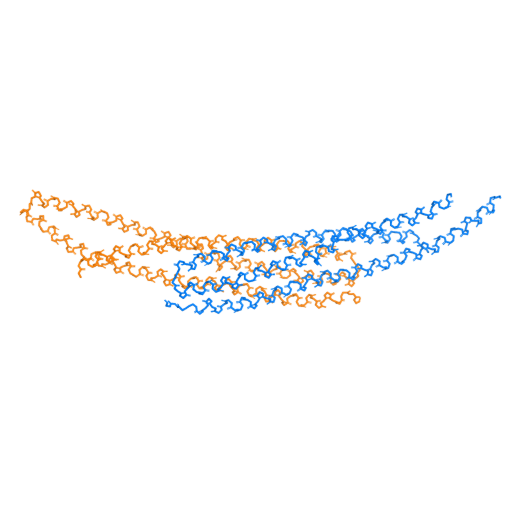 1 185 ? 76.649 29.792 50.969 1.00 33.07 185 SER B O 1
ATOM 2995 N N . GLU B 1 186 ? 78.590 28.966 51.741 1.00 33.93 186 GLU B N 1
ATOM 2996 C CA . GLU B 1 186 ? 79.392 29.948 51.023 1.00 33.14 186 GLU B CA 1
ATOM 2997 C C . GLU B 1 186 ? 79.266 29.800 49.501 1.00 31.88 186 GLU B C 1
ATOM 2998 O O . GLU B 1 186 ? 79.131 30.797 48.791 1.00 31.95 186 GLU B O 1
ATOM 3004 N N . PHE B 1 187 ? 79.376 28.573 48.982 1.00 31.89 187 PHE B N 1
ATOM 3005 C CA . PHE B 1 187 ? 79.218 28.356 47.540 1.00 31.26 187 PHE B CA 1
ATOM 3006 C C . PHE B 1 187 ? 77.879 28.908 47.043 1.00 33.42 187 PHE B C 1
ATOM 3007 O O . PHE B 1 187 ? 77.813 29.594 46.012 1.00 29.21 187 PHE B O 1
ATOM 3015 N N . ILE B 1 188 ? 76.796 28.619 47.764 1.00 31.09 188 ILE B N 1
ATOM 3016 C CA . ILE B 1 188 ? 75.478 29.077 47.330 1.00 37.54 188 ILE B CA 1
ATOM 3017 C C . ILE B 1 188 ? 75.380 30.594 47.410 1.00 35.40 188 ILE B C 1
ATOM 3018 O O . ILE B 1 188 ? 74.889 31.257 46.497 1.00 31.00 188 ILE B O 1
ATOM 3023 N N . THR B 1 189 ? 75.843 31.158 48.505 1.00 32.01 189 THR B N 1
ATOM 3024 C CA . THR B 1 189 ? 75.763 32.592 48.704 1.00 33.08 189 THR B CA 1
ATOM 3025 C C . THR B 1 189 ? 76.573 33.338 47.653 1.00 34.74 189 THR B C 1
ATOM 3026 O O . THR B 1 189 ? 76.141 34.395 47.169 1.00 32.93 189 THR B O 1
ATOM 3030 N N . ILE B 1 190 ? 77.769 32.818 47.334 1.00 32.02 190 ILE B N 1
ATOM 3031 C CA . ILE B 1 190 ? 78.673 33.427 46.363 1.00 33.51 190 ILE B CA 1
ATOM 3032 C C . ILE B 1 190 ? 78.049 33.408 44.965 1.00 31.94 190 ILE B C 1
ATOM 3033 O O . ILE B 1 190 ? 78.118 34.404 44.219 1.00 30.56 190 ILE B O 1
ATOM 3038 N N . GLU B 1 191 ? 77.422 32.282 44.594 1.00 30.65 191 GLU B N 1
ATOM 3039 C CA . GLU B 1 191 ? 76.786 32.183 43.281 1.00 35.79 191 GLU B CA 1
ATOM 3040 C C . GLU B 1 191 ? 75.548 33.048 43.205 1.00 35.40 191 GLU B C 1
ATOM 3041 O O . GLU B 1 191 ? 75.328 33.752 42.220 1.00 33.63 191 GLU B O 1
ATOM 3047 N N . MET B 1 192 ? 74.724 32.986 44.236 1.00 35.41 192 MET B N 1
ATOM 3048 C CA . MET B 1 192 ? 73.503 33.781 44.290 1.00 37.81 192 MET B CA 1
ATOM 3049 C C . MET B 1 192 ? 73.819 35.260 44.191 1.00 35.95 192 MET B C 1
ATOM 3050 O O . MET B 1 192 ? 73.034 36.032 43.634 1.00 35.83 192 MET B O 1
ATOM 3055 N N . LEU B 1 193 ? 74.928 35.691 44.790 1.00 33.86 193 LEU B N 1
ATOM 3056 C CA . LEU B 1 193 ? 75.332 37.074 44.619 1.00 37.63 193 LEU B CA 1
ATOM 3057 C C . LEU B 1 193 ? 75.740 37.369 43.174 1.00 33.68 193 LEU B C 1
ATOM 3058 O O . LEU B 1 193 ? 75.380 38.415 42.635 1.00 31.68 193 LEU B O 1
ATOM 3063 N N . PHE B 1 194 ? 76.513 36.483 42.543 1.00 32.53 194 PHE B N 1
ATOM 3064 C CA . PHE B 1 194 ? 76.855 36.713 41.155 1.00 32.58 194 PHE B CA 1
ATOM 3065 C C . PHE B 1 194 ? 75.604 36.717 40.265 1.00 31.29 194 PHE B C 1
ATOM 3066 O O . PHE B 1 194 ? 75.445 37.581 39.390 1.00 30.97 194 PHE B O 1
ATOM 3074 N N . HIS B 1 195 ? 74.714 35.733 40.439 1.00 31.10 195 HIS B N 1
ATOM 3075 C CA . HIS B 1 195 ? 73.558 35.667 39.551 1.00 33.55 195 HIS B CA 1
ATOM 3076 C C . HIS B 1 195 ? 72.659 36.880 39.712 1.00 35.20 195 HIS B C 1
ATOM 3077 O O . HIS B 1 195 ? 72.057 37.320 38.730 1.00 33.33 195 HIS B O 1
ATOM 3084 N N . GLY B 1 196 ? 72.570 37.438 40.926 1.00 33.20 196 GLY B N 1
ATOM 3085 C CA . GLY B 1 196 ? 71.760 38.628 41.131 1.00 32.48 196 GLY B CA 1
ATOM 3086 C C . GLY B 1 196 ? 72.339 39.858 40.456 1.00 37.98 196 GLY B C 1
ATOM 3087 O O . GLY B 1 196 ? 71.606 40.657 39.846 1.00 37.09 196 GLY B O 1
ATOM 3088 N N . LYS B 1 197 ? 73.656 40.045 40.586 1.00 32.63 197 LYS B N 1
ATOM 3089 C CA . LYS B 1 197 ? 74.340 41.129 39.888 1.00 37.04 197 LYS B CA 1
ATOM 3090 C C . LYS B 1 197 ? 74.231 40.973 38.369 1.00 35.00 197 LYS B C 1
ATOM 3091 O O . LYS B 1 197 ? 73.985 41.954 37.657 1.00 32.43 197 LYS B O 1
ATOM 3093 N N . ALA B 1 198 ? 74.409 39.752 37.849 1.00 33.33 198 ALA B N 1
ATOM 3094 C CA . ALA B 1 198 ? 74.253 39.511 36.415 1.00 31.77 198 ALA B CA 1
ATOM 3095 C C . ALA B 1 198 ? 72.844 39.876 35.933 1.00 35.06 198 ALA B C 1
ATOM 3096 O O . ALA B 1 198 ? 72.672 40.606 34.957 1.00 27.80 198 ALA B O 1
ATOM 3098 N N . LEU B 1 199 ? 71.817 39.378 36.620 1.00 32.72 199 LEU B N 1
ATOM 3099 C CA . LEU B 1 199 ? 70.452 39.716 36.231 1.00 36.59 199 LEU B CA 1
ATOM 3100 C C . LEU B 1 199 ? 70.262 41.228 36.230 1.00 37.90 199 LEU B C 1
ATOM 3101 O O . LEU B 1 199 ? 69.598 41.780 35.344 1.00 37.07 199 LEU B O 1
ATOM 3106 N N . GLU B 1 200 ? 70.836 41.922 37.213 1.00 35.96 200 GLU B N 1
ATOM 3107 C CA . GLU B 1 200 ? 70.636 43.357 37.279 1.00 40.56 200 GLU B CA 1
ATOM 3108 C C . GLU B 1 200 ? 71.385 44.057 36.150 1.00 41.09 200 GLU B C 1
ATOM 3109 O O . GLU B 1 200 ? 70.850 44.982 35.546 1.00 42.28 200 GLU B O 1
ATOM 3115 N N . VAL B 1 201 ? 72.564 43.553 35.770 1.00 34.06 201 VAL B N 1
ATOM 3116 C CA . VAL B 1 201 ? 73.308 44.151 34.668 1.00 37.07 201 VAL B CA 1
ATOM 3117 C C . VAL B 1 201 ? 72.603 43.902 33.335 1.00 39.54 201 VAL B C 1
ATOM 3118 O O . VAL B 1 201 ? 72.530 44.784 32.475 1.00 34.54 201 VAL B O 1
ATOM 3122 N N . TYR B 1 202 ? 72.162 42.675 33.104 1.00 37.53 202 TYR B N 1
ATOM 3123 C CA . TYR B 1 202 ? 71.510 42.361 31.848 1.00 34.94 202 TYR B CA 1
ATOM 3124 C C . TYR B 1 202 ? 70.178 43.071 31.696 1.00 38.28 202 TYR B C 1
ATOM 3125 O O . TYR B 1 202 ? 69.801 43.417 30.574 1.00 35.76 202 TYR B O 1
ATOM 3134 N N . THR B 1 203 ? 69.447 43.280 32.792 1.00 37.06 203 THR B N 1
ATOM 3135 C CA . THR B 1 203 ? 68.176 43.987 32.686 1.00 42.74 203 THR B CA 1
ATOM 3136 C C . THR B 1 203 ? 68.407 45.396 32.175 1.00 40.84 203 THR B C 1
ATOM 3137 O O . THR B 1 203 ? 67.708 45.849 31.275 1.00 41.57 203 THR B O 1
ATOM 3141 N N . ALA B 1 204 ? 69.437 46.071 32.684 1.00 42.84 204 ALA B N 1
ATOM 3142 C CA . ALA B 1 204 ? 69.802 47.381 32.157 1.00 44.06 204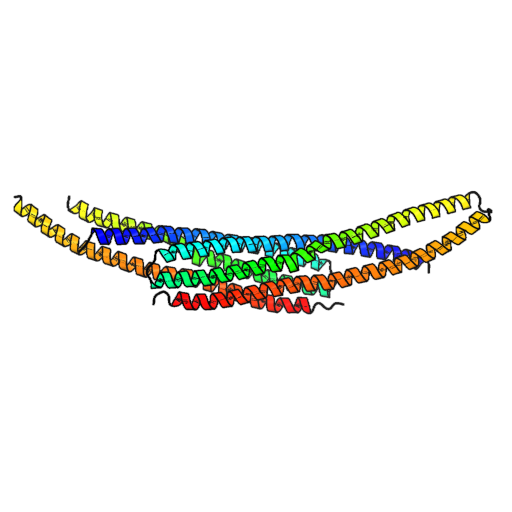 ALA B CA 1
ATOM 3143 C C . ALA B 1 204 ? 70.286 47.274 30.713 1.00 47.95 204 ALA B C 1
ATOM 3144 O O . ALA B 1 204 ? 69.925 48.101 29.866 1.00 39.97 204 ALA B O 1
ATOM 3146 N N . ALA B 1 205 ? 71.155 46.294 30.427 1.00 43.30 205 ALA B N 1
ATOM 3147 C CA . ALA B 1 205 ? 71.693 46.138 29.078 1.00 37.48 205 ALA B CA 1
ATOM 3148 C C . ALA B 1 205 ? 70.594 45.862 28.050 1.00 35.32 205 ALA B C 1
ATOM 3149 O O . ALA B 1 205 ? 70.660 46.350 26.916 1.00 40.28 205 ALA B O 1
ATOM 3151 N N . TYR B 1 206 ? 69.586 45.083 28.418 1.00 33.13 206 TYR B N 1
ATOM 3152 C CA . TYR B 1 206 ? 68.495 44.781 27.503 1.00 34.49 206 TYR B CA 1
ATOM 3153 C C . TYR B 1 206 ? 67.760 46.058 27.086 1.00 44.49 206 TYR B C 1
ATOM 3154 O O . TYR B 1 206 ? 67.591 46.336 25.894 1.00 41.11 206 TYR B O 1
ATOM 3163 N N . GLN B 1 207 ? 67.374 46.874 28.077 1.00 44.91 207 GLN B N 1
ATOM 3164 C CA . GLN B 1 207 ? 66.586 48.072 27.823 1.00 47.77 207 GLN B CA 1
ATOM 3165 C C . GLN B 1 207 ? 67.344 48.994 26.899 1.00 50.21 207 GLN B C 1
ATOM 3166 O O . GLN B 1 207 ? 66.744 49.654 26.030 1.00 50.13 207 GLN B O 1
ATOM 3172 N N . ASN B 1 208 ? 68.665 49.079 27.112 1.00 43.45 208 ASN B N 1
ATOM 3173 C CA . ASN B 1 208 ? 69.494 49.978 26.329 1.00 51.23 208 ASN B CA 1
ATOM 3174 C C . ASN B 1 208 ? 69.789 49.466 24.926 1.00 49.06 208 ASN B C 1
ATOM 3175 O O . ASN B 1 208 ? 69.776 50.263 23.991 1.00 47.06 208 ASN B O 1
ATOM 3180 N N . ILE B 1 209 ? 69.986 48.149 24.732 1.00 40.82 209 ILE B N 1
ATOM 3181 C CA . ILE B 1 209 ? 70.148 47.629 23.374 1.00 42.47 209 ILE B CA 1
ATOM 3182 C C . ILE B 1 209 ? 68.905 47.922 22.539 1.00 41.59 209 ILE B C 1
ATOM 3183 O O . ILE B 1 209 ? 69.001 48.128 21.329 1.00 42.03 209 ILE B O 1
ATOM 3188 N N . GLN B 1 210 ? 67.726 47.927 23.160 1.00 41.14 210 GLN B N 1
ATOM 3189 C CA . GLN B 1 210 ? 66.494 48.095 22.402 1.00 43.22 210 GLN B CA 1
ATOM 3190 C C . GLN B 1 210 ? 66.367 49.513 21.821 1.00 51.13 210 GLN B C 1
ATOM 3191 O O . GLN B 1 210 ? 65.751 49.687 20.767 1.00 49.67 210 GLN B O 1
ATOM 3197 N N . ASN B 1 211 ? 66.988 50.520 22.435 1.00 56.37 211 ASN B N 1
ATOM 3198 C CA . ASN B 1 211 ? 66.961 51.877 21.897 1.00 61.72 211 ASN B CA 1
ATOM 3199 C C . ASN B 1 211 ? 68.074 52.114 20.880 1.00 60.45 211 ASN B C 1
ATOM 3200 O O . ASN B 1 211 ? 68.332 53.260 20.505 1.00 64.31 211 ASN B O 1
ATOM 3205 N N . ILE B 1 212 ? 68.708 51.055 20.403 1.00 56.83 212 ILE B N 1
ATOM 3206 C CA . ILE B 1 212 ? 69.802 51.209 19.460 1.00 64.25 212 ILE B CA 1
ATOM 3207 C C . ILE B 1 212 ? 69.312 51.693 18.098 1.00 76.03 212 ILE B C 1
ATOM 3208 O O . ILE B 1 212 ? 70.007 52.460 17.425 1.00 76.01 212 ILE B O 1
ATOM 3213 N N . ASP B 1 213 ? 68.142 51.229 17.647 1.00 69.61 213 ASP B N 1
ATOM 3214 C CA . ASP B 1 213 ? 67.669 51.635 16.326 1.00 77.92 213 ASP B CA 1
ATOM 3215 C C . ASP B 1 213 ? 67.088 53.051 16.317 1.00 75.43 213 ASP B C 1
ATOM 3216 O O . ASP B 1 213 ? 66.731 53.541 15.244 1.00 78.15 213 ASP B O 1
ATOM 3221 N N . GLU B 1 214 ? 67.011 53.727 17.467 1.00 78.93 214 GLU B N 1
ATOM 3222 C CA . GLU B 1 214 ? 66.416 55.066 17.549 1.00 80.58 214 GLU B CA 1
ATOM 3223 C C . GLU B 1 214 ? 67.176 56.074 16.669 1.00 84.42 214 GLU B C 1
ATOM 3224 O O . GLU B 1 214 ? 68.109 55.713 15.928 1.00 82.34 214 GLU B O 1
#

InterPro domains:
  IPR009602 CBY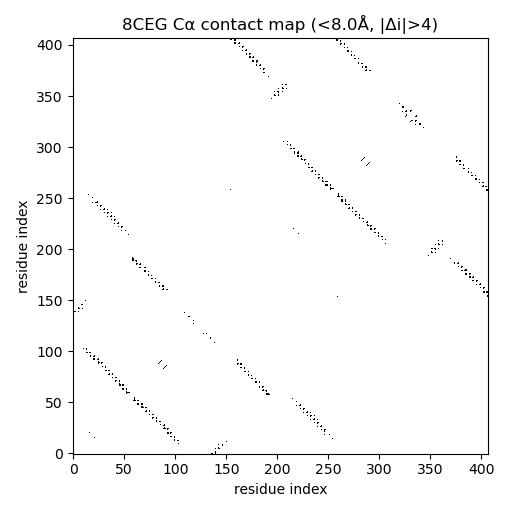1-interacting BAR domain-containing protein/FAM92 [PF06730] (1-219)
  IPR009602 CBY1-interacting BAR domain-containing protein/FAM92 [PTHR21223] (3-283)
  IPR027267 AH/BAR domain superfamily [G3DSA:1.20.1270.60] (9-213)
  IPR027267 AH/BAR domain superfamily [SSF103657] (9-208)
  IPR035590 CBY1-interacting BAR domain-containing protein 1/2, BAR domain [cd07598] (8-218)

Sequence (407 aa):
ENRNAQTKQLQTAVSNVEKHFGELCQIFAAYVRKTARLRDKADLLVNEINAYAATETPHLKLGLMNFADEFAKLQDYRQAEVERLEAKVVEPLKTYGTIVKMKRDDLKATLTARNREAKHVISQAETELQRAAMDASRTSRHLEETINNFERQKMKDIKTIFSEFITIEMLFHGKALEVYTAAYQNIQNIDEDMMRRTLENRNAQTKQLQTAVSNVEKHFGELCQIFAAYVRKTARLRDKADLLVNEINAYAATETPHLKLGLMNFADEFAKLQDYRQAEVERLEAKVVEPLKTYGTIVKMKRDDLKATLTARNREAKQLTQLERTRQRNPSDRHVISQAETELQRAAMDASRTSRHLEETINNFERQKMKDIKTIFSEFITIEMLFHGKALEVYTAAYQNIQNIDE

Secondary structure (DSSP, 8-state):
--HHHHHHHHHHHHHHHHHHHHHHHHHHHHHHHHHHHHHHHHHHHHHHHHHHHHTS-HHHHHHHHHHHHHHHHHHHHHHHHHHHHIIIIIHHHHHHHHHHHHHHHHHHHHHHHHHHHH--HHHHHHHHHHHHHHHHHHHHHHHHHHHHHHHHHHHHHHHHHHHHHHHHHHHHHHHHHHHHHHHHHHHHT----/-HHHHHHHHHHHHHHHHHHHHHHHHHHHHHHHHHHHHHHHHHHHHHHHHHHHHHHHHHHHTS-HHHHHHHHHHHHHHHHHHHHHHHHHHHHIIIIIHHHHHHHHHHHHHHHHHHHHHHHHHHHHHHHHHHHHHHHHSTT-HHHHHHHHHHHHHHHHHHHHHHHHHHHHHHHHHHHHHHHHHHHHHHHHHHHHHHHHHHHHHHHHHHHHHHGGG-